Protein AF-A0A1Z3U673-F1 (afdb_monomer_lite)

pLDDT: mean 79.16, std 21.37, range [26.66, 98.75]

InterPro domains:
  IPR046820 MmeI-like, target recognition domain [PF20466] (66-220)

Radius of gyration: 27.41 Å; chains: 1; bounding box: 74×66×66 Å

Sequence (438 aa):
MDTENFIQRWQSARGGAERANYLQQHYRNRAEHPAEPILKAFGNIQQKDAVLTWDGYEIANLPSVVKRYAIGRDLVGRAEERFIIDFYGLEERAARTQYPSLFQIVLDRVKPQRDLVNREKTRDNFWIYAEPRSRMRSALEGLSRFVATCRTSKHRIFSFLDGDILADAKIIAIALEDASSLAIVSSSIHALWAMRTGAMLEDRPNYNHSECFGKFPFPDPCDLARSALRDLGEELDATRKTVQAEHPDLTLTSLYNVLEKIRAGTPLDAKDQNVKERGRVLILKDLHDQIDRATADAYGWPHDLSDEQILERLVALNAERAAEEAAGHVRWLRPNYQIPRFAKTASKTSGALDLGDNVVAFDRSLPVFPKDKSEQPLAIRAVLERSGRAMDAIEIARAFKAGGKRIEPRVIQALYTLVRYGWITPLSDGRFAARRAA

Secondary structure (DSSP, 8-state):
--HHHHHHHHHTTS-------HHHHHHHH-SSPP---------S----SSEEP--S--GGG--TTEEEEE-HHHHHSPPPP-EEE--TT--HHHHHHH-HHHHHHIIIIIHHHHHT-S-HHHHHTTTSPSS--HHHHHHHTT-SEEEEEESB-SS---EEEETTEEEPTTEEEE----HHHHHHHHSHHHHHHHHHHSEEETTEEE--HHHHTTT-------HHHHHHHHHHHHHHHHHHHHHHHH-TT--HHHHHHHHHHHHTTPPP-HHHHHHHHHTTHHHHHHHHHHHHHHHHHHHT--TT--HHHHHHHHHHHHHHHHHHHHTT----SSHHHHHHHHHHHHTT-TT----S-------TTSPBPPSSTTTHHHHHHHHHHHH-S-B-HHHHHHTSBT-STTTHHHHHHHHHHHHHTTSEEE-TTS-EEEPPP-

Organism: Brevundimonas vesicularis (NCBI:txid41276)

Foldseek 3Di:
DDPVVVVVVVDVVDDDDDDDDPQRVDVVVDVDHPCDDDDDDDDDDDDDQQKDDDPDDDPVDDDPQKFWEDEQCVQWAPHDTIIGRAPPPDDLVCCCVVPVPSNVCLVVGQQVVLCPDPDCVCNVPSSHDDPNPVVLLLLLPPAQWWWKFFQWDQDTAIAIDGSRYDYDPRMDTHSDNFLLVQLLCLAPLLVLQQQVQFDDDVPITGGDCCRSPVLFLAFDADPVLSVQSRVLSVCLNVLQVVLCVVPNVDTNNLLVVLLVCVVVVHDADPVSVVCCVSSVSVVNNVSRLSSNVSRCVSNVHDSPDDSVRSVVVRVVSSVVQLVCLQVLNHDDPCCPSDCVPPSVVSPVDNDDPPPDDPDDDWDPPAAAQDPDLVCNLVLLLVQQVVVQDWDALQRSQVSHTSGGPVCSVSSVVSVVVCVVVVQWDQDPVRTIHGDDDD

Structure (mmCIF, N/CA/C/O backbone):
data_AF-A0A1Z3U673-F1
#
_entry.id   AF-A0A1Z3U673-F1
#
loop_
_atom_site.group_PDB
_atom_site.id
_atom_site.type_symbol
_atom_site.label_atom_id
_atom_site.label_alt_id
_atom_site.label_comp_id
_atom_site.label_asym_id
_atom_site.label_entity_id
_atom_site.label_seq_id
_atom_site.pdbx_PDB_ins_code
_atom_site.Cartn_x
_atom_site.Cartn_y
_atom_site.Cartn_z
_atom_site.occupancy
_atom_site.B_iso_or_equiv
_atom_site.auth_seq_id
_atom_site.auth_comp_id
_atom_site.auth_asym_id
_atom_site.auth_atom_id
_atom_site.pdbx_PDB_model_num
ATOM 1 N N . MET A 1 1 ? 4.337 5.619 33.016 1.00 39.75 1 MET A N 1
ATOM 2 C CA . MET A 1 1 ? 5.733 5.143 32.907 1.00 39.75 1 MET A CA 1
ATOM 3 C C . MET A 1 1 ? 6.438 6.088 31.942 1.00 39.75 1 MET A C 1
ATOM 5 O O . MET A 1 1 ? 5.815 6.468 30.962 1.00 39.75 1 MET A O 1
ATOM 9 N N . ASP A 1 2 ? 7.630 6.560 32.300 1.00 29.27 2 ASP A N 1
ATOM 10 C CA . ASP A 1 2 ? 8.323 7.709 31.697 1.00 29.27 2 ASP A CA 1
ATOM 11 C C . ASP A 1 2 ? 8.634 7.512 30.200 1.00 29.27 2 ASP A C 1
ATOM 13 O O . ASP A 1 2 ? 9.150 6.466 29.802 1.00 29.27 2 ASP A O 1
ATOM 17 N N . THR A 1 3 ? 8.313 8.507 29.372 1.00 30.83 3 THR A N 1
ATOM 18 C CA . THR A 1 3 ? 8.525 8.540 27.912 1.00 30.83 3 THR A CA 1
ATOM 19 C C . THR A 1 3 ? 9.987 8.266 27.537 1.00 30.83 3 THR A C 1
ATOM 21 O O . THR A 1 3 ? 10.267 7.654 26.505 1.00 30.83 3 THR A O 1
ATOM 24 N N . GLU A 1 4 ? 10.922 8.647 28.412 1.00 30.12 4 GLU A N 1
ATOM 25 C CA . GLU A 1 4 ? 12.351 8.349 28.268 1.00 30.12 4 GLU A CA 1
ATOM 26 C C . GLU A 1 4 ? 12.657 6.846 28.358 1.00 30.12 4 GLU A C 1
ATOM 28 O O . GLU A 1 4 ? 13.527 6.341 27.649 1.00 30.12 4 GLU A O 1
ATOM 33 N N . ASN A 1 5 ? 11.887 6.096 29.149 1.00 32.25 5 ASN A N 1
ATOM 34 C CA . ASN A 1 5 ? 12.073 4.662 29.371 1.00 32.25 5 ASN A CA 1
ATOM 35 C C . ASN A 1 5 ? 11.642 3.833 28.139 1.00 32.25 5 ASN A C 1
ATOM 37 O O . ASN A 1 5 ? 12.246 2.806 27.832 1.00 32.25 5 ASN A O 1
ATOM 41 N N . PHE A 1 6 ? 10.641 4.301 27.377 1.00 34.97 6 PHE A N 1
ATOM 42 C CA . PHE A 1 6 ? 10.247 3.708 26.088 1.00 34.97 6 PHE A CA 1
ATOM 43 C C . PHE A 1 6 ? 11.336 3.894 25.025 1.00 34.97 6 PHE A C 1
ATOM 45 O O . PHE A 1 6 ? 11.729 2.932 24.362 1.00 34.97 6 PHE A O 1
ATOM 52 N N . ILE A 1 7 ? 11.869 5.114 24.903 1.00 34.50 7 ILE A N 1
ATOM 53 C CA . ILE A 1 7 ? 12.939 5.428 23.949 1.00 34.50 7 ILE A CA 1
ATOM 54 C C . ILE A 1 7 ? 14.208 4.643 24.299 1.00 34.50 7 ILE A C 1
ATOM 56 O O . ILE A 1 7 ? 14.809 4.052 23.405 1.00 34.50 7 ILE A O 1
ATOM 60 N N . GLN A 1 8 ? 14.569 4.534 25.581 1.00 33.44 8 GLN A N 1
ATOM 61 C CA . GLN A 1 8 ? 15.707 3.720 26.020 1.00 33.44 8 GLN A CA 1
ATOM 62 C C . GLN A 1 8 ? 15.528 2.228 25.717 1.00 33.44 8 GLN A C 1
ATOM 64 O O . GLN A 1 8 ? 16.455 1.601 25.202 1.00 33.44 8 GLN A O 1
ATOM 69 N N . ARG A 1 9 ? 14.353 1.644 25.992 1.00 38.72 9 ARG A N 1
ATOM 70 C CA . ARG A 1 9 ? 14.060 0.228 25.689 1.00 38.72 9 ARG A CA 1
ATOM 71 C C . ARG A 1 9 ? 14.043 -0.059 24.185 1.00 38.72 9 ARG A C 1
ATOM 73 O O . ARG A 1 9 ? 14.471 -1.126 23.760 1.00 38.72 9 ARG A O 1
ATOM 80 N N . TRP A 1 10 ? 13.605 0.903 23.374 1.00 33.81 10 TRP A N 1
ATOM 81 C CA . TRP A 1 10 ? 13.605 0.796 21.915 1.00 33.81 10 TRP A CA 1
ATOM 82 C C . TRP A 1 10 ? 15.010 0.977 21.309 1.00 33.81 10 TRP A C 1
ATOM 84 O O . TRP A 1 10 ? 15.413 0.202 20.442 1.00 33.81 10 TRP A O 1
ATOM 94 N N . GLN A 1 11 ? 15.795 1.942 21.802 1.00 33.06 11 GLN A N 1
ATOM 95 C CA . GLN A 1 11 ? 17.171 2.204 21.352 1.00 33.06 11 GLN A CA 1
ATOM 96 C C . GLN A 1 11 ? 18.160 1.109 21.778 1.00 33.06 11 GLN A C 1
ATOM 98 O O . GLN A 1 11 ? 19.083 0.790 21.031 1.00 33.06 11 GLN A O 1
ATOM 103 N N . SER A 1 12 ? 17.963 0.492 22.945 1.00 35.09 12 SER A N 1
ATOM 104 C CA . SER A 1 12 ? 18.808 -0.613 23.426 1.00 35.09 12 SER A CA 1
ATOM 105 C C . SER A 1 12 ? 18.596 -1.929 22.663 1.00 35.09 12 SER A C 1
ATOM 107 O O . SER A 1 12 ? 19.452 -2.809 22.725 1.00 35.09 12 SER A O 1
ATOM 109 N N . ALA A 1 13 ? 17.514 -2.051 21.884 1.00 35.72 13 ALA A N 1
ATOM 110 C CA . ALA A 1 13 ? 17.180 -3.268 21.147 1.00 35.72 13 ALA A CA 1
ATOM 111 C C . ALA A 1 13 ? 17.843 -3.390 19.757 1.00 35.72 13 ALA A C 1
ATOM 113 O O . ALA A 1 13 ? 17.910 -4.505 19.239 1.00 35.72 13 ALA A O 1
ATOM 114 N N . ARG A 1 14 ? 18.370 -2.315 19.138 1.00 27.41 14 ARG A N 1
ATOM 115 C CA . ARG A 1 14 ? 19.192 -2.404 17.906 1.00 27.41 14 ARG A CA 1
ATOM 116 C C . ARG A 1 14 ? 20.162 -1.231 17.732 1.00 27.41 14 ARG A C 1
ATOM 118 O O . ARG A 1 14 ? 19.779 -0.068 17.790 1.00 27.41 14 ARG A O 1
ATOM 125 N N . GLY A 1 15 ? 21.412 -1.572 17.414 1.00 26.78 15 GLY A N 1
ATOM 126 C CA . GLY A 1 15 ? 22.490 -0.635 17.111 1.00 26.78 15 GLY A CA 1
ATOM 127 C C . GLY A 1 15 ? 22.241 0.233 15.872 1.00 26.78 15 GLY A C 1
ATOM 128 O O . GLY A 1 15 ? 21.975 -0.274 14.787 1.00 26.78 15 GLY A O 1
ATOM 129 N N . GLY A 1 16 ? 22.372 1.544 16.086 1.00 27.12 16 GLY A N 1
ATOM 130 C CA . GLY A 1 16 ? 22.946 2.561 15.201 1.00 27.12 16 GLY A CA 1
ATOM 131 C C . GLY A 1 16 ? 22.594 2.566 13.711 1.00 27.12 16 GLY A C 1
ATOM 132 O O . GLY A 1 16 ? 23.147 1.797 12.934 1.00 27.12 16 GLY A O 1
ATOM 133 N N . ALA A 1 17 ? 21.835 3.583 13.292 1.00 26.97 17 ALA A N 1
ATOM 134 C CA . ALA A 1 17 ? 22.290 4.536 12.271 1.00 26.97 17 ALA A CA 1
ATOM 135 C C . ALA A 1 17 ? 21.301 5.706 12.164 1.00 26.97 17 ALA A C 1
ATOM 137 O O . ALA A 1 17 ? 20.219 5.581 11.587 1.00 26.97 17 ALA A O 1
ATOM 138 N N . GLU A 1 18 ? 21.715 6.860 12.683 1.00 34.56 18 GLU A N 1
ATOM 139 C CA . GLU A 1 18 ? 21.162 8.164 12.331 1.00 34.56 18 GLU A CA 1
ATOM 140 C C . GLU A 1 18 ? 21.137 8.325 10.804 1.00 34.56 18 GLU A C 1
ATOM 142 O O . GLU A 1 18 ? 22.151 8.136 10.126 1.00 34.56 18 GLU A O 1
ATOM 147 N N . ARG A 1 19 ? 19.993 8.709 10.235 1.00 30.61 19 ARG A N 1
ATOM 148 C CA . ARG A 1 19 ? 19.943 9.217 8.860 1.00 30.61 19 ARG A CA 1
ATOM 149 C C . ARG A 1 19 ? 19.221 10.549 8.844 1.00 30.61 19 ARG A C 1
ATOM 151 O O . ARG A 1 19 ? 17.996 10.615 8.821 1.00 30.61 19 ARG A O 1
ATOM 158 N N . ALA A 1 20 ? 20.034 11.600 8.860 1.00 29.78 20 ALA A N 1
ATOM 159 C CA . ALA A 1 20 ? 19.626 12.960 8.572 1.00 29.78 20 ALA A CA 1
ATOM 160 C C . ALA A 1 20 ? 18.918 13.033 7.210 1.00 29.78 20 ALA A C 1
ATOM 162 O O . ALA A 1 20 ? 19.311 12.388 6.235 1.00 29.78 20 ALA A O 1
ATOM 163 N N . ASN A 1 21 ? 17.863 13.841 7.164 1.00 38.41 21 ASN A N 1
ATOM 164 C CA . ASN A 1 21 ? 17.121 14.182 5.959 1.00 38.41 21 ASN A CA 1
ATOM 165 C C . ASN A 1 21 ? 18.067 14.842 4.928 1.00 38.41 21 ASN A C 1
ATOM 167 O O . ASN A 1 21 ? 18.909 15.658 5.302 1.00 38.41 21 ASN A O 1
ATOM 171 N N . TYR A 1 22 ? 17.924 14.528 3.636 1.00 38.62 22 TYR A N 1
ATOM 172 C CA . TYR A 1 22 ? 18.741 15.080 2.538 1.00 38.62 22 TYR A CA 1
ATOM 173 C C . TYR A 1 22 ? 18.822 16.618 2.575 1.00 38.62 22 TYR A C 1
ATOM 175 O O . TYR A 1 22 ? 19.890 17.189 2.364 1.00 38.62 22 TYR A O 1
ATOM 183 N N . LEU A 1 23 ? 17.721 17.282 2.942 1.00 35.47 23 LEU A N 1
ATOM 184 C CA . LEU A 1 23 ? 17.658 18.738 3.102 1.00 35.47 23 LEU A CA 1
ATOM 185 C C . LEU A 1 23 ? 18.476 19.236 4.305 1.00 35.47 23 LEU A C 1
ATOM 187 O O . LEU A 1 23 ? 19.207 20.214 4.189 1.00 35.47 23 LEU A O 1
ATOM 191 N N . GLN A 1 24 ? 18.437 18.530 5.439 1.00 40.28 24 GLN A N 1
ATOM 192 C CA . GLN A 1 24 ? 19.264 18.858 6.611 1.00 40.28 24 GLN A CA 1
ATOM 193 C C . GLN A 1 24 ? 20.758 18.640 6.340 1.00 40.28 24 GLN A C 1
ATOM 195 O O . GLN A 1 24 ? 21.591 19.409 6.816 1.00 40.28 24 GLN A O 1
ATOM 200 N N . GLN A 1 25 ? 21.111 17.617 5.556 1.00 40.25 25 GLN A N 1
ATOM 201 C CA . GLN A 1 25 ? 22.494 17.387 5.136 1.00 40.25 25 GLN A CA 1
ATOM 202 C C . GLN A 1 25 ? 22.981 18.441 4.126 1.00 40.25 25 GLN A C 1
ATOM 204 O O . GLN A 1 25 ? 24.162 18.783 4.134 1.00 40.25 25 GLN A O 1
ATOM 209 N N . HIS A 1 26 ? 22.090 18.984 3.290 1.00 43.97 26 HIS A N 1
ATOM 210 C CA . HIS A 1 26 ? 22.416 20.047 2.339 1.00 43.97 26 HIS A CA 1
ATOM 211 C C . HIS A 1 26 ? 22.807 21.349 3.049 1.00 43.97 26 HIS A C 1
ATOM 213 O O . HIS A 1 26 ? 23.906 21.848 2.824 1.00 43.97 26 HIS A O 1
ATOM 219 N N . TYR A 1 27 ? 21.969 21.843 3.966 1.00 45.47 27 TYR A N 1
ATOM 220 C CA . TYR A 1 27 ? 22.225 23.097 4.690 1.00 45.47 27 TYR A CA 1
ATOM 221 C C . TYR A 1 27 ? 23.383 23.023 5.689 1.00 45.47 27 TYR A C 1
ATOM 223 O O . TYR A 1 27 ? 23.962 24.045 6.039 1.00 45.47 27 TYR A O 1
ATOM 231 N N . ARG A 1 28 ? 23.761 21.820 6.140 1.00 53.47 28 ARG A N 1
ATOM 232 C CA . ARG A 1 28 ? 24.983 21.630 6.939 1.00 53.47 28 ARG A CA 1
ATOM 233 C C . ARG A 1 28 ? 26.265 21.797 6.126 1.00 53.47 28 ARG A C 1
ATOM 235 O O . ARG A 1 28 ? 27.280 22.187 6.687 1.00 53.47 28 ARG A O 1
ATOM 242 N N . ASN A 1 29 ? 26.228 21.475 4.835 1.00 58.12 29 ASN A N 1
ATOM 243 C CA . ASN A 1 29 ? 27.423 21.385 3.994 1.00 58.12 29 ASN A CA 1
ATOM 244 C C . ASN A 1 29 ? 27.513 22.501 2.943 1.00 58.12 29 ASN A C 1
ATOM 246 O O . ASN A 1 29 ? 28.507 22.571 2.221 1.00 58.12 29 ASN A O 1
ATOM 250 N N . ARG A 1 30 ? 26.470 23.327 2.800 1.00 50.12 30 ARG 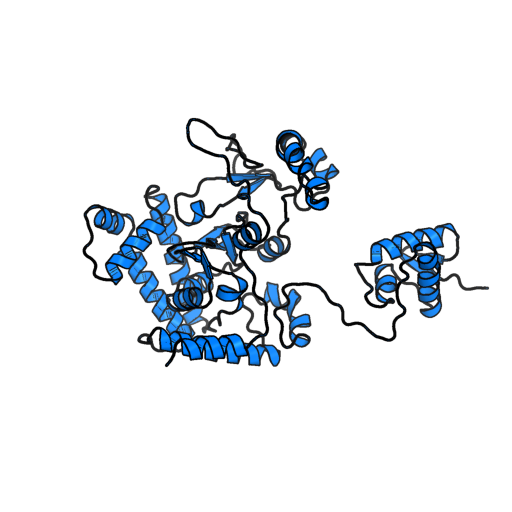A N 1
ATOM 251 C CA . ARG A 1 30 ? 26.357 24.387 1.789 1.00 50.12 30 ARG A CA 1
ATOM 252 C C . ARG A 1 30 ? 25.587 25.575 2.366 1.00 50.12 30 ARG A C 1
ATOM 254 O O . ARG A 1 30 ? 24.580 25.381 3.038 1.00 50.12 30 ARG A O 1
ATOM 261 N N . ALA A 1 31 ? 26.057 26.789 2.078 1.00 44.62 31 ALA A N 1
ATOM 262 C CA . ALA A 1 31 ? 25.412 28.041 2.493 1.00 44.62 31 ALA A CA 1
ATOM 263 C C . ALA A 1 31 ? 24.274 28.482 1.550 1.00 44.62 31 ALA A C 1
ATOM 265 O O . ALA A 1 31 ? 23.528 29.405 1.864 1.00 44.62 31 ALA A O 1
ATOM 266 N N . GLU A 1 32 ? 24.142 27.830 0.396 1.00 36.16 32 GLU A N 1
ATOM 267 C CA . GLU A 1 32 ? 23.144 28.140 -0.625 1.00 36.16 32 GLU A CA 1
ATOM 268 C C . GLU A 1 32 ? 21.956 27.177 -0.534 1.00 36.16 32 GLU A C 1
ATOM 270 O O . GLU A 1 32 ? 22.117 25.994 -0.227 1.00 36.16 32 GLU A O 1
ATOM 275 N N . HIS A 1 33 ? 20.755 27.691 -0.805 1.00 42.03 33 HIS A N 1
ATOM 276 C CA . HIS A 1 33 ? 19.535 26.890 -0.880 1.00 42.03 33 HIS A CA 1
ATOM 277 C C . HIS A 1 33 ? 19.664 25.888 -2.045 1.00 42.03 33 HIS A C 1
ATOM 279 O O . HIS A 1 33 ? 20.077 26.293 -3.136 1.00 42.03 33 HIS A O 1
ATOM 285 N N . PRO A 1 34 ? 19.302 24.600 -1.880 1.00 35.12 34 PRO A N 1
ATOM 286 C CA . PRO A 1 34 ? 19.249 23.684 -3.009 1.00 35.12 34 PRO A CA 1
ATOM 287 C C . PRO A 1 34 ? 18.289 24.259 -4.049 1.00 35.12 34 PRO A C 1
ATOM 289 O O . PRO A 1 34 ? 17.203 24.724 -3.693 1.00 35.12 34 PRO A O 1
ATOM 292 N N . ALA A 1 35 ? 18.692 24.248 -5.321 1.00 38.72 35 ALA A N 1
ATOM 293 C CA . ALA A 1 35 ? 17.818 24.636 -6.417 1.00 38.72 35 ALA A CA 1
ATOM 294 C C . ALA A 1 35 ? 16.653 23.632 -6.507 1.00 38.72 35 ALA A C 1
ATOM 296 O O . ALA A 1 35 ? 16.770 22.564 -7.103 1.00 38.72 35 ALA A O 1
ATOM 297 N N . GLU A 1 36 ? 15.537 23.979 -5.870 1.00 29.55 36 GLU A N 1
ATOM 298 C CA . GLU A 1 36 ? 14.261 23.268 -5.879 1.00 29.55 36 GLU A CA 1
ATOM 299 C C . GLU A 1 36 ? 13.124 24.300 -5.939 1.00 29.55 36 GLU A C 1
ATOM 301 O O . GLU A 1 36 ? 13.238 25.395 -5.390 1.00 29.55 36 GLU A O 1
ATOM 306 N N . PRO A 1 37 ? 11.952 23.904 -6.439 1.00 34.34 37 PRO A N 1
ATOM 307 C CA . PRO A 1 37 ? 11.594 23.703 -7.836 1.00 34.34 37 PRO A CA 1
ATOM 308 C C . PRO A 1 37 ? 11.119 25.020 -8.492 1.00 34.34 37 PRO A C 1
ATOM 310 O O . PRO A 1 37 ? 10.398 25.805 -7.877 1.00 34.34 37 PRO A O 1
ATOM 313 N N . ILE A 1 38 ? 11.410 25.245 -9.778 1.00 28.31 38 ILE A N 1
ATOM 314 C CA . ILE A 1 38 ? 10.672 26.261 -10.549 1.00 28.31 38 ILE A CA 1
ATOM 315 C C . ILE A 1 38 ? 9.409 25.607 -11.093 1.00 28.31 38 ILE A C 1
ATOM 317 O O . ILE A 1 38 ? 9.496 24.879 -12.071 1.00 28.31 38 ILE A O 1
ATOM 321 N N . LEU A 1 39 ? 8.255 25.914 -10.499 1.00 30.98 39 LEU A N 1
ATOM 322 C CA . LEU A 1 39 ? 7.014 26.195 -11.231 1.00 30.98 39 LEU A CA 1
ATOM 323 C C . LEU A 1 39 ? 6.136 27.140 -10.385 1.00 30.98 39 LEU A C 1
ATOM 325 O O . LEU A 1 39 ? 5.672 26.765 -9.309 1.00 30.98 39 LEU A O 1
ATOM 329 N N . LYS A 1 40 ? 5.857 28.348 -10.897 1.00 26.66 40 LYS A N 1
ATOM 330 C CA . LYS A 1 40 ? 4.706 29.177 -10.491 1.00 26.66 40 LYS A CA 1
ATOM 331 C C . LYS A 1 40 ? 3.761 29.370 -11.694 1.00 26.66 40 LYS A C 1
ATOM 333 O O . LYS A 1 40 ? 4.187 29.881 -12.721 1.00 26.66 40 LYS A O 1
ATOM 338 N N . ALA A 1 41 ? 2.527 28.872 -11.521 1.00 28.95 41 ALA A N 1
ATOM 339 C CA . ALA A 1 41 ? 1.187 29.377 -11.905 1.00 28.95 41 ALA A CA 1
ATOM 340 C C . ALA A 1 41 ? 1.072 30.497 -12.967 1.00 28.95 41 ALA A C 1
ATOM 342 O O . ALA A 1 41 ? 1.732 31.513 -12.806 1.00 28.95 41 ALA A O 1
ATOM 343 N N . PHE A 1 42 ? 0.183 30.532 -13.971 1.00 31.30 42 PHE A N 1
ATOM 344 C CA . PHE A 1 42 ? -0.877 29.718 -14.623 1.00 31.30 42 PHE A CA 1
ATOM 345 C C . PHE A 1 42 ? -1.067 30.395 -16.018 1.00 31.30 42 PHE A C 1
ATOM 347 O O . PHE A 1 42 ? -0.584 31.503 -16.217 1.00 31.30 42 PHE A O 1
ATOM 354 N N . GLY A 1 43 ? -1.742 29.870 -17.037 1.00 34.16 43 GLY A N 1
ATOM 355 C CA . GLY A 1 43 ? -2.649 28.744 -17.136 1.00 34.16 43 GLY A CA 1
ATOM 356 C C . GLY A 1 43 ? -2.865 28.394 -18.609 1.00 34.16 43 GLY A C 1
ATOM 357 O O . GLY A 1 43 ? -2.534 29.172 -19.501 1.00 34.16 43 GLY A O 1
ATOM 358 N N . ASN A 1 44 ? -3.435 27.209 -18.815 1.00 38.12 44 ASN A N 1
ATOM 359 C CA . ASN A 1 44 ? -3.749 26.596 -20.105 1.00 38.12 44 ASN A CA 1
ATOM 360 C C . ASN A 1 44 ? -2.526 25.856 -20.701 1.00 38.12 44 ASN A C 1
ATOM 362 O O . ASN A 1 44 ? -1.871 26.343 -21.611 1.00 38.12 44 ASN A O 1
ATOM 366 N N . ILE A 1 45 ? -2.290 24.632 -20.191 1.00 30.11 45 ILE A N 1
ATOM 367 C CA . ILE A 1 45 ? -1.328 23.594 -20.650 1.00 30.11 45 ILE A CA 1
ATOM 368 C C . ILE A 1 45 ? 0.118 23.748 -20.109 1.00 30.11 45 ILE A C 1
ATOM 370 O O . ILE A 1 45 ? 0.742 24.790 -20.271 1.00 30.11 45 ILE A O 1
ATOM 374 N N . GLN A 1 46 ? 0.675 22.699 -19.463 1.00 31.41 46 GLN A N 1
ATOM 375 C CA . GLN A 1 46 ? 2.076 22.663 -18.979 1.00 31.41 46 GLN A CA 1
ATOM 376 C C . GLN A 1 46 ? 2.780 21.290 -19.107 1.00 31.41 46 GLN A C 1
ATOM 378 O O . GLN A 1 46 ? 2.184 20.231 -18.918 1.00 31.41 46 GLN A O 1
ATOM 383 N N . GLN A 1 47 ? 4.086 21.381 -19.396 1.00 33.00 47 GLN A N 1
ATOM 384 C CA . GLN A 1 47 ? 5.106 20.367 -19.707 1.00 33.00 47 GLN A CA 1
ATOM 385 C C . GLN A 1 47 ? 5.434 19.411 -18.535 1.00 33.00 47 GLN A C 1
ATOM 387 O O . GLN A 1 47 ? 5.596 19.862 -17.400 1.00 33.00 47 GLN A O 1
ATOM 392 N N . LYS A 1 48 ? 5.603 18.102 -18.803 1.00 34.72 48 LYS A N 1
ATOM 393 C CA . LYS A 1 48 ? 6.132 17.112 -17.838 1.00 34.72 48 LYS A CA 1
ATOM 394 C C . LYS A 1 48 ? 7.079 16.090 -18.478 1.00 34.72 48 LYS A C 1
ATOM 396 O O . LYS A 1 48 ? 6.909 15.696 -19.630 1.00 34.72 48 LYS A O 1
ATOM 401 N N . ASP A 1 49 ? 8.050 15.653 -17.678 1.00 39.75 49 ASP A N 1
ATOM 402 C CA . ASP A 1 49 ? 9.047 14.623 -17.974 1.00 39.75 49 ASP A CA 1
ATOM 403 C C . ASP A 1 49 ? 8.374 13.239 -18.077 1.00 39.75 49 ASP A C 1
ATOM 405 O O . ASP A 1 49 ? 7.870 12.710 -17.086 1.00 39.75 49 ASP A O 1
ATOM 409 N N . ALA A 1 50 ? 8.316 12.686 -19.293 1.00 38.16 50 ALA A N 1
ATOM 410 C CA . ALA A 1 50 ? 7.773 11.362 -19.645 1.00 38.16 50 ALA A CA 1
ATOM 411 C C . ALA A 1 50 ? 6.314 11.037 -19.235 1.00 38.16 50 ALA A C 1
ATOM 413 O O . ALA A 1 50 ? 5.919 9.872 -19.288 1.00 38.16 50 ALA A O 1
ATOM 414 N N . VAL A 1 51 ? 5.498 12.033 -18.877 1.00 36.81 51 VAL A N 1
ATOM 415 C CA . VAL A 1 51 ? 4.047 11.859 -18.678 1.00 36.81 51 VAL A CA 1
ATOM 416 C C . VAL A 1 51 ? 3.329 12.366 -19.924 1.00 36.81 51 VAL A C 1
ATOM 418 O O . VAL A 1 51 ? 3.420 13.550 -20.249 1.00 36.81 51 VAL A O 1
ATOM 421 N N . LEU A 1 52 ? 2.636 11.474 -20.630 1.00 40.00 52 LEU A N 1
ATOM 422 C CA . LEU A 1 52 ? 1.801 11.846 -21.772 1.00 40.00 52 LEU A CA 1
ATOM 423 C C . LEU A 1 52 ? 0.435 12.324 -21.260 1.00 40.00 52 LEU A C 1
ATOM 425 O O . LEU A 1 52 ? -0.203 11.645 -20.456 1.00 40.00 52 LEU A O 1
ATOM 429 N N . THR A 1 53 ? -0.014 13.495 -21.710 1.00 42.25 53 THR A N 1
ATOM 430 C CA . THR A 1 53 ? -1.439 13.854 -21.692 1.00 42.25 53 THR A CA 1
ATOM 431 C C . THR A 1 53 ? -2.143 13.024 -22.760 1.00 42.25 53 THR A C 1
ATOM 433 O O . THR A 1 53 ? -1.672 13.000 -23.895 1.00 42.25 53 THR A O 1
ATOM 436 N N . TRP A 1 54 ? -3.220 12.340 -22.372 1.00 39.53 54 TRP A N 1
ATOM 437 C CA . TRP A 1 54 ? -4.010 11.419 -23.194 1.00 39.53 54 TRP A CA 1
ATOM 438 C C . TRP A 1 54 ? -4.324 11.985 -24.594 1.00 39.53 54 TRP A C 1
ATOM 440 O O . TRP A 1 54 ? -4.898 13.067 -24.707 1.00 39.53 54 TRP A O 1
ATOM 450 N N . ASP A 1 55 ? -3.931 11.258 -25.644 1.00 39.69 55 ASP A N 1
ATOM 451 C CA . ASP A 1 55 ? -4.082 11.596 -27.069 1.00 39.69 55 ASP A CA 1
ATOM 452 C C . ASP A 1 55 ? -5.028 10.638 -27.825 1.00 39.69 55 ASP A C 1
ATOM 454 O O . ASP A 1 55 ? -5.064 10.648 -29.053 1.00 39.69 55 ASP A O 1
ATOM 458 N N . GLY A 1 56 ? -5.835 9.845 -27.106 1.00 38.59 56 GLY A N 1
ATOM 459 C CA . GLY A 1 56 ? -6.911 9.046 -27.707 1.00 38.59 56 GLY A CA 1
ATOM 460 C C . GLY A 1 56 ? -6.631 7.554 -27.913 1.00 38.59 56 GLY A C 1
ATOM 461 O O . GLY A 1 56 ? -7.369 6.916 -28.660 1.00 38.59 56 GLY A O 1
ATOM 462 N N . TYR A 1 57 ? -5.622 6.959 -27.263 1.00 41.97 57 TYR A N 1
ATOM 463 C CA . TYR A 1 57 ? -5.512 5.492 -27.227 1.00 41.97 57 TYR A CA 1
ATOM 464 C C . TYR A 1 57 ? -6.649 4.874 -26.401 1.00 41.97 57 TYR A C 1
ATOM 466 O O . TYR A 1 57 ? -6.941 5.322 -25.288 1.00 41.97 57 TYR A O 1
ATOM 474 N N . GLU A 1 58 ? -7.250 3.797 -26.917 1.00 50.38 58 GLU A N 1
ATOM 475 C CA . GLU A 1 58 ? -8.107 2.928 -26.112 1.00 50.38 58 GLU A CA 1
ATOM 476 C C . GLU A 1 58 ? -7.266 2.301 -24.997 1.00 50.38 58 GLU A C 1
ATOM 478 O O . GLU A 1 58 ? -6.274 1.622 -25.264 1.00 50.38 58 GLU A O 1
ATOM 483 N N . ILE A 1 59 ? -7.675 2.494 -23.740 1.00 55.69 59 ILE A N 1
ATOM 484 C CA . ILE A 1 59 ? -6.993 1.917 -22.567 1.00 55.69 59 ILE A CA 1
ATOM 485 C C . ILE A 1 59 ? -6.889 0.389 -22.694 1.00 55.69 59 ILE A C 1
ATOM 487 O O . ILE A 1 59 ? -5.893 -0.206 -22.288 1.00 55.69 59 ILE A O 1
ATOM 491 N N . ALA A 1 60 ? -7.890 -0.234 -23.325 1.00 59.16 60 ALA A N 1
ATOM 492 C CA . ALA A 1 60 ? -7.923 -1.664 -23.613 1.00 59.16 60 ALA A CA 1
ATOM 493 C C . ALA A 1 60 ? -6.827 -2.131 -24.594 1.00 59.16 60 ALA A C 1
ATOM 495 O O . ALA A 1 60 ? -6.547 -3.325 -24.656 1.00 59.16 60 ALA A O 1
ATOM 496 N N . ASN A 1 61 ? -6.201 -1.216 -25.342 1.00 64.56 61 ASN A N 1
ATOM 497 C CA . ASN A 1 61 ? -5.228 -1.522 -26.388 1.00 64.56 61 ASN A CA 1
ATOM 498 C C . ASN A 1 61 ? -3.968 -0.639 -26.300 1.00 64.56 61 ASN A C 1
ATOM 500 O O . ASN A 1 61 ? -3.429 -0.169 -27.305 1.00 64.56 61 ASN A O 1
ATOM 504 N N . LEU A 1 62 ? -3.495 -0.382 -25.078 1.00 67.19 62 LEU A N 1
ATOM 505 C CA . LEU A 1 62 ? -2.240 0.337 -24.867 1.00 67.19 62 LEU A CA 1
ATOM 506 C C . LEU A 1 62 ? -1.038 -0.525 -25.291 1.00 67.19 62 LEU A C 1
ATOM 508 O O . LEU A 1 62 ? -0.995 -1.719 -24.976 1.00 67.19 62 LEU A O 1
ATOM 512 N N . PRO A 1 63 ? -0.009 0.063 -25.936 1.00 75.06 63 PRO A N 1
ATOM 513 C CA . PRO A 1 63 ? 1.253 -0.634 -26.158 1.00 75.06 63 PRO A CA 1
ATOM 514 C C . PRO A 1 63 ? 1.813 -1.165 -24.836 1.00 75.06 63 PRO A C 1
ATOM 516 O O . PRO A 1 63 ? 1.755 -0.481 -23.818 1.00 75.06 63 PRO A O 1
ATOM 519 N N . SER A 1 64 ? 2.426 -2.351 -24.844 1.00 80.94 64 SER A N 1
ATOM 520 C CA . SER A 1 64 ? 2.879 -3.017 -23.606 1.00 80.94 64 SER A CA 1
ATOM 521 C C . SER A 1 64 ? 3.859 -2.189 -22.753 1.00 80.94 64 SER A C 1
ATOM 523 O O . SER A 1 64 ? 3.955 -2.401 -21.543 1.00 80.94 64 SER A O 1
ATOM 525 N N . VAL A 1 65 ? 4.558 -1.239 -23.376 1.00 78.81 65 VAL A N 1
ATOM 526 C CA . VAL A 1 65 ? 5.523 -0.300 -22.779 1.00 78.81 65 VAL A CA 1
ATOM 527 C C . VAL A 1 65 ? 4.881 0.998 -22.276 1.00 78.81 65 VAL A C 1
ATOM 529 O O . VAL A 1 65 ? 5.575 1.844 -21.726 1.00 78.81 65 VAL A O 1
ATOM 532 N N . VAL A 1 66 ? 3.574 1.188 -22.460 1.00 79.94 66 VAL A N 1
ATOM 533 C CA . VAL A 1 66 ? 2.811 2.302 -21.891 1.00 79.94 66 VAL A CA 1
ATOM 534 C C . VAL A 1 66 ? 2.073 1.781 -20.669 1.00 79.94 66 VAL A C 1
ATOM 536 O O . VAL A 1 66 ? 1.264 0.860 -20.759 1.00 79.94 66 VAL A O 1
ATOM 539 N N . LYS A 1 67 ? 2.384 2.341 -19.501 1.00 77.69 67 LYS A N 1
ATOM 540 C CA . LYS A 1 67 ? 1.847 1.881 -18.216 1.00 77.69 67 LYS A CA 1
ATOM 541 C C . LYS A 1 67 ? 0.990 2.956 -17.573 1.00 77.69 67 LYS A C 1
ATOM 543 O O . LYS A 1 67 ? 1.359 4.133 -17.610 1.00 77.69 67 LYS A O 1
ATOM 548 N N . ARG A 1 68 ? -0.117 2.546 -16.944 1.00 83.50 68 ARG A N 1
ATOM 549 C CA . ARG A 1 68 ? -0.894 3.421 -16.058 1.00 83.50 68 ARG A CA 1
ATOM 550 C C . ARG A 1 68 ? -0.011 3.857 -14.892 1.00 83.50 68 ARG A C 1
ATOM 552 O O . ARG A 1 68 ? 0.805 3.080 -14.397 1.00 83.50 68 ARG A O 1
ATOM 559 N N . TYR A 1 69 ? -0.153 5.104 -14.470 1.00 83.62 69 TYR A N 1
ATOM 560 C CA . TYR A 1 69 ? 0.691 5.708 -13.450 1.00 83.62 69 TYR A CA 1
ATOM 561 C C . TYR A 1 69 ? -0.147 6.473 -12.435 1.00 83.62 69 TYR A C 1
ATOM 563 O O . TYR A 1 69 ? -0.963 7.312 -12.809 1.00 83.62 69 TYR A O 1
ATOM 571 N N . ALA A 1 70 ? 0.097 6.212 -11.155 1.00 85.19 70 ALA A N 1
ATOM 572 C CA . ALA A 1 70 ? -0.566 6.899 -10.058 1.00 85.19 70 ALA A CA 1
ATOM 573 C C . ALA A 1 70 ? 0.443 7.694 -9.232 1.00 85.19 70 ALA A C 1
ATOM 575 O O . ALA A 1 70 ? 1.534 7.213 -8.915 1.00 85.19 70 ALA A O 1
ATOM 576 N N . ILE A 1 71 ? 0.042 8.900 -8.843 1.00 85.31 71 ILE A N 1
ATOM 577 C CA . ILE A 1 71 ? 0.718 9.727 -7.848 1.00 85.31 71 ILE A CA 1
ATOM 578 C C . ILE A 1 71 ? -0.111 9.795 -6.568 1.00 85.31 71 ILE A C 1
ATOM 580 O O . ILE A 1 71 ? -1.317 9.562 -6.579 1.00 85.31 71 ILE A O 1
ATOM 584 N N . GLY A 1 72 ? 0.502 10.196 -5.454 1.00 83.75 72 GLY A N 1
ATOM 585 C CA . GLY A 1 72 ? -0.200 10.270 -4.165 1.00 83.75 72 GLY A CA 1
ATOM 586 C C . GLY A 1 72 ? -1.524 11.060 -4.165 1.00 83.75 72 GLY A C 1
ATOM 587 O O . GLY A 1 72 ? -2.414 10.753 -3.378 1.00 83.75 72 GLY A O 1
ATOM 588 N N . ARG A 1 73 ? -1.705 12.042 -5.063 1.00 85.12 73 ARG A N 1
ATOM 589 C CA . ARG A 1 73 ? -2.985 12.763 -5.213 1.00 85.12 73 ARG A CA 1
ATOM 590 C C . ARG A 1 73 ? -4.126 11.851 -5.675 1.00 85.12 73 ARG A C 1
ATOM 592 O O . ARG A 1 73 ? -5.247 12.050 -5.218 1.00 85.12 73 ARG A O 1
ATOM 599 N N . ASP A 1 74 ? -3.841 10.858 -6.511 1.00 86.69 74 ASP A N 1
ATOM 600 C CA . ASP A 1 74 ? -4.855 9.948 -7.058 1.00 86.69 74 ASP A CA 1
ATOM 601 C C . ASP A 1 74 ? -5.387 8.974 -6.007 1.00 86.69 74 ASP A C 1
ATOM 603 O O . ASP A 1 74 ? -6.501 8.488 -6.137 1.00 86.69 74 ASP A O 1
ATOM 607 N N . LEU A 1 75 ? -4.615 8.717 -4.944 1.00 87.44 75 LEU A N 1
ATOM 608 C CA . LEU A 1 75 ? -5.065 7.886 -3.826 1.00 87.44 75 LEU A CA 1
ATOM 609 C C . LEU A 1 75 ? -6.063 8.601 -2.917 1.00 87.44 75 LEU A C 1
ATOM 611 O O . LEU A 1 75 ? -6.876 7.953 -2.271 1.00 87.44 75 LEU A O 1
ATOM 615 N N . VAL A 1 76 ? -5.963 9.927 -2.795 1.00 86.00 76 VAL A N 1
ATOM 616 C CA . VAL A 1 76 ? -6.730 10.691 -1.796 1.00 86.00 76 VAL A CA 1
ATOM 617 C C . VAL A 1 76 ? -7.795 11.589 -2.405 1.00 86.00 76 VAL A C 1
ATOM 619 O O . VAL A 1 76 ? -8.672 12.042 -1.678 1.00 86.00 76 VAL A O 1
ATOM 622 N N . GLY A 1 77 ? -7.728 11.889 -3.696 1.00 84.00 77 GLY A N 1
ATOM 623 C CA . GLY A 1 77 ? -8.694 12.724 -4.406 1.00 84.00 77 GLY A CA 1
ATOM 624 C C . GLY A 1 77 ? -9.204 12.036 -5.662 1.00 84.00 77 GLY A C 1
ATOM 625 O O . GLY A 1 77 ? -9.105 10.820 -5.792 1.00 84.00 77 GLY A O 1
ATOM 626 N N . ARG A 1 78 ? -9.740 12.824 -6.595 1.00 82.81 78 ARG A N 1
ATOM 627 C CA . ARG A 1 78 ? -10.093 12.327 -7.924 1.00 82.81 78 ARG A CA 1
ATOM 628 C C . ARG A 1 78 ? -8.841 11.781 -8.612 1.00 82.81 78 ARG A C 1
ATOM 630 O O . ARG A 1 78 ? -7.898 12.536 -8.852 1.00 82.81 78 ARG A O 1
ATOM 637 N N . ALA A 1 79 ? -8.858 10.491 -8.933 1.00 78.81 79 ALA A N 1
ATOM 638 C CA . ALA A 1 79 ? -7.821 9.878 -9.744 1.00 78.81 79 ALA A CA 1
ATOM 639 C C . ALA A 1 79 ? -7.859 10.474 -11.156 1.00 78.81 79 ALA A C 1
ATOM 641 O O . ALA A 1 79 ? -8.907 10.510 -11.804 1.00 78.81 79 ALA A O 1
ATOM 642 N N . GLU A 1 80 ? -6.715 10.968 -11.617 1.00 78.56 80 GLU A N 1
ATOM 643 C CA . GLU A 1 80 ? -6.530 11.346 -13.015 1.00 78.56 80 GLU A CA 1
ATOM 644 C C . GLU A 1 80 ? -5.800 10.220 -13.735 1.00 78.56 80 GLU A C 1
ATOM 646 O O . GLU A 1 80 ? -4.809 9.684 -13.232 1.00 78.56 80 GLU A O 1
ATOM 651 N N . GLU A 1 81 ? -6.251 9.897 -14.941 1.00 75.62 81 GLU A N 1
ATOM 652 C CA . GLU A 1 81 ? -5.556 8.937 -15.784 1.00 75.62 81 GLU A CA 1
ATOM 653 C C . GLU A 1 81 ? -4.225 9.529 -16.246 1.00 75.62 81 GLU A C 1
ATOM 655 O O . GLU A 1 81 ? -4.169 10.548 -16.940 1.00 75.62 81 GLU A O 1
ATOM 660 N N . ARG A 1 82 ? -3.128 8.894 -15.829 1.00 77.31 82 ARG A N 1
ATOM 661 C CA . ARG A 1 82 ? -1.782 9.234 -16.284 1.00 77.31 82 ARG A CA 1
ATOM 662 C C . ARG A 1 82 ? -1.100 8.000 -16.824 1.00 77.31 82 ARG A C 1
ATOM 664 O O . ARG A 1 82 ? -1.289 6.891 -16.324 1.00 77.31 82 ARG A O 1
ATOM 671 N N . PHE A 1 83 ? -0.258 8.233 -17.818 1.00 76.88 83 PHE A N 1
ATOM 672 C CA . PHE A 1 83 ? 0.488 7.193 -18.498 1.00 76.88 83 PHE A CA 1
ATOM 673 C C . PHE A 1 83 ? 1.961 7.563 -18.546 1.00 76.88 83 PHE A C 1
ATOM 675 O O . PHE A 1 83 ? 2.314 8.740 -18.684 1.00 76.88 83 PHE A O 1
ATOM 682 N N . ILE A 1 84 ? 2.813 6.549 -18.442 1.00 75.75 84 ILE A N 1
ATOM 683 C CA . ILE A 1 84 ? 4.256 6.690 -18.611 1.00 75.75 84 ILE A CA 1
ATOM 684 C C . ILE A 1 84 ? 4.772 5.713 -19.658 1.00 75.75 84 ILE A C 1
ATOM 686 O O . ILE A 1 84 ? 4.282 4.589 -19.775 1.00 75.75 84 ILE A O 1
ATOM 690 N N . ILE A 1 85 ? 5.786 6.157 -20.399 1.00 78.44 85 ILE A N 1
ATOM 691 C CA . ILE A 1 85 ? 6.576 5.293 -21.275 1.00 78.44 85 ILE A CA 1
ATOM 692 C C . ILE A 1 85 ? 7.609 4.577 -20.404 1.00 78.44 85 ILE A C 1
ATOM 694 O O . ILE A 1 85 ? 8.443 5.211 -19.756 1.00 78.44 85 ILE A O 1
ATOM 698 N N . ASP A 1 86 ? 7.546 3.253 -20.390 1.00 79.69 86 ASP A N 1
ATOM 699 C CA . ASP A 1 86 ? 8.357 2.382 -19.558 1.00 79.69 86 ASP A CA 1
ATOM 700 C C . ASP A 1 86 ? 8.942 1.232 -20.382 1.00 79.69 86 ASP A C 1
ATOM 702 O O . ASP A 1 86 ? 8.340 0.172 -20.550 1.00 79.69 86 ASP A O 1
ATOM 706 N N . PHE A 1 87 ? 10.164 1.438 -20.871 1.00 83.00 87 PHE A N 1
ATOM 707 C CA . PHE A 1 87 ? 10.930 0.421 -21.591 1.00 83.00 87 PHE A CA 1
ATOM 708 C C . PHE A 1 87 ? 11.686 -0.544 -20.658 1.00 83.00 87 PHE A C 1
ATOM 710 O O . PHE A 1 87 ? 12.668 -1.166 -21.069 1.00 83.00 87 PHE A O 1
ATOM 717 N N . TYR A 1 88 ? 11.285 -0.667 -19.387 1.00 83.88 88 TYR A N 1
ATOM 718 C CA . TYR A 1 88 ? 11.923 -1.597 -18.458 1.00 83.88 88 TYR A CA 1
ATOM 719 C C . TYR A 1 88 ? 11.922 -3.035 -19.001 1.00 83.88 88 TYR A C 1
ATOM 721 O O . TYR A 1 88 ? 10.888 -3.572 -19.383 1.00 83.88 88 TYR A O 1
ATOM 729 N N . GLY A 1 89 ? 13.100 -3.665 -19.003 1.00 85.69 89 GLY A N 1
ATOM 730 C CA . GLY A 1 89 ? 13.299 -5.018 -19.530 1.00 85.69 89 GLY A CA 1
ATOM 731 C C . GLY A 1 89 ? 13.670 -5.077 -21.015 1.00 85.69 89 GLY A C 1
ATOM 732 O O . GLY A 1 89 ? 14.035 -6.150 -21.484 1.00 85.69 89 GLY A O 1
ATOM 733 N N . LEU A 1 90 ? 13.645 -3.951 -21.738 1.00 85.00 90 LEU A N 1
ATOM 734 C CA . LEU A 1 90 ? 14.076 -3.878 -23.134 1.00 85.00 90 LEU A CA 1
ATOM 735 C C . LEU A 1 90 ? 15.476 -3.271 -23.272 1.00 85.00 90 LEU A C 1
ATOM 737 O O . LEU A 1 90 ? 15.818 -2.264 -22.645 1.00 85.00 90 LEU A O 1
ATOM 741 N N . GLU A 1 91 ? 16.271 -3.858 -24.163 1.00 91.31 91 GLU A N 1
ATOM 742 C CA . GLU A 1 91 ? 17.485 -3.226 -24.680 1.00 91.31 91 GLU A CA 1
ATOM 743 C C . GLU A 1 91 ? 17.132 -2.040 -25.589 1.00 91.31 91 GLU A C 1
ATOM 745 O O . GLU A 1 91 ? 16.083 -2.036 -26.237 1.00 91.31 91 GLU A O 1
ATOM 750 N N . GLU A 1 92 ? 18.031 -1.059 -25.705 1.00 90.31 92 GLU A N 1
ATOM 751 C CA . GLU A 1 92 ? 17.815 0.153 -26.509 1.00 90.31 92 GLU A CA 1
ATOM 752 C C . GLU A 1 92 ? 17.388 -0.163 -27.947 1.00 90.31 92 GLU A C 1
ATOM 754 O O . GLU A 1 92 ? 16.416 0.388 -28.466 1.00 90.31 92 GLU A O 1
ATOM 759 N N . ARG A 1 93 ? 18.090 -1.103 -28.597 1.00 92.31 93 ARG A N 1
ATOM 760 C CA . ARG A 1 93 ? 17.781 -1.513 -29.971 1.00 92.31 93 ARG A CA 1
ATOM 761 C C . ARG A 1 93 ? 16.373 -2.090 -30.073 1.00 92.31 93 ARG A C 1
ATOM 763 O O . ARG A 1 93 ? 15.678 -1.775 -31.037 1.00 92.31 93 ARG A O 1
ATOM 770 N N . ALA A 1 94 ? 15.956 -2.913 -29.114 1.00 91.25 94 ALA A N 1
ATOM 771 C CA . ALA A 1 94 ? 14.617 -3.492 -29.091 1.00 91.25 94 ALA A CA 1
ATOM 772 C C . ALA A 1 94 ? 13.557 -2.404 -28.875 1.00 91.25 94 ALA A C 1
ATOM 774 O O . ALA A 1 94 ? 12.617 -2.323 -29.659 1.00 91.25 94 ALA A O 1
ATOM 775 N N . ALA A 1 95 ? 13.756 -1.510 -27.901 1.00 84.81 95 ALA A N 1
ATOM 776 C CA . ALA A 1 95 ? 12.858 -0.382 -27.653 1.00 84.81 95 ALA A CA 1
ATOM 777 C C . ALA A 1 95 ? 12.692 0.501 -28.905 1.00 84.81 95 ALA A C 1
ATOM 779 O O . ALA A 1 95 ? 11.572 0.800 -29.313 1.00 84.81 95 ALA A O 1
ATOM 780 N N . ARG A 1 96 ? 13.800 0.836 -29.578 1.00 87.38 96 ARG A N 1
ATOM 781 C CA . ARG A 1 96 ? 13.804 1.657 -30.796 1.00 87.38 96 ARG A CA 1
ATOM 782 C C . ARG A 1 96 ? 13.166 0.974 -32.006 1.00 87.38 96 ARG A C 1
ATOM 784 O O . ARG A 1 96 ? 12.526 1.645 -32.804 1.00 87.38 96 ARG A O 1
ATOM 791 N N . THR A 1 97 ? 13.375 -0.330 -32.183 1.00 86.38 97 THR A N 1
ATOM 792 C CA . THR A 1 97 ? 12.871 -1.059 -33.364 1.00 86.38 97 THR A CA 1
ATOM 793 C C . THR A 1 97 ? 11.419 -1.494 -33.216 1.00 86.38 97 THR A C 1
ATOM 795 O O . THR A 1 97 ? 10.682 -1.449 -34.194 1.00 86.38 97 THR A O 1
ATOM 798 N N . GLN A 1 98 ? 10.997 -1.882 -32.011 1.00 83.06 98 GLN A N 1
ATOM 799 C CA . GLN A 1 98 ? 9.626 -2.321 -31.740 1.00 83.06 98 GLN A CA 1
ATOM 800 C C . GLN A 1 98 ? 8.680 -1.143 -31.478 1.00 83.06 98 GLN A C 1
ATOM 802 O O . GLN A 1 98 ? 7.506 -1.219 -31.829 1.00 83.06 98 GLN A O 1
ATOM 807 N N . TYR A 1 99 ? 9.182 -0.048 -30.894 1.00 79.81 99 TYR A N 1
ATOM 808 C CA . TYR A 1 99 ? 8.376 1.115 -30.508 1.00 79.81 99 TYR A CA 1
ATOM 809 C C . TYR A 1 99 ? 8.992 2.440 -30.997 1.00 79.81 99 TYR A C 1
ATOM 811 O O . TYR A 1 99 ? 9.237 3.338 -30.185 1.00 79.81 99 TYR A O 1
ATOM 819 N N . PRO A 1 100 ? 9.240 2.608 -32.312 1.00 79.31 100 PRO A N 1
ATOM 820 C CA . PRO A 1 100 ? 9.985 3.750 -32.849 1.00 79.31 100 PRO A CA 1
ATOM 821 C C . PRO A 1 100 ? 9.371 5.107 -32.479 1.00 79.31 100 PRO A C 1
ATOM 823 O O . PRO A 1 100 ? 10.097 6.007 -32.062 1.00 79.31 100 PRO A O 1
ATOM 826 N N . SER A 1 101 ? 8.043 5.248 -32.540 1.00 76.94 101 SER A N 1
ATOM 827 C CA . SER A 1 101 ? 7.357 6.508 -32.215 1.00 76.94 101 SER A CA 1
ATOM 828 C C . SER A 1 101 ? 7.474 6.886 -30.733 1.00 76.94 101 SER A C 1
ATOM 830 O O . SER A 1 101 ? 7.704 8.047 -30.405 1.00 76.94 101 SER A O 1
ATOM 832 N N . LEU A 1 102 ? 7.373 5.912 -29.821 1.00 76.00 102 LEU A N 1
ATOM 833 C CA . LEU A 1 102 ? 7.539 6.150 -28.380 1.00 76.00 102 LEU A CA 1
ATOM 834 C C . LEU A 1 102 ? 9.006 6.406 -28.022 1.00 76.00 102 LEU A C 1
ATOM 836 O O . LEU A 1 102 ? 9.312 7.230 -27.161 1.00 76.00 102 LEU A O 1
ATOM 840 N N . PHE A 1 103 ? 9.924 5.725 -28.707 1.00 77.62 103 PHE A N 1
ATOM 841 C CA . PHE A 1 103 ? 11.353 5.933 -28.532 1.00 77.62 103 PHE A CA 1
ATOM 842 C C . PHE A 1 103 ? 11.787 7.327 -29.013 1.00 77.62 103 PHE A C 1
ATOM 844 O O . PHE A 1 103 ? 12.600 7.967 -28.350 1.00 77.62 103 PHE A O 1
ATOM 851 N N . GLN A 1 104 ? 11.193 7.845 -30.096 1.00 73.38 104 GLN A N 1
ATOM 852 C CA . GLN A 1 104 ? 11.409 9.220 -30.561 1.00 73.38 104 GLN A CA 1
ATOM 853 C C . GLN A 1 104 ? 11.051 10.251 -29.476 1.00 73.38 104 GLN A C 1
ATOM 855 O O . GLN A 1 104 ? 11.841 11.148 -29.199 1.00 73.38 104 GLN A O 1
ATOM 860 N N . ILE A 1 105 ? 9.928 10.073 -28.768 1.00 77.81 105 ILE A N 1
ATOM 861 C CA . ILE A 1 105 ? 9.538 10.951 -27.645 1.00 77.81 105 ILE A CA 1
ATOM 862 C C . ILE A 1 105 ? 10.602 10.948 -26.541 1.00 77.81 105 ILE A C 1
ATOM 864 O O . ILE A 1 105 ? 10.933 11.997 -25.982 1.00 77.81 105 ILE A O 1
ATOM 868 N N . VAL A 1 106 ? 11.143 9.773 -26.215 1.00 77.44 106 VAL A N 1
ATOM 869 C CA . VAL A 1 106 ? 12.212 9.633 -25.220 1.00 77.44 106 VAL A CA 1
ATOM 870 C C . VAL A 1 106 ? 13.487 10.347 -25.677 1.00 77.44 106 VAL A C 1
ATOM 872 O O . VAL A 1 106 ? 14.105 11.043 -24.871 1.00 77.44 106 VAL A O 1
ATOM 875 N N . LEU A 1 107 ? 13.861 10.238 -26.954 1.00 79.88 107 LEU A N 1
ATOM 876 C CA . LEU A 1 107 ? 15.006 10.962 -27.513 1.00 79.88 107 LEU A CA 1
ATOM 877 C C . LEU A 1 107 ? 14.818 12.481 -27.465 1.00 79.88 107 LEU A C 1
ATOM 879 O O . LEU A 1 107 ? 15.747 13.181 -27.079 1.00 79.88 107 LEU A O 1
ATOM 883 N N . ASP A 1 108 ? 13.631 12.982 -27.799 1.00 68.25 108 ASP A N 1
ATOM 884 C CA . ASP A 1 108 ? 13.382 14.423 -27.892 1.00 68.25 108 ASP A CA 1
ATOM 885 C C . ASP A 1 108 ? 13.215 15.086 -26.521 1.00 68.25 108 ASP A C 1
ATOM 887 O O . ASP A 1 108 ? 13.619 16.231 -26.322 1.00 68.25 108 ASP A O 1
ATOM 891 N N . ARG A 1 109 ? 12.594 14.385 -25.562 1.00 77.19 109 ARG A N 1
ATOM 892 C CA . ARG A 1 109 ? 12.159 14.991 -24.291 1.00 77.19 109 ARG A CA 1
ATOM 893 C C . ARG A 1 109 ? 12.948 14.524 -23.076 1.00 77.19 109 ARG A C 1
ATOM 895 O O . ARG A 1 109 ? 13.179 15.320 -22.171 1.00 77.19 109 ARG A O 1
ATOM 902 N N . VAL A 1 110 ? 13.350 13.253 -23.044 1.00 78.44 110 VAL A N 1
ATOM 903 C CA . VAL A 1 110 ? 13.976 12.632 -21.864 1.00 78.44 110 VAL A CA 1
ATOM 904 C C . VAL A 1 110 ? 15.496 12.659 -21.978 1.00 78.44 110 VAL A C 1
ATOM 906 O O . VAL A 1 110 ? 16.176 13.053 -21.030 1.00 78.44 110 VAL A O 1
ATOM 909 N 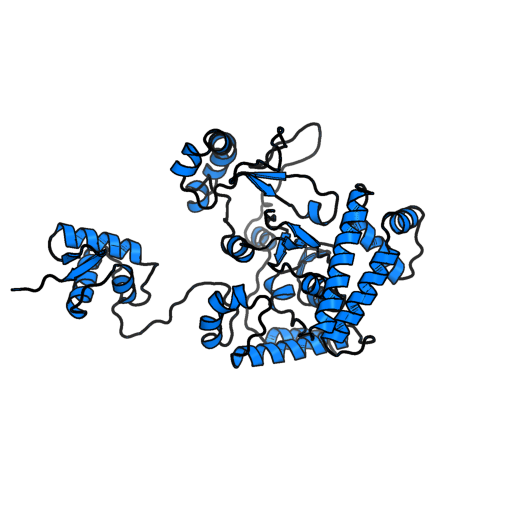N . LYS A 1 111 ? 16.047 12.284 -23.138 1.00 82.56 111 LYS A N 1
ATOM 910 C CA . LYS A 1 111 ? 17.497 12.194 -23.339 1.00 82.56 111 LYS A CA 1
ATOM 911 C C . LYS A 1 111 ? 18.239 13.513 -23.054 1.00 82.56 111 LYS A C 1
ATOM 913 O O . LYS A 1 111 ? 19.209 13.441 -22.302 1.00 82.56 111 LYS A O 1
ATOM 918 N N . PRO A 1 112 ? 17.793 14.702 -23.521 1.00 86.75 112 PRO A N 1
ATOM 919 C CA . PRO A 1 112 ? 18.526 15.946 -23.276 1.00 86.75 112 PRO A CA 1
ATOM 920 C C . PRO A 1 112 ? 18.670 16.253 -21.784 1.00 86.75 112 PRO A C 1
ATOM 922 O O . PRO A 1 112 ? 19.707 16.737 -21.345 1.00 86.75 112 PRO A O 1
ATOM 925 N N . GLN A 1 113 ? 17.658 15.912 -20.981 1.00 83.06 113 GLN A N 1
ATOM 926 C CA . GLN A 1 113 ? 17.723 16.065 -19.528 1.00 83.06 113 GLN A CA 1
ATOM 927 C C . GLN A 1 113 ? 18.593 14.989 -18.869 1.00 83.06 113 GLN A C 1
ATOM 929 O O . GLN A 1 113 ? 19.306 15.272 -17.909 1.00 83.06 113 GLN A O 1
ATOM 934 N N . ARG A 1 114 ? 18.556 13.746 -19.367 1.00 80.62 114 ARG A N 1
ATOM 935 C CA . ARG A 1 114 ? 19.378 12.635 -18.853 1.00 80.62 114 ARG A CA 1
ATOM 936 C C . ARG A 1 114 ? 20.866 12.827 -19.135 1.00 80.62 114 ARG A C 1
ATOM 938 O O . ARG A 1 114 ? 21.672 12.449 -18.290 1.00 80.62 114 ARG A O 1
ATOM 945 N N . ASP A 1 115 ? 21.222 13.463 -20.248 1.00 83.44 115 ASP A N 1
ATOM 946 C CA . ASP A 1 115 ? 22.608 13.801 -20.595 1.00 83.44 115 ASP A CA 1
ATOM 947 C C . ASP A 1 115 ? 23.264 14.731 -19.554 1.00 83.44 115 ASP A C 1
ATOM 949 O O . ASP A 1 115 ? 24.472 14.646 -19.328 1.00 83.44 115 ASP A O 1
ATOM 953 N N . LEU A 1 116 ? 22.463 15.544 -18.852 1.00 87.25 116 LEU A N 1
ATOM 954 C CA . LEU A 1 116 ? 22.911 16.441 -17.777 1.00 87.25 116 LEU A CA 1
ATOM 955 C C . LEU A 1 116 ? 23.086 15.737 -16.417 1.00 87.25 116 LEU A C 1
ATOM 957 O O . LEU A 1 116 ? 23.591 16.335 -15.467 1.00 87.25 116 LEU A O 1
ATOM 961 N N . VAL A 1 117 ? 22.654 14.480 -16.278 1.00 83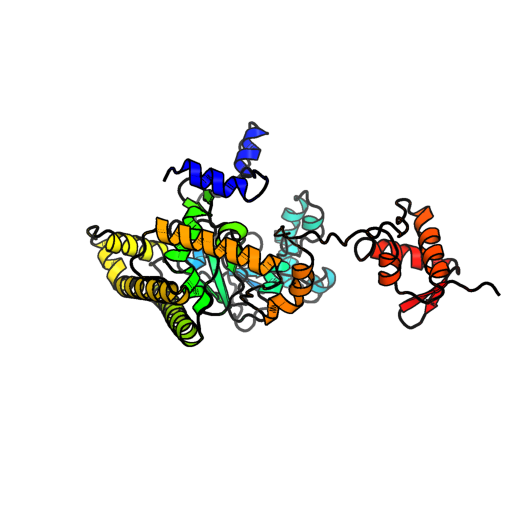.12 117 VAL A N 1
ATOM 962 C CA . VAL A 1 117 ? 22.716 13.745 -15.008 1.00 83.12 117 VAL A CA 1
ATOM 963 C C . VAL A 1 117 ? 24.105 13.129 -14.816 1.00 83.12 117 VAL A C 1
ATOM 965 O O . VAL A 1 117 ? 24.556 12.312 -15.613 1.00 83.12 117 VAL A O 1
ATOM 968 N N . ASN A 1 118 ? 24.755 13.433 -13.685 1.00 83.69 118 ASN A N 1
ATOM 969 C CA . ASN A 1 118 ? 26.099 12.921 -13.357 1.00 83.69 118 ASN A CA 1
ATOM 970 C C . ASN A 1 118 ? 26.185 11.389 -13.264 1.00 83.69 118 ASN A C 1
ATOM 972 O O . ASN A 1 118 ? 27.254 10.803 -13.430 1.00 83.69 118 ASN A O 1
ATOM 976 N N . ARG A 1 119 ? 25.074 10.722 -12.941 1.00 81.88 119 ARG A N 1
ATOM 977 C CA . ARG A 1 119 ? 25.039 9.271 -12.771 1.00 81.88 119 ARG A CA 1
ATOM 978 C C . ARG A 1 119 ? 25.019 8.575 -14.131 1.00 81.88 119 ARG A C 1
ATOM 980 O O . ARG A 1 119 ? 23.958 8.445 -14.735 1.00 81.88 119 ARG A O 1
ATOM 987 N N . GLU A 1 120 ? 26.172 8.036 -14.519 1.00 85.50 120 GLU A N 1
ATOM 988 C CA . GLU A 1 120 ? 26.413 7.289 -15.765 1.00 85.50 120 GLU A CA 1
ATOM 989 C C . GLU A 1 120 ? 25.292 6.297 -16.094 1.00 85.50 120 GLU A C 1
ATOM 991 O O . GLU A 1 120 ? 24.678 6.395 -17.144 1.00 85.50 120 GLU A O 1
ATOM 996 N N . LYS A 1 121 ? 24.894 5.433 -15.149 1.00 81.69 121 LYS A N 1
ATOM 997 C CA . LYS A 1 121 ? 23.807 4.463 -15.379 1.00 81.69 121 LYS A CA 1
ATOM 998 C C . LYS A 1 121 ? 22.495 5.103 -15.857 1.00 81.69 121 LYS A C 1
ATOM 1000 O O . LYS A 1 121 ? 21.797 4.499 -16.663 1.00 81.69 121 LYS A O 1
ATOM 1005 N N . THR A 1 122 ? 22.135 6.272 -15.331 1.00 75.38 122 THR A N 1
ATOM 1006 C CA . THR A 1 122 ? 20.891 6.974 -15.686 1.00 75.38 122 THR A CA 1
ATOM 1007 C C . THR A 1 12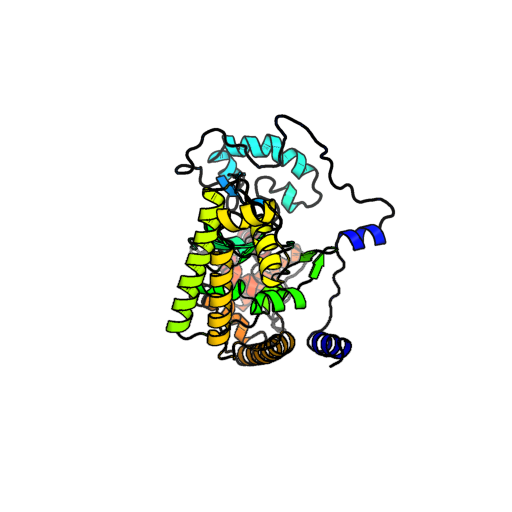2 ? 21.011 7.681 -17.035 1.00 75.38 122 THR A C 1
ATOM 1009 O O . THR A 1 122 ? 20.032 7.743 -17.772 1.00 75.38 122 THR A O 1
ATOM 1012 N N . ARG A 1 123 ? 22.200 8.198 -17.353 1.00 83.19 123 ARG A N 1
ATOM 1013 C CA . ARG A 1 123 ? 22.506 8.844 -18.631 1.00 83.19 123 ARG A CA 1
ATOM 1014 C C . ARG A 1 123 ? 22.591 7.829 -19.770 1.00 83.19 123 ARG A C 1
ATOM 1016 O O . ARG A 1 123 ? 21.930 7.980 -20.789 1.00 83.19 123 ARG A O 1
ATOM 1023 N N . ASP A 1 124 ? 23.346 6.762 -19.558 1.00 86.00 124 ASP A N 1
ATOM 1024 C CA . ASP A 1 124 ? 23.653 5.765 -20.579 1.00 86.00 124 ASP A CA 1
ATOM 1025 C C . ASP A 1 124 ? 22.471 4.821 -20.835 1.00 86.00 124 ASP A C 1
ATOM 1027 O O . ASP A 1 124 ? 22.388 4.222 -21.896 1.00 86.00 124 ASP A O 1
ATOM 1031 N N . ASN A 1 125 ? 21.525 4.719 -19.890 1.00 84.19 125 ASN A N 1
ATOM 1032 C CA . ASN A 1 125 ? 20.256 4.001 -20.062 1.00 84.19 125 ASN A CA 1
ATOM 1033 C C . ASN A 1 125 ? 19.065 4.969 -20.056 1.00 84.19 125 ASN A C 1
ATOM 1035 O O . ASN A 1 125 ? 18.066 4.719 -19.382 1.00 84.19 125 ASN A O 1
ATOM 1039 N N . PHE A 1 126 ? 19.175 6.094 -20.769 1.00 80.62 126 PHE A N 1
ATOM 1040 C CA . PHE A 1 126 ? 18.176 7.172 -20.761 1.00 80.62 126 PHE A CA 1
ATOM 1041 C C . PHE A 1 126 ? 16.753 6.719 -21.134 1.00 80.62 126 PHE A C 1
ATOM 1043 O O . PHE A 1 126 ? 15.789 7.380 -20.745 1.00 80.62 126 PHE A O 1
ATOM 1050 N N . TRP A 1 127 ? 16.613 5.610 -21.874 1.00 81.38 127 TRP A N 1
ATOM 1051 C CA . TRP A 1 127 ? 15.318 5.040 -22.260 1.00 81.38 127 TRP A CA 1
ATOM 1052 C C . TRP A 1 127 ? 14.632 4.251 -21.140 1.00 81.38 127 TRP A C 1
ATOM 1054 O O . TRP A 1 127 ? 13.443 3.961 -21.235 1.00 81.38 127 TRP A O 1
ATOM 1064 N N . ILE A 1 128 ? 15.349 3.923 -20.064 1.00 78.12 128 ILE A N 1
ATOM 1065 C CA . ILE A 1 128 ? 14.800 3.246 -18.890 1.00 78.12 128 ILE A CA 1
ATOM 1066 C C . ILE A 1 128 ? 14.499 4.291 -17.815 1.00 78.12 128 ILE A C 1
ATOM 1068 O O . ILE A 1 128 ? 15.284 5.207 -17.559 1.00 78.12 128 ILE A O 1
ATOM 1072 N N . TYR A 1 129 ? 13.365 4.130 -17.133 1.00 69.00 129 TYR A N 1
ATOM 1073 C CA . TYR A 1 129 ? 13.021 4.976 -15.996 1.00 69.00 129 TYR A CA 1
ATOM 1074 C C . TYR A 1 129 ? 14.124 4.942 -14.921 1.00 69.00 129 TYR A C 1
ATOM 1076 O O . TYR A 1 129 ? 14.644 3.879 -14.563 1.00 69.00 129 TYR A O 1
ATOM 1084 N N . ALA A 1 130 ? 14.485 6.114 -14.391 1.00 58.59 130 ALA A N 1
ATOM 1085 C CA . ALA A 1 130 ? 15.545 6.236 -13.398 1.00 58.59 130 ALA A CA 1
ATOM 1086 C C . ALA A 1 130 ? 15.176 5.454 -12.124 1.00 58.59 130 ALA A C 1
ATOM 1088 O O . ALA A 1 130 ? 14.111 5.662 -11.554 1.00 58.59 130 ALA A O 1
ATOM 1089 N N . GLU A 1 131 ? 16.070 4.567 -11.675 1.00 67.81 131 GLU A N 1
ATOM 1090 C CA . GLU A 1 131 ? 15.786 3.552 -10.645 1.00 67.81 131 GLU A CA 1
ATOM 1091 C C . GLU A 1 131 ? 14.596 2.645 -11.019 1.00 67.81 131 GLU A C 1
ATOM 1093 O O . GLU A 1 131 ? 13.469 2.892 -10.599 1.00 67.81 131 GLU A O 1
ATOM 1098 N N . PRO A 1 132 ? 14.819 1.526 -11.732 1.00 68.06 132 PRO A N 1
ATOM 1099 C CA . PRO A 1 132 ? 13.743 0.723 -12.323 1.00 68.06 132 PRO A CA 1
ATOM 1100 C C . PRO A 1 132 ? 12.830 0.001 -11.316 1.00 68.06 132 PRO A C 1
ATOM 1102 O O . PRO A 1 132 ? 11.907 -0.699 -11.720 1.00 68.06 132 PRO A O 1
ATOM 1105 N N . ARG A 1 133 ? 13.097 0.120 -10.008 1.00 76.81 133 ARG A N 1
ATOM 1106 C CA . ARG A 1 133 ? 12.332 -0.514 -8.916 1.00 76.81 133 ARG A CA 1
ATOM 1107 C C . ARG A 1 133 ? 12.057 -2.006 -9.144 1.00 76.81 133 ARG A C 1
ATOM 1109 O O . ARG A 1 133 ? 10.979 -2.500 -8.831 1.00 76.81 133 ARG A O 1
ATOM 1116 N N . SER A 1 134 ? 13.062 -2.745 -9.615 1.00 79.50 134 SER A N 1
ATOM 1117 C CA . SER A 1 134 ? 12.952 -4.177 -9.937 1.00 79.50 134 SER A CA 1
ATOM 1118 C C . SER A 1 134 ? 12.388 -5.030 -8.792 1.00 79.50 134 SER A C 1
ATOM 1120 O O . SER A 1 134 ? 11.573 -5.913 -9.040 1.00 79.50 134 SER A O 1
ATOM 1122 N N . ARG A 1 135 ? 12.750 -4.735 -7.532 1.00 82.88 135 ARG A N 1
ATOM 1123 C CA . ARG A 1 135 ? 12.189 -5.419 -6.348 1.00 82.88 135 ARG A CA 1
ATOM 1124 C C . ARG A 1 135 ? 10.677 -5.214 -6.209 1.00 82.88 135 ARG A C 1
ATOM 1126 O O . ARG A 1 135 ? 9.972 -6.170 -5.922 1.00 82.88 135 ARG A O 1
ATOM 1133 N N . MET A 1 136 ? 10.191 -3.989 -6.423 1.00 85.94 136 MET A N 1
ATOM 1134 C CA . MET A 1 136 ? 8.758 -3.680 -6.375 1.00 85.94 136 MET A CA 1
ATOM 1135 C C . MET A 1 136 ? 8.030 -4.391 -7.515 1.00 85.94 136 MET A C 1
ATOM 1137 O O . MET A 1 136 ? 7.057 -5.086 -7.266 1.00 85.94 136 MET A O 1
ATOM 1141 N N . ARG A 1 137 ? 8.551 -4.286 -8.744 1.00 86.62 137 ARG A N 1
ATOM 1142 C CA . ARG A 1 137 ? 7.959 -4.932 -9.925 1.00 86.62 137 ARG A CA 1
ATOM 1143 C C . ARG A 1 137 ? 7.837 -6.441 -9.751 1.00 86.62 137 ARG A C 1
ATOM 1145 O O . ARG A 1 137 ? 6.765 -6.984 -9.961 1.00 86.62 137 ARG A O 1
ATOM 1152 N N . SER A 1 138 ? 8.901 -7.097 -9.285 1.00 88.31 138 SER A N 1
ATOM 1153 C CA . SER A 1 138 ? 8.870 -8.539 -9.018 1.00 88.31 138 SER A CA 1
ATOM 1154 C C . SER A 1 138 ? 7.895 -8.909 -7.896 1.00 88.31 138 SER A C 1
ATOM 1156 O O . SER A 1 138 ? 7.291 -9.973 -7.950 1.00 88.31 138 SER A O 1
ATOM 1158 N N . ALA A 1 139 ? 7.709 -8.046 -6.890 1.00 89.88 139 ALA A N 1
ATOM 1159 C CA . ALA A 1 139 ? 6.757 -8.297 -5.809 1.00 89.88 139 ALA A CA 1
ATOM 1160 C C . ALA A 1 139 ? 5.290 -8.166 -6.247 1.00 89.88 139 ALA A C 1
ATOM 1162 O O . ALA A 1 139 ? 4.441 -8.885 -5.715 1.00 89.88 139 ALA A O 1
ATOM 1163 N N . LEU A 1 140 ? 5.015 -7.260 -7.191 1.00 92.19 140 LEU A N 1
ATOM 1164 C CA . LEU A 1 140 ? 3.687 -7.009 -7.758 1.00 92.19 140 LEU A CA 1
ATOM 1165 C C . LEU A 1 140 ? 3.326 -7.959 -8.908 1.00 92.19 140 LEU A C 1
ATOM 1167 O O . LEU A 1 140 ? 2.162 -8.056 -9.277 1.00 92.19 140 LEU A O 1
ATOM 1171 N N . GLU A 1 141 ? 4.306 -8.668 -9.465 1.00 90.19 141 GLU A N 1
ATOM 1172 C CA . GLU A 1 141 ? 4.099 -9.608 -10.564 1.00 90.19 141 GLU A CA 1
ATOM 1173 C C . GLU A 1 141 ? 3.034 -10.663 -10.219 1.00 90.19 141 GLU A C 1
ATOM 1175 O O . GLU A 1 141 ? 3.105 -11.331 -9.183 1.00 90.19 141 GLU A O 1
ATOM 1180 N N . GLY A 1 142 ? 2.039 -10.792 -11.100 1.00 91.44 142 GLY A N 1
ATOM 1181 C CA . GLY A 1 142 ? 0.916 -11.720 -10.954 1.00 91.44 142 GLY A CA 1
ATOM 1182 C C . GLY A 1 142 ? -0.202 -11.259 -10.015 1.00 91.44 142 GLY A C 1
ATOM 1183 O O . GLY A 1 142 ? -1.203 -11.960 -9.919 1.00 91.44 142 GLY A O 1
ATOM 1184 N N . LEU A 1 143 ? -0.068 -10.108 -9.344 1.00 95.62 143 LEU A N 1
ATOM 1185 C CA . LEU A 1 143 ? -1.144 -9.551 -8.524 1.00 95.62 143 LEU A CA 1
ATOM 1186 C C . LEU A 1 143 ? -2.159 -8.810 -9.394 1.00 95.62 143 LEU A C 1
ATOM 1188 O O . LEU A 1 143 ? -1.787 -8.001 -10.242 1.00 95.62 143 LEU A O 1
ATOM 1192 N N . SER A 1 144 ? -3.446 -9.035 -9.133 1.00 96.69 144 SER A N 1
ATOM 1193 C CA . SER A 1 144 ? -4.531 -8.280 -9.782 1.00 96.69 144 SER A CA 1
ATOM 1194 C C . SER A 1 144 ? -4.640 -6.845 -9.258 1.00 96.69 144 SER A C 1
ATOM 1196 O O . SER A 1 144 ? -5.035 -5.936 -9.985 1.00 96.69 144 SER A O 1
ATOM 1198 N N . ARG A 1 145 ? -4.259 -6.640 -7.994 1.00 97.25 145 ARG A N 1
ATOM 1199 C CA . ARG A 1 145 ? -4.262 -5.365 -7.271 1.00 97.25 145 ARG A CA 1
ATOM 1200 C C . ARG A 1 145 ? -3.291 -5.422 -6.096 1.00 97.25 145 ARG A C 1
ATOM 1202 O O . ARG A 1 145 ? -2.870 -6.498 -5.677 1.00 97.25 145 ARG A O 1
ATOM 1209 N N . PHE A 1 146 ? -2.951 -4.273 -5.532 1.00 97.88 146 PHE A N 1
ATOM 1210 C CA . PHE A 1 146 ? -2.087 -4.183 -4.358 1.00 97.88 146 PHE A CA 1
ATOM 1211 C C . PHE A 1 146 ? -2.496 -3.032 -3.442 1.00 97.88 146 PHE A C 1
ATOM 1213 O O . PHE A 1 146 ? -3.049 -2.025 -3.888 1.00 97.88 146 PHE A O 1
ATOM 1220 N N . VAL A 1 147 ? -2.215 -3.169 -2.146 1.00 98.00 147 VAL A N 1
ATOM 1221 C CA . VAL A 1 147 ? -2.471 -2.103 -1.172 1.00 98.00 147 VAL A CA 1
ATOM 1222 C C . VAL A 1 147 ? -1.477 -0.959 -1.381 1.00 98.00 147 VAL A C 1
ATOM 1224 O O . VAL A 1 147 ? -0.267 -1.159 -1.468 1.00 98.00 147 VAL A O 1
ATOM 1227 N N . ALA A 1 148 ? -1.979 0.266 -1.416 1.00 96.75 148 ALA A N 1
ATOM 1228 C CA . ALA A 1 148 ? -1.204 1.478 -1.607 1.00 96.75 148 ALA A CA 1
ATOM 1229 C C . ALA A 1 148 ? -1.510 2.509 -0.521 1.00 96.75 148 ALA A C 1
ATOM 1231 O O . ALA A 1 148 ? -2.619 2.593 0.008 1.00 96.75 148 ALA A O 1
ATOM 1232 N N . THR A 1 149 ? -0.510 3.322 -0.186 1.00 96.12 149 THR A N 1
ATOM 1233 C CA . THR A 1 149 ? -0.677 4.432 0.754 1.00 96.12 149 THR A CA 1
ATOM 1234 C C . THR A 1 149 ? 0.349 5.535 0.491 1.00 96.12 149 THR A C 1
ATOM 1236 O O . THR A 1 149 ? 1.503 5.263 0.153 1.00 96.12 149 THR A O 1
ATOM 1239 N N . CYS A 1 150 ? -0.043 6.799 0.647 1.00 93.00 150 CYS A N 1
ATOM 1240 C CA . CYS A 1 150 ? 0.874 7.936 0.518 1.00 93.00 150 CYS A CA 1
ATOM 1241 C C . CYS A 1 150 ? 1.965 7.880 1.593 1.00 93.00 150 CYS A C 1
ATOM 1243 O O . CYS A 1 150 ? 1.706 7.497 2.728 1.00 93.00 150 CYS A O 1
ATOM 1245 N N . ARG A 1 151 ? 3.191 8.306 1.295 1.00 89.69 151 ARG A N 1
ATOM 1246 C CA . ARG A 1 151 ? 4.283 8.324 2.278 1.00 89.69 151 ARG A CA 1
ATOM 1247 C C . ARG A 1 151 ? 4.055 9.383 3.353 1.00 89.69 151 ARG A C 1
ATOM 1249 O O . ARG A 1 151 ? 4.153 9.063 4.528 1.00 89.69 151 ARG A O 1
ATOM 1256 N N . THR A 1 152 ? 3.710 10.606 2.957 1.00 88.12 152 THR A N 1
ATOM 1257 C CA . THR A 1 152 ? 3.359 11.700 3.875 1.00 88.12 152 THR A CA 1
ATOM 1258 C C . THR A 1 152 ? 1.875 12.004 3.734 1.00 88.12 152 THR A C 1
ATOM 1260 O O . THR A 1 152 ? 1.423 12.297 2.628 1.00 88.12 152 THR A O 1
ATOM 1263 N N . SER A 1 153 ? 1.119 11.938 4.828 1.00 86.81 153 SER A N 1
ATOM 1264 C CA . SER A 1 153 ? -0.310 12.270 4.835 1.00 86.81 153 SER A CA 1
ATOM 1265 C C . SER A 1 153 ? -0.767 12.629 6.244 1.00 86.81 153 SER A C 1
ATOM 1267 O O . SER A 1 153 ? -0.290 12.029 7.202 1.00 86.81 153 SER A O 1
ATOM 1269 N N . LYS A 1 154 ? -1.714 13.570 6.362 1.00 86.81 154 LYS A N 1
ATOM 1270 C CA . LYS A 1 154 ? -2.374 13.888 7.639 1.00 86.81 154 LYS A CA 1
ATOM 1271 C C . LYS A 1 154 ? -3.117 12.666 8.181 1.00 86.81 154 LYS A C 1
ATOM 1273 O O . LYS A 1 154 ? -2.959 12.312 9.339 1.00 86.81 154 LYS A O 1
ATOM 1278 N N . HIS A 1 155 ? -3.898 12.024 7.312 1.00 91.06 155 HIS A N 1
ATOM 1279 C CA . HIS A 1 155 ? -4.658 10.818 7.632 1.00 91.06 155 HIS A CA 1
ATOM 1280 C C . HIS A 1 155 ? -3.967 9.599 7.051 1.00 91.06 155 HIS A C 1
ATOM 1282 O O . HIS A 1 155 ? -3.534 9.616 5.891 1.00 91.06 155 HIS A O 1
ATOM 1288 N N . ARG A 1 156 ? -3.872 8.528 7.837 1.00 93.19 156 ARG A N 1
ATOM 1289 C CA . ARG A 1 156 ? -3.298 7.275 7.360 1.00 93.19 156 ARG A CA 1
ATOM 1290 C C . ARG A 1 156 ? -4.368 6.478 6.628 1.00 93.19 156 ARG A C 1
ATOM 1292 O O . ARG A 1 156 ? -5.259 5.913 7.242 1.00 93.19 156 ARG A O 1
ATOM 1299 N N . ILE A 1 157 ? -4.285 6.476 5.303 1.00 94.94 157 ILE A N 1
ATOM 1300 C CA . ILE A 1 157 ? -5.284 5.854 4.435 1.00 94.94 157 ILE A CA 1
ATOM 1301 C C . ILE A 1 157 ? -4.579 4.816 3.569 1.00 94.94 157 ILE A C 1
ATOM 1303 O O . ILE A 1 157 ? -3.551 5.113 2.952 1.00 94.94 157 ILE A O 1
ATOM 1307 N N . PHE A 1 158 ? -5.138 3.611 3.537 1.00 97.06 158 PHE A N 1
ATOM 1308 C CA . PHE A 1 158 ? -4.726 2.512 2.671 1.00 97.06 158 PHE A CA 1
ATOM 1309 C C . PHE A 1 158 ? -5.863 2.219 1.691 1.00 97.06 158 PHE A C 1
ATOM 1311 O O . PHE A 1 158 ? -7.036 2.309 2.064 1.00 97.06 158 PHE A O 1
ATOM 1318 N N . SER A 1 159 ? -5.544 1.929 0.434 1.00 95.69 159 SER A N 1
ATOM 1319 C CA . SER A 1 159 ? -6.533 1.631 -0.617 1.00 95.69 159 SER A CA 1
ATOM 1320 C C . SER A 1 159 ? -5.929 0.705 -1.664 1.00 95.69 159 SER A C 1
ATOM 1322 O O . SER A 1 159 ? -4.704 0.638 -1.776 1.00 95.69 159 SER A O 1
ATOM 1324 N N . PHE A 1 160 ? -6.755 -0.001 -2.432 1.00 97.31 160 PHE A N 1
ATOM 1325 C CA . PHE A 1 160 ? -6.258 -0.833 -3.528 1.00 97.31 160 PHE A CA 1
ATOM 1326 C C . PHE A 1 160 ? -6.003 -0.023 -4.801 1.00 97.31 160 PHE A C 1
ATOM 1328 O O . PHE A 1 160 ? -6.886 0.706 -5.262 1.00 97.31 160 PHE A O 1
ATOM 1335 N N . LEU A 1 161 ? -4.831 -0.234 -5.404 1.00 95.38 161 LEU A N 1
ATOM 1336 C CA . LEU A 1 161 ? -4.536 0.090 -6.801 1.00 95.38 161 LEU A CA 1
ATOM 1337 C C . LEU A 1 161 ? -4.509 -1.187 -7.643 1.00 95.38 161 LEU A C 1
ATOM 1339 O O . LEU A 1 161 ? -4.092 -2.236 -7.151 1.00 95.38 161 LEU A O 1
ATOM 1343 N N . ASP A 1 162 ? -4.904 -1.083 -8.909 1.00 93.94 162 ASP A N 1
ATOM 1344 C CA . ASP A 1 162 ? -4.829 -2.187 -9.871 1.00 93.94 162 ASP A CA 1
ATOM 1345 C C . ASP A 1 162 ? -3.367 -2.599 -10.130 1.00 93.94 162 ASP A C 1
ATOM 1347 O O . ASP A 1 162 ? -2.452 -1.773 -10.096 1.00 93.94 162 ASP A O 1
ATOM 1351 N N . GLY A 1 163 ? -3.134 -3.886 -10.395 1.00 91.94 163 GLY A N 1
ATOM 1352 C CA . GLY A 1 163 ? -1.796 -4.486 -10.496 1.00 91.94 163 GLY A CA 1
ATOM 1353 C C . GLY A 1 163 ? -0.941 -4.004 -11.672 1.00 91.94 163 GLY A C 1
ATOM 1354 O O . GLY A 1 163 ? 0.281 -4.150 -11.654 1.00 91.94 163 GLY A O 1
ATOM 1355 N N . ASP A 1 164 ? -1.555 -3.397 -12.683 1.00 86.44 164 ASP A N 1
ATOM 1356 C CA . ASP A 1 164 ? -0.901 -2.792 -13.846 1.00 86.44 164 ASP A CA 1
ATOM 1357 C C . ASP A 1 164 ? -0.562 -1.299 -13.651 1.00 86.44 164 ASP A C 1
ATOM 1359 O O . ASP A 1 164 ? 0.095 -0.704 -14.513 1.00 86.44 164 ASP A O 1
ATOM 1363 N N . ILE A 1 165 ? -0.966 -0.692 -12.528 1.00 88.75 165 ILE A N 1
ATOM 1364 C CA . ILE A 1 165 ? -0.631 0.692 -12.180 1.00 88.75 165 ILE A CA 1
ATOM 1365 C C . ILE A 1 165 ? 0.766 0.754 -11.557 1.00 88.75 165 ILE A C 1
ATOM 1367 O O . ILE A 1 165 ? 1.062 0.134 -10.534 1.00 88.75 165 ILE A O 1
ATOM 1371 N N . LEU A 1 166 ? 1.626 1.597 -12.127 1.00 86.56 166 LEU A N 1
ATOM 1372 C CA . LEU A 1 166 ? 2.904 1.961 -11.531 1.00 86.56 166 LEU A CA 1
ATOM 1373 C C . LEU A 1 166 ? 2.725 3.108 -10.534 1.00 86.56 166 LEU A C 1
ATOM 1375 O O . LEU A 1 166 ? 2.214 4.177 -10.859 1.00 86.56 166 LEU A O 1
ATOM 1379 N N . ALA A 1 167 ? 3.179 2.877 -9.306 1.00 86.88 167 ALA A N 1
ATOM 1380 C CA . ALA A 1 167 ? 3.089 3.834 -8.214 1.00 86.88 167 ALA A CA 1
ATOM 1381 C C . ALA A 1 167 ? 4.300 4.786 -8.178 1.00 86.88 167 ALA A C 1
ATOM 1383 O O . ALA A 1 167 ? 5.450 4.354 -8.322 1.00 86.88 167 ALA A O 1
ATOM 1384 N N . ASP A 1 168 ? 4.053 6.079 -7.944 1.00 84.69 168 ASP A N 1
ATOM 1385 C CA . ASP A 1 168 ? 5.111 7.077 -7.762 1.00 84.69 168 ASP A CA 1
ATOM 1386 C C . ASP A 1 168 ? 5.948 6.843 -6.489 1.00 84.69 168 ASP A C 1
ATOM 1388 O O . ASP A 1 168 ? 5.553 6.138 -5.563 1.00 84.69 168 ASP A O 1
ATOM 1392 N N . ALA A 1 169 ? 7.114 7.488 -6.394 1.00 80.56 169 ALA A N 1
ATOM 1393 C CA . ALA A 1 169 ? 8.027 7.340 -5.254 1.00 80.56 169 ALA A CA 1
ATOM 1394 C C . ALA A 1 169 ? 7.435 7.764 -3.889 1.00 80.56 169 ALA A C 1
ATOM 1396 O O . ALA A 1 169 ? 7.956 7.379 -2.832 1.00 80.56 16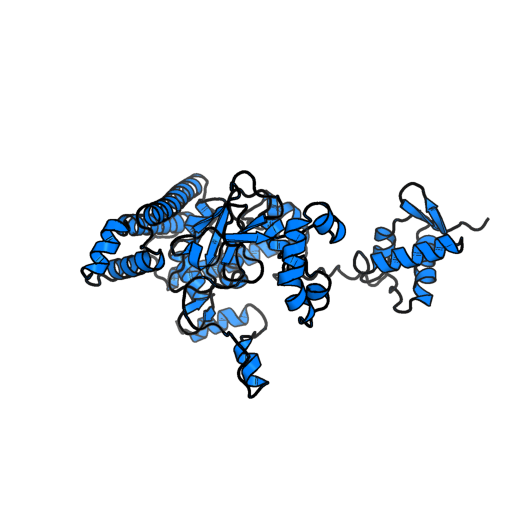9 ALA A O 1
ATOM 1397 N N . LYS A 1 170 ? 6.384 8.588 -3.893 1.00 84.88 170 LYS A N 1
ATOM 1398 C CA . LYS A 1 170 ? 5.623 9.024 -2.719 1.00 84.88 170 LYS A CA 1
ATOM 1399 C C . LYS A 1 170 ? 4.451 8.101 -2.395 1.00 84.88 170 LYS A C 1
ATOM 1401 O O . LYS A 1 170 ? 3.834 8.319 -1.357 1.00 84.88 170 LYS A O 1
ATOM 1406 N N . ILE A 1 171 ? 4.196 7.059 -3.177 1.00 90.25 171 ILE A N 1
ATOM 1407 C CA . ILE A 1 171 ? 3.302 5.963 -2.813 1.00 90.25 171 ILE A CA 1
ATOM 1408 C C . ILE A 1 171 ? 4.143 4.787 -2.310 1.00 90.25 171 ILE A C 1
ATOM 1410 O O . ILE A 1 171 ? 5.164 4.411 -2.884 1.00 90.25 171 ILE A O 1
ATOM 1414 N N . ILE A 1 172 ? 3.721 4.200 -1.196 1.00 93.75 172 ILE A N 1
ATOM 1415 C CA . ILE A 1 172 ? 4.220 2.912 -0.726 1.00 93.75 172 ILE A CA 1
ATOM 1416 C C . ILE A 1 172 ? 3.303 1.836 -1.299 1.00 93.75 172 ILE A C 1
ATOM 1418 O O . ILE A 1 172 ? 2.138 1.756 -0.912 1.00 93.75 172 ILE A O 1
ATOM 1422 N N . ALA A 1 173 ? 3.837 1.026 -2.213 1.00 94.62 173 ALA A N 1
ATOM 1423 C CA . ALA A 1 173 ? 3.175 -0.167 -2.724 1.00 94.62 173 ALA A CA 1
ATOM 1424 C C . ALA A 1 173 ? 3.451 -1.351 -1.785 1.00 94.62 173 ALA A C 1
ATOM 1426 O O . ALA A 1 173 ? 4.599 -1.768 -1.608 1.00 94.62 173 ALA A O 1
ATOM 1427 N N . ILE A 1 174 ? 2.395 -1.876 -1.175 1.00 96.38 174 ILE A N 1
ATOM 1428 C CA . ILE A 1 174 ? 2.399 -3.056 -0.318 1.00 96.38 174 ILE A CA 1
ATOM 1429 C C . ILE A 1 174 ? 1.837 -4.198 -1.158 1.00 96.38 174 ILE A C 1
ATOM 1431 O O . ILE A 1 174 ? 0.655 -4.215 -1.486 1.00 96.38 174 ILE A O 1
ATOM 1435 N N . ALA A 1 175 ? 2.699 -5.145 -1.527 1.00 96.19 175 ALA A N 1
ATOM 1436 C CA . ALA A 1 175 ? 2.379 -6.232 -2.449 1.00 96.19 175 ALA A CA 1
ATOM 1437 C C . ALA A 1 175 ? 1.507 -7.327 -1.802 1.00 96.19 175 ALA A C 1
ATOM 1439 O O . ALA A 1 175 ? 1.932 -8.479 -1.733 1.00 96.19 175 ALA A O 1
ATOM 1440 N N . LEU A 1 176 ? 0.327 -6.945 -1.309 1.00 96.69 176 LEU A N 1
ATOM 1441 C CA . LEU A 1 176 ? -0.749 -7.777 -0.772 1.00 96.69 176 LEU A CA 1
ATOM 1442 C C . LEU A 1 176 ? -2.029 -7.456 -1.558 1.00 96.69 176 LEU A C 1
ATOM 1444 O O . LEU A 1 176 ? -2.371 -6.284 -1.695 1.00 96.69 176 LEU A O 1
ATOM 1448 N N . GLU A 1 177 ? -2.721 -8.477 -2.063 1.00 96.88 177 GLU A N 1
ATOM 1449 C CA . GLU A 1 177 ? -3.966 -8.333 -2.851 1.00 96.88 177 GLU A CA 1
ATOM 1450 C C . GLU A 1 177 ? -5.242 -8.658 -2.052 1.00 96.88 177 GLU A C 1
ATOM 1452 O O . GLU A 1 177 ? -6.365 -8.436 -2.514 1.00 96.88 177 GLU A O 1
ATOM 1457 N N . ASP A 1 178 ? -5.052 -9.192 -0.845 1.00 96.56 178 ASP A N 1
ATOM 1458 C CA . ASP A 1 178 ? -6.092 -9.686 0.045 1.00 96.56 178 ASP A CA 1
ATOM 1459 C C . ASP A 1 178 ? -6.684 -8.564 0.905 1.00 96.56 178 ASP A C 1
ATOM 1461 O O . ASP A 1 178 ? -5.955 -7.858 1.613 1.00 96.56 178 ASP A O 1
ATOM 1465 N N . ALA A 1 179 ? -8.008 -8.408 0.876 1.00 98.19 179 ALA A N 1
ATOM 1466 C CA . ALA A 1 179 ? -8.692 -7.360 1.625 1.00 98.19 179 ALA A CA 1
ATOM 1467 C C . ALA A 1 179 ? -8.614 -7.545 3.149 1.00 98.19 179 ALA A C 1
ATOM 1469 O O . ALA A 1 179 ? -8.691 -6.553 3.872 1.00 98.19 179 ALA A O 1
ATOM 1470 N N . SER A 1 180 ? -8.337 -8.754 3.660 1.00 98.06 180 SER A N 1
ATOM 1471 C CA . SER A 1 180 ? -8.123 -8.946 5.099 1.00 98.06 180 SER A CA 1
ATOM 1472 C C . SER A 1 180 ? -6.890 -8.173 5.573 1.00 98.06 180 SER A C 1
ATOM 1474 O O . SER A 1 180 ? -6.873 -7.612 6.665 1.00 98.06 180 SER A O 1
ATOM 1476 N N . SER A 1 181 ? -5.853 -8.099 4.732 1.00 97.31 181 SER A N 1
ATOM 1477 C CA . SER A 1 181 ? -4.667 -7.292 5.018 1.00 97.31 181 SER A CA 1
ATOM 1478 C C . SER A 1 181 ? -4.958 -5.802 4.924 1.00 97.31 181 SER A C 1
ATOM 1480 O O . SER A 1 181 ? -4.436 -5.052 5.745 1.00 97.31 181 SER A O 1
ATOM 1482 N N . LEU A 1 182 ? -5.798 -5.377 3.970 1.00 98.44 182 LEU A N 1
ATOM 1483 C CA . LEU A 1 182 ? -6.250 -3.988 3.872 1.00 98.44 182 LEU A CA 1
ATOM 1484 C C . LEU A 1 182 ? -7.000 -3.555 5.139 1.00 98.44 182 LEU A C 1
ATOM 1486 O O . LEU A 1 182 ? -6.734 -2.462 5.643 1.00 98.44 182 LEU A O 1
ATOM 1490 N N . ALA A 1 183 ? -7.895 -4.397 5.660 1.00 98.62 183 ALA A N 1
ATOM 1491 C CA . ALA A 1 183 ? -8.618 -4.134 6.899 1.00 98.62 183 ALA A CA 1
ATOM 1492 C C . ALA A 1 183 ? -7.655 -3.993 8.085 1.00 98.62 183 ALA A C 1
ATOM 1494 O O . ALA A 1 183 ? -7.659 -2.958 8.746 1.00 98.62 183 ALA A O 1
ATOM 1495 N N . ILE A 1 184 ? -6.742 -4.955 8.278 1.00 98.56 184 ILE A N 1
ATOM 1496 C CA . ILE A 1 184 ? -5.754 -4.917 9.370 1.00 98.56 184 ILE A CA 1
ATOM 1497 C C . ILE A 1 184 ? -4.928 -3.625 9.331 1.00 98.56 184 ILE A C 1
ATOM 1499 O O . ILE A 1 184 ? -4.812 -2.942 10.348 1.00 98.56 184 ILE A O 1
ATOM 1503 N N . VAL A 1 185 ? -4.383 -3.239 8.169 1.00 98.25 185 VAL A N 1
ATOM 1504 C CA . VAL A 1 185 ? -3.601 -1.991 8.074 1.00 98.25 185 VAL A CA 1
ATOM 1505 C C . VAL A 1 185 ? -4.470 -0.732 8.138 1.00 98.25 185 VAL A C 1
ATOM 1507 O O . VAL A 1 185 ? -3.948 0.353 8.365 1.00 98.25 185 VAL A O 1
ATOM 1510 N N . SER A 1 186 ? -5.784 -0.839 7.947 1.00 98.19 186 SER A N 1
ATOM 1511 C CA . SER A 1 186 ? -6.712 0.288 8.106 1.00 98.19 186 SER A CA 1
ATOM 1512 C C . SER A 1 186 ? -7.208 0.468 9.544 1.00 98.19 186 SER A C 1
ATOM 1514 O O . SER A 1 186 ? -7.808 1.504 9.817 1.00 98.19 186 SER A O 1
ATOM 1516 N N . SER A 1 187 ? -6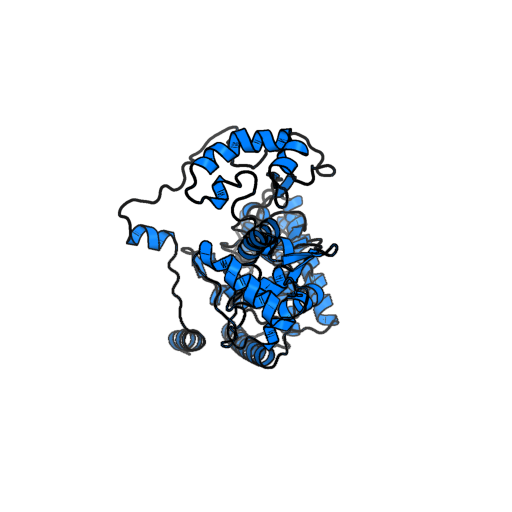.945 -0.491 10.438 1.00 98.31 187 SER A N 1
ATOM 1517 C CA . SER A 1 187 ? -7.358 -0.442 11.846 1.00 98.31 187 SER A CA 1
ATOM 1518 C C . SER A 1 187 ? -6.665 0.665 12.649 1.00 98.31 187 SER A C 1
ATOM 1520 O O . SER A 1 187 ? -5.539 1.082 12.344 1.00 98.31 187 SER A O 1
ATOM 1522 N N . SER A 1 188 ? -7.300 1.090 13.741 1.00 96.56 188 SER A N 1
ATOM 1523 C CA . SER A 1 188 ? -6.715 1.985 14.742 1.00 96.56 188 SER A CA 1
ATOM 1524 C C . SER A 1 188 ? -5.460 1.396 15.390 1.00 96.56 188 SER A C 1
ATOM 1526 O O . SER A 1 188 ? -4.510 2.139 15.629 1.00 96.56 188 SER A O 1
ATOM 1528 N N . ILE A 1 189 ? -5.386 0.071 15.566 1.00 97.88 189 ILE A N 1
ATOM 1529 C CA . ILE A 1 189 ? -4.198 -0.634 16.080 1.00 97.88 189 ILE A CA 1
ATOM 1530 C C . ILE A 1 189 ? -2.979 -0.369 15.183 1.00 97.88 189 ILE A C 1
ATOM 1532 O O . ILE A 1 189 ? -1.913 0.025 15.667 1.00 97.88 189 ILE A O 1
ATOM 1536 N N . HIS A 1 190 ? -3.125 -0.530 13.863 1.00 97.69 190 HIS A N 1
ATOM 1537 C CA . HIS A 1 190 ? -2.028 -0.242 12.933 1.00 97.69 190 HIS A CA 1
ATOM 1538 C C . HIS A 1 190 ? -1.764 1.256 12.789 1.00 97.69 190 HIS A C 1
ATOM 1540 O O . HIS A 1 190 ? -0.610 1.666 12.651 1.00 97.69 190 HIS A O 1
ATOM 1546 N N . ALA A 1 191 ? -2.801 2.095 12.828 1.00 95.25 191 ALA A N 1
ATOM 1547 C CA . ALA A 1 191 ? -2.637 3.546 12.785 1.00 95.25 191 ALA A CA 1
ATOM 1548 C C . ALA A 1 191 ? -1.814 4.056 13.980 1.00 95.25 191 ALA A C 1
ATOM 1550 O O . ALA A 1 191 ? -0.887 4.849 13.791 1.00 95.25 191 ALA A O 1
ATOM 1551 N N . LEU A 1 192 ? -2.097 3.548 15.181 1.00 94.88 192 LEU A N 1
ATOM 1552 C CA . LEU A 1 192 ? -1.364 3.841 16.407 1.00 94.88 192 LEU A CA 1
ATOM 1553 C C . LEU A 1 192 ? 0.089 3.364 16.314 1.00 94.88 192 LEU A C 1
ATOM 1555 O O . LEU A 1 192 ? 1.010 4.145 16.559 1.00 94.88 192 LEU A O 1
ATOM 1559 N N . TRP A 1 193 ? 0.313 2.121 15.874 1.00 94.69 193 TRP A N 1
ATOM 1560 C CA . TRP A 1 193 ? 1.660 1.604 15.618 1.00 94.69 193 TRP A CA 1
ATOM 1561 C C . TRP A 1 193 ? 2.436 2.493 14.644 1.00 94.69 193 TRP A C 1
ATOM 1563 O O . TRP A 1 193 ? 3.547 2.931 14.938 1.00 94.69 193 TRP A O 1
ATOM 1573 N N . ALA A 1 194 ? 1.838 2.798 13.494 1.00 93.12 194 ALA A N 1
ATOM 1574 C CA . ALA A 1 194 ? 2.461 3.583 12.442 1.00 93.12 194 ALA A CA 1
ATOM 1575 C C . ALA A 1 194 ? 2.763 5.020 12.879 1.00 93.12 194 ALA A C 1
ATOM 1577 O O . ALA A 1 194 ? 3.772 5.579 12.454 1.00 93.12 194 ALA A O 1
ATOM 1578 N N . MET A 1 195 ? 1.918 5.617 13.724 1.00 89.81 195 MET A N 1
ATOM 1579 C CA . MET A 1 195 ? 2.169 6.932 14.311 1.00 89.81 195 MET A CA 1
ATOM 1580 C C . MET A 1 195 ? 3.375 6.905 15.260 1.00 89.81 195 MET A C 1
ATOM 1582 O O . MET A 1 195 ? 4.157 7.852 15.269 1.00 89.81 195 MET A O 1
ATOM 1586 N N . ARG A 1 196 ? 3.544 5.832 16.044 1.00 89.75 196 ARG A N 1
ATOM 1587 C CA . ARG A 1 196 ? 4.618 5.720 17.046 1.00 89.75 196 ARG A CA 1
ATOM 1588 C C . ARG A 1 196 ? 5.962 5.280 16.471 1.00 89.75 196 ARG A C 1
ATOM 1590 O O . ARG A 1 196 ? 6.991 5.730 16.960 1.00 89.75 196 ARG A O 1
ATOM 1597 N N . THR A 1 197 ? 5.966 4.408 15.463 1.00 86.56 197 THR A N 1
ATOM 1598 C CA . THR A 1 197 ? 7.195 3.901 14.818 1.00 86.56 197 THR A CA 1
ATOM 1599 C C . THR A 1 197 ? 7.578 4.664 13.552 1.00 86.56 197 THR A C 1
ATOM 1601 O O . THR A 1 197 ? 8.697 4.535 13.053 1.00 86.56 197 THR A O 1
ATOM 1604 N N . GLY A 1 198 ? 6.647 5.449 13.010 1.00 82.31 198 GLY A N 1
ATOM 1605 C CA . GLY A 1 198 ? 6.872 6.322 11.868 1.00 82.31 198 GLY A CA 1
ATOM 1606 C C . GLY A 1 198 ? 7.758 7.523 12.182 1.00 82.31 198 GLY A C 1
ATOM 1607 O O . GLY A 1 198 ? 8.219 7.737 13.299 1.00 82.31 198 GLY A O 1
ATOM 1608 N N . ALA A 1 199 ? 7.998 8.326 11.150 1.00 83.25 199 ALA A N 1
ATOM 1609 C CA . ALA A 1 199 ? 8.690 9.602 11.277 1.00 83.25 199 ALA A CA 1
ATOM 1610 C C . ALA A 1 199 ? 7.698 10.760 11.112 1.00 83.25 199 ALA A C 1
ATOM 1612 O O . ALA A 1 199 ? 6.572 10.569 10.655 1.00 83.25 199 ALA A O 1
ATOM 1613 N N . MET A 1 200 ? 8.142 11.977 11.408 1.00 74.69 200 MET A N 1
ATOM 1614 C CA . MET A 1 200 ? 7.426 13.200 11.047 1.00 74.69 200 MET A CA 1
ATOM 1615 C C . MET A 1 200 ? 8.157 13.912 9.908 1.00 74.69 200 MET A C 1
ATOM 1617 O O . MET A 1 200 ? 9.388 13.952 9.871 1.00 74.69 200 MET A O 1
ATOM 1621 N N . LEU A 1 201 ? 7.399 14.476 8.970 1.00 76.25 201 LEU A N 1
ATOM 1622 C CA . LEU A 1 201 ? 7.888 15.482 8.034 1.00 76.25 201 LEU A CA 1
ATOM 1623 C C . LEU A 1 201 ? 7.212 16.801 8.393 1.00 76.25 201 LEU A C 1
ATOM 1625 O O . LEU A 1 201 ? 6.040 16.987 8.069 1.00 76.25 201 LEU A O 1
ATOM 1629 N N . GLU A 1 202 ? 7.962 17.682 9.056 1.00 82.56 202 GLU A N 1
ATOM 1630 C CA . GLU A 1 202 ? 7.417 18.883 9.699 1.00 82.56 202 GLU A CA 1
ATOM 1631 C C . GLU A 1 202 ? 6.349 18.475 10.728 1.00 82.56 202 GLU A C 1
ATOM 1633 O O . GLU A 1 202 ? 6.669 17.812 11.712 1.00 82.56 202 GLU A O 1
ATOM 1638 N N . ASP A 1 203 ? 5.090 18.811 10.475 1.00 80.06 203 ASP A N 1
ATOM 1639 C CA . ASP A 1 203 ? 3.919 18.519 11.298 1.00 80.06 203 ASP A CA 1
ATOM 1640 C C . ASP A 1 203 ? 3.112 17.303 10.806 1.00 80.06 203 ASP A C 1
ATOM 1642 O O . ASP A 1 203 ? 2.096 16.942 11.401 1.00 80.06 203 ASP A O 1
ATOM 1646 N N . ARG A 1 204 ? 3.532 16.661 9.706 1.00 80.00 204 ARG A N 1
ATOM 1647 C CA . ARG A 1 204 ? 2.769 15.586 9.057 1.00 80.00 204 ARG A CA 1
ATOM 1648 C C . ARG A 1 204 ? 3.392 14.207 9.274 1.00 80.00 204 ARG A C 1
ATOM 1650 O O . ARG A 1 204 ? 4.585 14.034 9.005 1.00 80.00 204 ARG A O 1
ATOM 1657 N N . PRO A 1 205 ? 2.583 13.186 9.619 1.00 86.19 205 PRO A N 1
ATOM 1658 C CA . PRO A 1 205 ? 3.044 11.806 9.692 1.00 86.19 205 PRO A CA 1
ATOM 1659 C C . PRO A 1 205 ? 3.670 11.316 8.383 1.00 86.19 205 PRO A C 1
ATOM 1661 O O . PRO A 1 205 ? 3.120 11.483 7.286 1.00 86.19 205 PRO A O 1
ATOM 1664 N N . ASN A 1 206 ? 4.823 10.664 8.514 1.00 89.31 206 ASN A N 1
ATOM 1665 C CA . ASN A 1 206 ? 5.559 10.016 7.442 1.00 89.31 206 ASN A CA 1
ATOM 1666 C C . ASN A 1 206 ? 5.678 8.512 7.708 1.00 89.31 206 ASN A C 1
ATOM 1668 O O . ASN A 1 206 ? 6.258 8.065 8.697 1.00 89.31 206 ASN A O 1
ATOM 1672 N N . TYR A 1 207 ? 5.162 7.720 6.778 1.00 91.00 207 TYR A N 1
ATOM 1673 C CA . TYR A 1 207 ? 5.151 6.272 6.880 1.00 91.00 207 TYR A CA 1
ATOM 1674 C C . TYR A 1 207 ? 6.367 5.667 6.202 1.00 91.00 207 TYR A C 1
ATOM 1676 O O . TYR A 1 207 ? 6.440 5.505 4.976 1.00 91.00 207 TYR A O 1
ATOM 1684 N N . ASN A 1 208 ? 7.330 5.302 7.033 1.00 85.50 208 ASN A N 1
ATOM 1685 C CA . ASN A 1 208 ? 8.484 4.549 6.602 1.00 85.50 208 ASN A CA 1
ATOM 1686 C C . ASN A 1 208 ? 8.119 3.063 6.539 1.00 85.50 208 ASN A C 1
ATOM 1688 O O . ASN A 1 208 ? 8.004 2.412 7.569 1.00 85.50 208 ASN A O 1
ATOM 1692 N N . HIS A 1 209 ? 7.966 2.520 5.330 1.00 84.44 209 HIS A N 1
ATOM 1693 C CA . HIS A 1 209 ? 7.592 1.117 5.115 1.00 84.44 209 HIS A CA 1
ATOM 1694 C C . HIS A 1 209 ? 8.405 0.104 5.942 1.00 84.44 209 HIS A C 1
ATOM 1696 O O . HIS A 1 209 ? 7.815 -0.849 6.433 1.00 84.44 209 HIS A O 1
ATOM 1702 N N . SER A 1 210 ? 9.711 0.300 6.148 1.00 86.50 210 SER A N 1
ATOM 1703 C CA . SER A 1 210 ? 10.523 -0.645 6.930 1.00 86.50 210 SER A CA 1
ATOM 1704 C C . SER A 1 210 ? 10.183 -0.641 8.420 1.00 86.50 210 SER A C 1
ATOM 1706 O O . SER A 1 210 ? 10.257 -1.684 9.056 1.00 86.50 210 SER A O 1
ATOM 1708 N N . GLU A 1 211 ? 9.811 0.514 8.969 1.00 86.69 211 GLU A N 1
ATOM 1709 C CA . GLU A 1 211 ? 9.519 0.686 10.397 1.00 86.69 211 GLU A CA 1
ATOM 1710 C C . GLU A 1 211 ? 8.035 0.450 10.684 1.00 86.69 211 GLU A C 1
ATOM 1712 O O . GLU A 1 211 ? 7.677 -0.328 11.562 1.00 86.69 211 GLU A O 1
ATOM 1717 N N . CYS A 1 212 ? 7.163 1.059 9.882 1.00 91.56 212 CYS A N 1
ATOM 1718 C CA . CYS A 1 212 ? 5.727 1.003 10.093 1.00 91.56 212 CYS A CA 1
ATOM 1719 C C . CYS A 1 212 ? 5.103 -0.305 9.603 1.00 91.56 212 CYS A C 1
ATOM 1721 O O . CYS A 1 212 ? 4.243 -0.837 10.286 1.00 91.56 212 CYS A O 1
ATOM 1723 N N . PHE A 1 213 ? 5.483 -0.816 8.426 1.00 94.19 213 PHE A N 1
ATOM 1724 C CA . PHE A 1 213 ? 4.926 -2.069 7.892 1.00 94.19 213 PHE A CA 1
ATOM 1725 C C . PHE A 1 213 ? 5.829 -3.261 8.214 1.00 94.19 213 PHE A C 1
ATOM 1727 O O . PHE A 1 213 ? 5.367 -4.272 8.723 1.00 94.19 213 PHE A O 1
ATOM 1734 N N . GLY A 1 214 ? 7.129 -3.136 7.937 1.00 90.12 214 GLY A N 1
ATOM 1735 C CA . GLY A 1 214 ? 8.085 -4.241 8.018 1.00 90.12 214 GLY A CA 1
ATOM 1736 C C . GLY A 1 214 ? 8.294 -4.807 9.422 1.00 90.12 214 GLY A C 1
ATOM 1737 O O . GLY A 1 214 ? 8.691 -5.959 9.538 1.00 90.12 214 GLY A O 1
ATOM 1738 N N . LYS A 1 215 ? 8.020 -4.018 10.468 1.00 90.62 215 LYS A N 1
ATOM 1739 C CA . LYS A 1 215 ? 8.101 -4.442 11.875 1.00 90.62 215 LYS A CA 1
ATOM 1740 C C . LYS A 1 215 ? 6.733 -4.591 12.540 1.00 90.62 215 LYS A C 1
ATOM 1742 O O . LYS A 1 215 ? 6.680 -4.836 13.737 1.00 90.62 215 LYS A O 1
ATOM 1747 N N . PHE A 1 216 ? 5.638 -4.382 11.809 1.00 95.94 216 PHE A N 1
ATOM 1748 C CA . PHE A 1 216 ? 4.309 -4.532 12.389 1.00 95.94 216 PHE A CA 1
ATOM 1749 C C . PHE A 1 216 ? 4.015 -6.021 12.613 1.00 95.94 216 PHE A C 1
ATOM 1751 O O . PHE A 1 216 ? 4.036 -6.789 11.645 1.00 95.94 216 PHE A O 1
ATOM 1758 N N . PRO A 1 217 ? 3.745 -6.454 13.856 1.00 95.62 217 PRO A N 1
ATOM 1759 C CA . PRO A 1 217 ? 3.447 -7.849 14.131 1.00 95.62 217 PRO A CA 1
ATOM 1760 C C . PRO A 1 217 ? 2.004 -8.155 13.713 1.00 95.62 217 PRO A C 1
ATOM 1762 O O . PRO A 1 217 ? 1.066 -7.950 14.481 1.00 95.62 217 PRO A O 1
ATOM 1765 N N . PHE A 1 218 ? 1.817 -8.632 12.481 1.00 96.81 218 PHE A N 1
ATOM 1766 C CA . PHE A 1 218 ? 0.496 -9.007 11.968 1.00 96.81 218 PHE A CA 1
ATOM 1767 C C . PHE A 1 218 ? -0.172 -10.091 12.839 1.00 96.81 218 PHE A C 1
ATOM 1769 O O . PHE A 1 218 ? 0.514 -11.034 13.269 1.00 96.81 218 PHE A O 1
ATOM 1776 N N . PRO A 1 219 ? -1.501 -10.005 13.060 1.00 95.94 219 PRO A N 1
ATOM 1777 C CA . PRO A 1 219 ? -2.238 -11.068 13.725 1.00 95.94 219 PRO A CA 1
ATOM 1778 C C . PRO A 1 219 ? -2.247 -12.325 12.848 1.00 95.94 219 PRO A C 1
ATOM 1780 O O . PRO A 1 219 ? -2.031 -12.262 11.635 1.00 95.94 219 PRO A O 1
ATOM 1783 N N . ASP A 1 220 ? -2.525 -13.472 13.462 1.00 90.56 220 ASP A N 1
ATOM 1784 C CA . ASP A 1 220 ? -2.667 -14.753 12.764 1.00 90.56 220 ASP A CA 1
ATOM 1785 C C . ASP A 1 220 ? -4.101 -15.283 12.938 1.00 90.56 220 ASP A C 1
ATOM 1787 O O . ASP A 1 220 ? -4.331 -16.200 13.727 1.00 90.56 220 ASP A O 1
ATOM 1791 N N . PRO A 1 221 ? -5.099 -14.648 12.285 1.00 90.88 221 PRO A N 1
ATOM 1792 C CA . PRO A 1 221 ? -6.497 -15.002 12.482 1.00 90.88 221 PRO A CA 1
ATOM 1793 C C . PRO A 1 221 ? -6.814 -16.385 11.916 1.00 90.88 221 PRO A C 1
ATOM 1795 O O . PRO A 1 221 ? -6.306 -16.775 10.856 1.00 90.88 221 PRO A O 1
ATOM 1798 N N . CYS A 1 222 ? -7.752 -17.071 12.573 1.00 88.31 222 CYS A N 1
ATOM 1799 C CA . CYS A 1 222 ? -8.430 -18.225 11.993 1.00 88.31 222 CYS A CA 1
ATOM 1800 C C . CYS A 1 222 ? -9.214 -17.827 10.730 1.00 88.31 222 CYS A C 1
ATOM 1802 O O . CYS A 1 222 ? -9.486 -16.646 10.490 1.00 88.31 222 CYS A O 1
ATOM 1804 N N . ASP A 1 223 ? -9.612 -18.812 9.926 1.00 89.00 223 ASP A N 1
ATOM 1805 C CA . ASP A 1 223 ? -10.238 -18.561 8.622 1.00 89.00 223 ASP A CA 1
ATOM 1806 C C . ASP A 1 223 ? -11.529 -17.739 8.713 1.00 89.00 223 ASP A C 1
ATOM 1808 O O . ASP A 1 223 ? -11.760 -16.866 7.876 1.00 89.00 223 ASP A O 1
ATOM 1812 N N . LEU A 1 224 ? -12.330 -17.945 9.764 1.00 86.38 224 LEU A N 1
ATOM 1813 C CA . LEU A 1 224 ? -13.560 -17.183 9.986 1.00 86.38 224 LEU A CA 1
ATOM 1814 C C . LEU A 1 224 ? -13.271 -15.691 10.214 1.00 86.38 224 LEU A C 1
ATOM 1816 O O . LEU A 1 224 ? -13.832 -14.841 9.524 1.00 86.38 224 LEU A O 1
ATOM 1820 N N . ALA A 1 225 ? -12.356 -15.371 11.134 1.00 89.50 225 ALA A N 1
ATOM 1821 C CA . ALA A 1 225 ? -11.959 -13.989 11.408 1.00 89.50 225 ALA A CA 1
ATOM 1822 C C . ALA A 1 225 ? -11.283 -13.343 10.187 1.00 89.50 225 ALA A C 1
ATOM 1824 O O . ALA A 1 225 ? -11.513 -12.174 9.879 1.00 89.50 225 ALA A O 1
ATOM 1825 N N . ARG A 1 226 ? -10.493 -14.119 9.435 1.00 93.94 226 ARG A N 1
ATOM 1826 C CA . ARG A 1 226 ? -9.873 -13.670 8.184 1.00 93.94 226 ARG A CA 1
ATOM 1827 C C . ARG A 1 226 ? -10.911 -13.338 7.112 1.00 93.94 226 ARG A C 1
ATOM 1829 O O . ARG A 1 226 ? -10.720 -12.359 6.395 1.00 93.94 226 ARG A O 1
ATOM 1836 N N . SER A 1 227 ? -11.980 -14.129 6.997 1.00 95.38 227 SER A N 1
ATOM 1837 C CA . SER A 1 227 ? -13.091 -13.856 6.076 1.00 95.38 227 SER A CA 1
ATOM 1838 C C . SER A 1 227 ? -13.833 -12.582 6.467 1.00 95.38 227 SER A C 1
ATOM 1840 O O . SER A 1 227 ? -14.006 -11.713 5.624 1.00 95.38 227 SER A O 1
ATOM 1842 N N . ALA A 1 228 ? -14.166 -12.409 7.748 1.00 96.38 228 ALA A N 1
ATOM 1843 C CA . ALA A 1 228 ? -14.833 -11.195 8.221 1.00 96.38 228 ALA A CA 1
ATOM 1844 C C . ALA A 1 228 ? -13.995 -9.930 7.951 1.00 96.38 228 ALA A C 1
ATOM 1846 O O . ALA A 1 228 ? -14.500 -8.938 7.430 1.00 96.38 228 ALA A O 1
ATOM 1847 N N . LEU A 1 229 ? -12.686 -9.978 8.230 1.00 98.44 229 LEU A N 1
ATOM 1848 C CA . LEU A 1 229 ? -11.759 -8.889 7.899 1.00 98.44 229 LEU A CA 1
ATOM 1849 C C . LEU A 1 229 ? -11.691 -8.617 6.392 1.00 98.44 229 LEU A C 1
ATOM 1851 O O . LEU A 1 229 ? -11.543 -7.468 5.983 1.00 98.44 229 LEU A O 1
ATOM 1855 N N . ARG A 1 230 ? -11.766 -9.659 5.560 1.00 98.44 230 ARG A N 1
ATOM 1856 C CA . ARG A 1 230 ? -11.779 -9.514 4.102 1.00 98.44 230 ARG A CA 1
ATOM 1857 C C . ARG A 1 230 ? -13.020 -8.766 3.644 1.00 98.44 230 ARG A C 1
ATOM 1859 O O . ARG A 1 230 ? -12.863 -7.782 2.931 1.00 98.44 230 ARG A O 1
ATOM 1866 N N . ASP A 1 231 ? -14.198 -9.186 4.088 1.00 98.56 231 ASP A N 1
ATOM 1867 C CA . ASP A 1 231 ? -15.470 -8.579 3.690 1.00 98.56 231 ASP A CA 1
ATOM 1868 C C . ASP A 1 231 ? -15.517 -7.095 4.088 1.00 98.56 231 ASP A C 1
ATOM 1870 O O . ASP A 1 231 ? -15.795 -6.234 3.253 1.00 98.56 231 ASP A O 1
ATOM 1874 N N . LEU A 1 232 ? -15.100 -6.777 5.319 1.00 98.75 232 LEU A N 1
ATOM 1875 C CA . LEU A 1 232 ? -14.976 -5.397 5.795 1.00 98.75 232 LEU A CA 1
ATOM 1876 C C . LEU A 1 232 ? -13.960 -4.578 4.983 1.00 98.75 232 LEU A C 1
ATOM 1878 O O . LEU A 1 232 ? -14.189 -3.404 4.691 1.00 98.75 232 LEU A O 1
ATOM 1882 N N . GLY A 1 233 ? -12.826 -5.179 4.614 1.00 98.56 233 GLY A N 1
ATOM 1883 C CA . GLY A 1 233 ? -11.810 -4.535 3.785 1.00 98.56 233 GLY A CA 1
ATOM 1884 C C . GLY A 1 233 ? -12.308 -4.219 2.371 1.00 98.56 233 GLY A C 1
ATOM 1885 O O . GLY A 1 233 ? -12.033 -3.127 1.867 1.00 98.56 233 GLY A O 1
ATOM 1886 N N . GLU A 1 234 ? -13.053 -5.137 1.745 1.00 98.62 234 GLU A N 1
ATOM 1887 C CA . GLU A 1 234 ? -13.679 -4.916 0.433 1.00 98.62 234 GLU A CA 1
ATOM 1888 C C . GLU A 1 234 ? -14.727 -3.807 0.509 1.00 98.62 234 GLU A C 1
ATOM 1890 O O . GLU A 1 234 ? -14.701 -2.878 -0.298 1.00 98.62 234 GLU A O 1
ATOM 1895 N N . GLU A 1 235 ? -15.619 -3.866 1.502 1.00 98.62 235 GLU A N 1
ATOM 1896 C CA . GLU A 1 235 ? -16.683 -2.877 1.672 1.00 98.62 235 GLU A CA 1
ATOM 1897 C C . GLU A 1 235 ? -16.113 -1.476 1.924 1.00 98.62 235 GLU A C 1
ATOM 1899 O O . GLU A 1 235 ? -16.593 -0.487 1.361 1.00 98.62 235 GLU A O 1
ATOM 1904 N N . LEU A 1 236 ? -15.036 -1.378 2.705 1.00 98.56 236 LEU A N 1
ATOM 1905 C CA . LEU A 1 236 ? -14.344 -0.123 2.972 1.00 98.56 236 LEU A CA 1
ATOM 1906 C C . LEU A 1 236 ? -13.729 0.494 1.709 1.00 98.56 236 LEU A C 1
ATOM 1908 O O . LEU A 1 236 ? -13.898 1.694 1.469 1.00 98.56 236 LEU A O 1
ATOM 1912 N N . ASP A 1 237 ? -13.008 -0.298 0.911 1.00 97.75 237 ASP A N 1
ATOM 1913 C CA . ASP A 1 237 ? -12.402 0.170 -0.342 1.00 97.75 237 ASP A CA 1
ATOM 1914 C C . ASP A 1 237 ? -13.484 0.553 -1.365 1.00 97.75 237 ASP A C 1
ATOM 1916 O O . ASP A 1 237 ? -13.434 1.643 -1.946 1.00 97.75 237 ASP A O 1
ATOM 1920 N N . ALA A 1 238 ? -14.515 -0.285 -1.512 1.00 97.12 238 ALA A N 1
ATOM 1921 C CA . ALA A 1 238 ? -15.637 -0.060 -2.418 1.00 97.12 238 ALA A CA 1
ATOM 1922 C C . ALA A 1 238 ? -16.452 1.186 -2.045 1.00 97.12 238 ALA A C 1
ATOM 1924 O O . ALA A 1 238 ? -16.780 1.991 -2.919 1.00 97.12 238 ALA A O 1
ATOM 1925 N N . THR A 1 239 ? -16.733 1.397 -0.756 1.00 97.50 239 THR A N 1
ATOM 1926 C CA . THR A 1 239 ? -17.468 2.575 -0.269 1.00 97.50 239 THR A CA 1
ATOM 1927 C C . THR A 1 239 ? -16.719 3.856 -0.609 1.00 97.50 239 THR A C 1
ATOM 1929 O O . THR A 1 239 ? -17.302 4.791 -1.161 1.00 97.50 239 THR A O 1
ATOM 1932 N N . ARG A 1 240 ? -15.408 3.901 -0.341 1.00 96.56 240 ARG A N 1
ATOM 1933 C CA . ARG A 1 240 ? -14.573 5.071 -0.647 1.00 96.56 240 ARG A CA 1
ATOM 1934 C C . ARG A 1 240 ? -14.529 5.360 -2.147 1.00 96.56 240 ARG A C 1
ATOM 1936 O O . ARG A 1 240 ? -14.728 6.508 -2.540 1.00 96.56 240 ARG A O 1
ATOM 1943 N N . LYS A 1 241 ? -14.325 4.331 -2.975 1.00 94.88 241 LYS A N 1
ATOM 1944 C CA . LYS A 1 241 ? -14.302 4.461 -4.440 1.00 94.88 241 LYS A CA 1
ATOM 1945 C C . LYS A 1 241 ? -15.650 4.916 -5.000 1.00 94.88 241 LYS A C 1
ATOM 1947 O O . LYS A 1 241 ? -15.680 5.806 -5.844 1.00 94.88 241 LYS A O 1
ATOM 1952 N N . THR A 1 242 ? -16.755 4.378 -4.483 1.00 95.38 242 THR A N 1
ATOM 1953 C CA . THR A 1 242 ? -18.119 4.782 -4.864 1.00 95.38 242 THR A CA 1
ATOM 1954 C C . THR A 1 242 ? -18.360 6.256 -4.554 1.00 95.38 242 THR A C 1
ATOM 1956 O O . THR A 1 242 ? -18.778 7.006 -5.429 1.00 95.38 242 THR A O 1
ATOM 1959 N N . VAL A 1 243 ? -18.012 6.704 -3.342 1.00 95.38 243 VAL A N 1
ATOM 1960 C CA . VAL A 1 243 ? -18.137 8.116 -2.949 1.00 95.38 243 VAL A CA 1
ATOM 1961 C C . VAL A 1 243 ? -17.305 9.025 -3.855 1.00 95.38 243 VAL A C 1
ATOM 1963 O O . VAL A 1 243 ? -17.799 10.058 -4.294 1.00 95.38 243 VAL A O 1
ATOM 1966 N N . GLN A 1 244 ? -16.059 8.659 -4.167 1.00 93.62 244 GLN A N 1
ATOM 1967 C CA . GLN A 1 244 ? -15.212 9.458 -5.060 1.00 93.62 244 GLN A CA 1
ATOM 1968 C C . GLN A 1 244 ? -15.730 9.492 -6.506 1.00 93.62 244 GLN A C 1
ATOM 1970 O O . GLN A 1 244 ? -15.550 10.500 -7.189 1.00 93.62 244 GLN A O 1
ATOM 1975 N N . ALA A 1 245 ? -16.371 8.417 -6.974 1.00 92.75 245 ALA A N 1
ATOM 1976 C CA . ALA A 1 245 ? -16.976 8.353 -8.302 1.00 92.75 245 ALA A CA 1
ATOM 1977 C C . ALA A 1 245 ? -18.254 9.206 -8.395 1.00 92.75 245 ALA A C 1
ATOM 1979 O O . ALA A 1 245 ? -18.419 9.961 -9.351 1.00 92.75 245 ALA A O 1
ATOM 1980 N N . GLU A 1 246 ? -19.133 9.127 -7.392 1.00 95.06 246 GLU A N 1
ATOM 1981 C CA . GLU A 1 246 ? -20.374 9.912 -7.318 1.00 95.06 246 GLU A CA 1
ATOM 1982 C C . GLU A 1 246 ? -20.114 11.399 -7.019 1.00 95.06 246 GLU A C 1
ATOM 1984 O O . GLU A 1 246 ? -20.865 12.279 -7.451 1.00 95.06 246 GLU A O 1
ATOM 1989 N N . HIS A 1 247 ? -19.046 11.701 -6.276 1.00 95.00 247 HIS A N 1
ATOM 1990 C CA . HIS A 1 247 ? -18.707 13.047 -5.817 1.00 95.00 247 HIS A CA 1
ATOM 1991 C C . HIS A 1 247 ? -17.217 13.365 -6.026 1.00 95.00 247 HIS A C 1
ATOM 1993 O O . HIS A 1 247 ? -16.443 13.378 -5.066 1.00 95.00 247 HIS A O 1
ATOM 1999 N N . PRO A 1 248 ? -16.793 13.676 -7.267 1.00 90.62 248 PRO A N 1
ATOM 2000 C CA . PRO A 1 248 ? -15.380 13.896 -7.592 1.00 90.62 248 PRO A CA 1
ATOM 2001 C C . PRO A 1 248 ? -14.729 15.107 -6.899 1.00 90.62 248 PRO A C 1
ATOM 2003 O O . PRO A 1 248 ? -13.504 15.236 -6.906 1.00 90.62 248 PRO A O 1
ATOM 2006 N N . ASP A 1 249 ? -15.526 16.015 -6.331 1.00 92.69 249 ASP A N 1
ATOM 2007 C CA . ASP A 1 249 ? -15.081 17.134 -5.492 1.00 92.69 249 ASP A CA 1
ATOM 2008 C C . ASP A 1 249 ? -14.694 16.703 -4.067 1.00 92.69 249 ASP A C 1
ATOM 2010 O O . ASP A 1 249 ? -13.957 17.422 -3.385 1.00 92.69 249 ASP A O 1
ATOM 2014 N N . LEU A 1 250 ? -15.147 15.530 -3.609 1.00 95.12 250 LEU A N 1
ATOM 2015 C CA . LEU A 1 250 ? -14.803 14.994 -2.299 1.00 95.12 250 LEU A CA 1
ATOM 2016 C C . LEU A 1 250 ? -13.481 14.225 -2.347 1.00 95.12 250 LEU A C 1
ATOM 2018 O O . LEU A 1 250 ? -13.248 13.333 -3.158 1.00 95.12 250 LEU A O 1
ATOM 2022 N N . THR A 1 251 ? -12.607 14.553 -1.400 1.00 94.81 251 THR A N 1
ATOM 2023 C CA . THR A 1 251 ? -11.336 13.853 -1.187 1.00 94.81 251 THR A CA 1
ATOM 2024 C C . THR A 1 251 ? -11.450 12.957 0.040 1.00 94.81 251 THR A C 1
ATOM 2026 O O . THR A 1 251 ? -12.110 13.321 1.013 1.00 94.81 251 THR A O 1
ATOM 2029 N N . LEU A 1 252 ? -10.737 11.833 0.083 1.00 95.38 252 LEU A N 1
ATOM 2030 C CA . LEU A 1 252 ? -10.635 11.032 1.304 1.00 95.38 252 LEU A CA 1
ATOM 2031 C C . LEU A 1 252 ? -10.079 11.869 2.461 1.00 95.38 252 LEU A C 1
ATOM 2033 O O . LEU A 1 252 ? -10.511 11.717 3.595 1.00 95.38 252 LEU A O 1
ATOM 2037 N N . THR A 1 253 ? -9.200 12.837 2.187 1.00 94.44 253 THR A N 1
ATOM 2038 C CA . THR A 1 253 ? -8.734 13.763 3.232 1.00 94.44 253 THR A CA 1
ATOM 2039 C C . THR A 1 253 ? -9.889 14.560 3.849 1.00 94.44 253 THR A C 1
ATOM 2041 O O . THR A 1 253 ? -9.945 14.689 5.071 1.00 94.44 253 THR A O 1
ATOM 2044 N N . SER A 1 254 ? -10.830 15.073 3.046 1.00 95.62 254 SER A N 1
ATOM 2045 C CA . SER A 1 254 ? -12.014 15.767 3.571 1.00 95.62 254 SER A CA 1
ATOM 2046 C C . SER A 1 254 ? -12.969 14.827 4.303 1.00 95.62 254 SER A C 1
ATOM 2048 O O . SER A 1 254 ? -13.452 15.208 5.365 1.00 95.62 254 SER A O 1
ATOM 2050 N N . LEU A 1 255 ? -13.180 13.602 3.802 1.00 97.31 255 LEU A N 1
ATOM 2051 C CA . LEU A 1 255 ? -14.017 12.602 4.482 1.00 97.31 255 LEU A CA 1
ATOM 2052 C C . LEU A 1 255 ? -13.478 12.293 5.883 1.00 97.31 255 LEU A C 1
ATOM 2054 O O . LEU A 1 255 ? -14.215 12.332 6.865 1.00 97.31 255 LEU A O 1
ATOM 2058 N N . TYR A 1 256 ? -12.169 12.064 5.986 1.00 97.19 256 TYR A N 1
ATOM 2059 C CA . TYR A 1 256 ? -11.519 11.727 7.248 1.00 97.19 256 TYR A CA 1
ATOM 2060 C C . TYR A 1 256 ? -11.391 12.910 8.206 1.00 97.19 256 TYR A C 1
ATOM 2062 O O . TYR A 1 256 ? -11.459 12.724 9.414 1.00 97.19 256 TYR A O 1
ATOM 2070 N N . ASN A 1 257 ? -11.266 14.144 7.708 1.00 96.94 257 ASN A N 1
ATOM 2071 C CA . ASN A 1 257 ? -11.356 15.319 8.580 1.00 96.94 257 ASN A CA 1
ATOM 2072 C C . ASN A 1 257 ? -12.714 15.386 9.296 1.00 96.94 257 ASN A C 1
ATOM 2074 O O . ASN A 1 257 ? -12.756 15.702 10.482 1.00 96.94 257 ASN A O 1
ATOM 2078 N N . VAL A 1 258 ? -13.808 15.089 8.588 1.00 98.00 258 VAL A N 1
ATOM 2079 C CA . VAL A 1 258 ? -15.153 15.064 9.180 1.00 98.00 258 VAL A CA 1
ATOM 2080 C C . VAL A 1 258 ? -15.334 13.850 10.089 1.00 98.00 258 VAL A C 1
ATOM 2082 O O . VAL A 1 258 ? -15.915 13.990 11.162 1.00 98.00 258 VAL A O 1
ATOM 2085 N N . LEU A 1 259 ? -14.786 12.688 9.720 1.00 97.88 259 LEU A N 1
ATOM 2086 C CA . LEU A 1 259 ? -14.781 11.498 10.577 1.00 97.88 259 LEU A CA 1
ATOM 2087 C C . LEU A 1 259 ? -14.145 11.783 11.946 1.00 97.88 259 LEU A C 1
ATOM 2089 O O . LEU A 1 259 ? -14.743 11.466 12.972 1.00 97.88 259 LEU A O 1
ATOM 2093 N N . GLU A 1 260 ? -12.981 12.435 11.969 1.00 96.88 260 GLU A N 1
ATOM 2094 C CA . GLU A 1 260 ? -12.302 12.802 13.217 1.00 96.88 260 GLU A CA 1
ATOM 2095 C C . GLU A 1 260 ? -13.107 13.820 14.039 1.00 96.88 260 GLU A C 1
ATOM 2097 O O . GLU A 1 260 ? -13.226 13.664 15.252 1.00 96.88 260 GLU A O 1
ATOM 2102 N N . LYS A 1 261 ? -13.747 14.815 13.401 1.00 97.81 261 LYS A N 1
ATOM 2103 C CA . LYS A 1 261 ? -14.663 15.738 14.102 1.00 97.81 261 LYS A CA 1
ATOM 2104 C C . LYS A 1 261 ? -15.830 14.995 14.758 1.00 97.81 261 LYS A C 1
ATOM 2106 O O . LYS A 1 261 ? -16.172 15.296 15.898 1.00 97.81 261 LYS A O 1
ATOM 2111 N N . ILE A 1 262 ? -16.411 14.014 14.062 1.00 97.62 262 ILE A N 1
ATOM 2112 C CA . ILE A 1 262 ? -17.498 13.176 14.592 1.00 97.62 262 ILE A CA 1
ATOM 2113 C C . ILE A 1 262 ? -17.009 12.349 15.784 1.00 97.62 262 ILE A C 1
ATOM 2115 O O . ILE A 1 262 ? -17.683 12.321 16.811 1.00 97.62 262 ILE A O 1
ATOM 2119 N N . ARG A 1 263 ? -15.839 11.707 15.674 1.00 95.81 263 ARG A N 1
ATOM 2120 C CA . ARG A 1 263 ? -15.234 10.931 16.771 1.00 95.81 263 ARG A CA 1
ATOM 2121 C C . ARG A 1 263 ? -14.942 11.797 17.997 1.00 95.81 263 ARG A C 1
ATOM 2123 O O . ARG A 1 263 ? -15.198 11.367 19.114 1.00 95.81 263 ARG A O 1
ATOM 2130 N N . ALA A 1 264 ? -14.485 13.029 17.784 1.00 96.56 264 ALA A N 1
ATOM 2131 C CA . ALA A 1 264 ? -14.202 13.992 18.844 1.00 96.56 264 ALA A CA 1
ATOM 2132 C C . ALA A 1 264 ? -15.451 14.698 19.413 1.00 96.56 264 ALA A C 1
ATOM 2134 O O . ALA A 1 264 ? -15.312 15.559 20.280 1.00 96.56 264 ALA A O 1
ATOM 2135 N N . GLY A 1 265 ? -16.659 14.420 18.905 1.00 96.44 265 GLY A N 1
ATOM 2136 C CA . GLY A 1 265 ? -17.879 15.129 19.313 1.00 96.44 265 GLY A CA 1
ATOM 2137 C C . GLY A 1 265 ? -17.871 16.628 18.976 1.00 96.44 265 GLY A C 1
ATOM 2138 O O . GLY A 1 265 ? -18.595 17.409 19.589 1.00 96.44 265 GLY A O 1
ATOM 2139 N N . THR A 1 266 ? -17.042 17.050 18.018 1.00 97.12 266 THR A N 1
ATOM 2140 C CA . THR A 1 266 ? -16.943 18.452 17.599 1.00 97.12 266 THR A CA 1
ATOM 2141 C C . THR A 1 266 ? -18.169 18.836 16.760 1.00 97.12 266 THR A C 1
ATOM 2143 O O . THR A 1 266 ? -18.507 18.100 15.827 1.00 97.12 266 THR A O 1
ATOM 2146 N N . PRO A 1 267 ? -18.829 19.982 17.030 1.00 96.38 267 PRO A N 1
ATOM 2147 C CA . PRO A 1 267 ? -19.931 20.463 16.203 1.00 96.38 267 PRO A CA 1
ATOM 2148 C C . PRO A 1 267 ? -19.521 20.605 14.733 1.00 96.38 267 PRO A C 1
ATOM 2150 O O . PRO A 1 267 ? -18.462 21.152 14.424 1.00 96.38 267 PRO A O 1
ATOM 2153 N N . LEU A 1 268 ? -20.367 20.110 13.830 1.00 97.62 268 LEU A N 1
ATOM 2154 C CA . LEU A 1 268 ? -20.141 20.174 12.386 1.00 97.62 268 LEU A CA 1
ATOM 2155 C C . LEU A 1 268 ? -20.805 21.424 11.805 1.00 97.62 268 LEU A C 1
ATOM 2157 O O . LEU A 1 268 ? -21.993 21.657 12.042 1.00 97.62 268 LEU A O 1
ATOM 2161 N N . ASP A 1 269 ? -20.055 22.197 11.021 1.00 97.25 269 ASP A N 1
ATOM 2162 C CA . ASP A 1 269 ? -20.606 23.319 10.257 1.00 97.25 269 ASP A CA 1
ATOM 2163 C C . ASP A 1 269 ? -21.401 22.839 9.022 1.00 97.25 269 ASP A C 1
ATOM 2165 O O . ASP A 1 269 ? -21.467 21.646 8.718 1.00 97.25 269 ASP A O 1
ATOM 2169 N N . ALA A 1 270 ? -22.021 23.760 8.277 1.00 97.44 270 ALA A N 1
ATOM 2170 C CA . ALA A 1 270 ? -22.824 23.407 7.101 1.00 97.44 270 ALA A CA 1
ATOM 2171 C C . ALA A 1 270 ? -22.024 22.661 6.011 1.00 97.44 270 ALA A C 1
ATOM 2173 O O . ALA A 1 270 ? -22.570 21.804 5.314 1.00 97.44 270 ALA A O 1
ATOM 2174 N N . LYS A 1 271 ? -20.724 22.953 5.870 1.00 96.69 271 LYS A N 1
ATOM 2175 C CA . LYS A 1 271 ? -19.847 22.280 4.907 1.00 96.69 271 LYS A CA 1
ATOM 2176 C C . LYS A 1 271 ? -19.512 20.870 5.385 1.00 96.69 271 LYS A C 1
ATOM 2178 O O . LYS A 1 271 ? -19.564 19.934 4.591 1.00 96.69 271 LYS A O 1
ATOM 2183 N N . ASP A 1 272 ? -19.199 20.708 6.665 1.00 97.62 272 ASP A N 1
ATOM 2184 C CA . ASP A 1 272 ? -18.952 19.407 7.276 1.00 97.62 272 ASP A CA 1
ATOM 2185 C C . ASP A 1 272 ? -20.189 18.504 7.195 1.00 97.62 272 ASP A C 1
ATOM 2187 O O . ASP A 1 272 ? -20.047 17.320 6.901 1.00 97.62 272 ASP A O 1
ATOM 2191 N N . GLN A 1 273 ? -21.397 19.044 7.405 1.00 97.75 273 GLN A N 1
ATOM 2192 C CA . GLN A 1 273 ? -22.644 18.282 7.258 1.00 97.75 273 GLN A CA 1
ATOM 2193 C C . GLN A 1 273 ? -22.851 17.817 5.812 1.00 97.75 273 GLN A C 1
ATOM 2195 O O . GLN A 1 273 ? -23.134 16.642 5.580 1.00 97.75 273 GLN A O 1
ATOM 2200 N N . ASN A 1 274 ? -22.598 18.687 4.827 1.00 97.19 274 ASN A N 1
ATOM 2201 C CA . ASN A 1 274 ? -22.659 18.304 3.415 1.00 97.19 274 ASN A CA 1
ATOM 2202 C C . ASN A 1 274 ? -21.666 17.176 3.078 1.00 97.19 274 ASN A C 1
ATOM 2204 O O . ASN A 1 274 ? -22.025 16.214 2.398 1.00 97.19 274 ASN A O 1
ATOM 2208 N N . VAL A 1 275 ? -20.430 17.267 3.585 1.00 97.81 275 VAL A N 1
ATOM 2209 C CA . VAL A 1 275 ? -19.408 16.221 3.418 1.00 97.81 275 VAL A CA 1
ATOM 2210 C C . VAL A 1 275 ? -19.806 14.938 4.149 1.00 97.81 275 VAL A C 1
ATOM 2212 O O . VAL A 1 275 ? -19.590 13.855 3.615 1.00 97.81 275 VAL A O 1
ATOM 2215 N N . LYS A 1 276 ? -20.401 15.028 5.341 1.00 97.94 276 LYS A N 1
ATOM 2216 C CA . LYS A 1 276 ? -20.876 13.872 6.110 1.00 97.94 276 LYS A CA 1
ATOM 2217 C C . LYS A 1 276 ? -21.920 13.069 5.336 1.00 97.94 276 LYS A C 1
ATOM 2219 O O . LYS A 1 276 ? -21.806 11.845 5.277 1.00 97.94 276 LYS A O 1
ATOM 2224 N N . GLU A 1 277 ? -22.907 13.754 4.763 1.00 96.81 277 GLU A N 1
ATOM 2225 C CA . GLU A 1 277 ? -24.022 13.151 4.027 1.00 96.81 277 GLU A CA 1
ATOM 2226 C C . GLU A 1 277 ? -23.558 12.542 2.701 1.00 96.81 277 GLU A C 1
ATOM 2228 O O . GLU A 1 277 ? -23.627 11.328 2.518 1.00 96.81 277 GLU A O 1
ATOM 2233 N N . ARG A 1 278 ? -23.002 13.368 1.805 1.00 97.50 278 ARG A N 1
ATOM 2234 C CA . ARG A 1 278 ? -22.524 12.937 0.478 1.00 97.50 278 ARG A CA 1
ATOM 2235 C C . ARG A 1 278 ? -21.374 11.941 0.580 1.00 97.50 278 ARG A C 1
ATOM 2237 O O . ARG A 1 278 ? -21.277 10.983 -0.176 1.00 97.50 278 ARG A O 1
ATOM 2244 N N . GLY A 1 279 ? -20.497 12.159 1.552 1.00 96.75 279 GLY A N 1
ATOM 2245 C CA . GLY A 1 279 ? -19.322 11.339 1.794 1.00 96.75 279 GLY A CA 1
ATOM 2246 C C . GLY A 1 279 ? -19.586 10.031 2.532 1.00 96.75 279 GLY A C 1
ATOM 2247 O O . GLY A 1 279 ? -18.632 9.299 2.789 1.00 96.75 279 GLY A O 1
ATOM 2248 N N . ARG A 1 280 ? -20.844 9.756 2.916 1.00 97.62 280 ARG A N 1
ATOM 2249 C CA . ARG A 1 280 ? -21.249 8.561 3.675 1.00 97.62 280 ARG A CA 1
ATOM 2250 C C . ARG A 1 280 ? -20.392 8.346 4.933 1.00 97.62 280 ARG A C 1
ATOM 2252 O O . ARG A 1 280 ? -20.046 7.221 5.289 1.00 97.62 280 ARG A O 1
ATOM 2259 N N . VAL A 1 281 ? -20.034 9.429 5.629 1.00 98.12 281 VAL A N 1
ATOM 2260 C CA . VAL A 1 281 ? -19.004 9.401 6.688 1.00 98.12 281 VAL A CA 1
ATOM 2261 C C . VAL A 1 281 ? -19.418 8.542 7.889 1.00 98.12 281 VAL A C 1
ATOM 2263 O O . VAL A 1 281 ? -18.561 7.957 8.543 1.00 98.12 281 VAL A O 1
ATOM 2266 N N . LEU A 1 282 ? -20.719 8.405 8.164 1.00 98.19 282 LEU A N 1
ATOM 2267 C CA . LEU A 1 282 ? -21.203 7.509 9.221 1.00 98.19 282 LEU A CA 1
ATOM 2268 C C . LEU A 1 282 ? -21.023 6.024 8.874 1.00 98.19 282 LEU A C 1
ATOM 2270 O O . LEU A 1 282 ? -20.681 5.255 9.763 1.00 98.19 282 LEU A O 1
ATOM 2274 N N . ILE A 1 283 ? -21.173 5.643 7.600 1.00 98.00 283 ILE A N 1
ATOM 2275 C CA . ILE A 1 283 ? -20.870 4.280 7.132 1.00 98.00 283 ILE A CA 1
ATOM 2276 C C . ILE A 1 283 ? -19.366 4.033 7.251 1.00 98.00 283 ILE A C 1
ATOM 2278 O O . ILE A 1 283 ? -18.948 3.018 7.791 1.00 98.00 283 ILE A O 1
ATOM 2282 N N . LEU A 1 284 ? -18.537 5.000 6.834 1.00 97.81 284 LEU A N 1
ATOM 2283 C CA . LEU A 1 284 ? -17.085 4.900 7.016 1.00 97.81 284 LEU A CA 1
ATOM 2284 C C . LEU A 1 284 ? -16.700 4.738 8.490 1.00 97.81 284 LEU A C 1
ATOM 2286 O O . LEU A 1 284 ? -15.817 3.941 8.794 1.00 97.81 284 LEU A O 1
ATOM 2290 N N . LYS A 1 285 ? -17.347 5.480 9.397 1.00 98.31 285 LYS A N 1
ATOM 2291 C CA . LYS A 1 285 ? -17.131 5.339 10.840 1.00 98.31 285 LYS A CA 1
ATOM 2292 C C . LYS A 1 285 ? -17.458 3.924 11.305 1.00 98.31 285 LYS A C 1
ATOM 2294 O O . LYS A 1 285 ? -16.624 3.309 11.954 1.00 98.31 285 LYS A O 1
ATOM 2299 N N . ASP A 1 286 ? -18.646 3.431 10.970 1.00 98.56 286 ASP A N 1
ATOM 2300 C CA . ASP A 1 286 ? -19.098 2.107 11.389 1.00 98.56 286 ASP A CA 1
ATOM 2301 C C . ASP A 1 286 ? -18.183 0.994 10.856 1.00 98.56 286 ASP A C 1
ATOM 2303 O O . ASP A 1 286 ? -17.760 0.134 11.623 1.00 98.56 286 ASP A O 1
ATOM 2307 N N . LEU A 1 287 ? -17.762 1.077 9.589 1.00 98.56 287 LEU A N 1
ATOM 2308 C CA . LEU A 1 287 ? -16.795 0.145 9.005 1.00 98.56 287 LEU A CA 1
ATOM 2309 C C . LEU A 1 287 ? -15.456 0.151 9.744 1.00 98.56 287 LEU A C 1
ATOM 2311 O O . LEU A 1 287 ? -14.909 -0.913 10.015 1.00 98.56 287 LEU A O 1
ATOM 2315 N N . HIS A 1 288 ? -14.927 1.324 10.101 1.00 98.44 288 HIS A N 1
ATOM 2316 C CA . HIS A 1 288 ? -13.702 1.399 10.906 1.00 98.44 288 HIS A CA 1
ATOM 2317 C C . HIS A 1 288 ? -13.892 0.790 12.295 1.00 98.44 288 HIS A C 1
ATOM 2319 O O . HIS A 1 288 ? -13.047 0.020 12.732 1.00 98.44 288 HIS A O 1
ATOM 2325 N N . ASP A 1 289 ? -15.012 1.063 12.963 1.00 98.31 289 ASP A N 1
ATOM 2326 C CA . ASP A 1 289 ? -15.295 0.508 14.290 1.00 98.31 289 ASP A CA 1
ATOM 2327 C C . ASP A 1 289 ? -15.497 -1.028 14.236 1.00 98.31 289 ASP A C 1
ATOM 2329 O O . ASP A 1 289 ? -15.158 -1.754 15.173 1.00 98.31 289 ASP A O 1
ATOM 2333 N N . GLN A 1 290 ? -16.046 -1.561 13.139 1.00 98.62 290 GLN A N 1
ATOM 2334 C CA . GLN A 1 290 ? -16.122 -3.004 12.882 1.00 98.62 290 GLN A CA 1
ATOM 2335 C C . GLN A 1 290 ? -14.742 -3.613 12.588 1.00 98.62 290 GLN A C 1
ATOM 2337 O O . GLN A 1 290 ? -14.408 -4.655 13.150 1.00 98.62 290 GLN A O 1
ATOM 2342 N N . ILE A 1 291 ? -13.918 -2.953 11.768 1.00 98.62 291 ILE A N 1
ATOM 2343 C CA . ILE A 1 291 ? -12.542 -3.380 11.468 1.00 98.62 291 ILE A CA 1
ATOM 2344 C C . ILE A 1 291 ? -11.684 -3.403 12.731 1.00 98.62 291 ILE A C 1
ATOM 2346 O O . ILE A 1 291 ? -10.911 -4.340 12.919 1.00 98.62 291 ILE A O 1
ATOM 2350 N N . ASP A 1 292 ? -11.821 -2.406 13.600 1.00 98.38 292 ASP A N 1
ATOM 2351 C CA . ASP A 1 292 ? -11.067 -2.313 14.848 1.00 98.38 292 ASP A CA 1
ATOM 2352 C C . ASP A 1 292 ? -11.392 -3.486 15.778 1.00 98.38 292 ASP A C 1
ATOM 2354 O O . ASP A 1 292 ? -10.479 -4.165 16.252 1.00 98.38 292 ASP A O 1
ATOM 2358 N N . ARG A 1 293 ? -12.683 -3.802 15.948 1.00 98.00 293 ARG A N 1
ATOM 2359 C CA . ARG A 1 293 ? -13.134 -4.977 16.715 1.00 98.00 293 ARG A CA 1
ATOM 2360 C C . ARG A 1 293 ? -12.647 -6.285 16.099 1.00 98.00 293 ARG A C 1
ATOM 2362 O O . ARG A 1 293 ? -12.028 -7.085 16.791 1.00 98.00 293 ARG A O 1
ATOM 2369 N N . ALA A 1 294 ? -12.829 -6.467 14.791 1.00 98.12 294 ALA A N 1
ATOM 2370 C CA . ALA A 1 294 ? -12.386 -7.673 14.092 1.00 98.12 294 ALA A CA 1
ATOM 2371 C C . ALA A 1 294 ? -10.855 -7.846 14.123 1.00 98.12 294 ALA A C 1
ATOM 2373 O O . ALA A 1 294 ? -10.347 -8.967 14.165 1.00 98.12 294 ALA A O 1
ATOM 2374 N N . THR A 1 295 ? -10.100 -6.745 14.123 1.00 98.31 295 THR A N 1
ATOM 2375 C CA . THR A 1 295 ? -8.639 -6.778 14.250 1.00 98.31 295 THR A CA 1
ATOM 2376 C C . THR A 1 295 ? -8.233 -7.140 15.677 1.00 98.31 295 THR A C 1
ATOM 2378 O O . THR A 1 295 ? -7.347 -7.974 15.850 1.00 98.31 295 THR A O 1
ATOM 2381 N N . ALA A 1 296 ? -8.894 -6.586 16.699 1.00 97.50 296 ALA A N 1
ATOM 2382 C CA . ALA A 1 296 ? -8.682 -6.988 18.089 1.00 97.50 296 ALA A CA 1
ATOM 2383 C C . ALA A 1 296 ? -9.005 -8.480 18.303 1.00 97.50 296 ALA A C 1
ATOM 2385 O O . ALA A 1 296 ? -8.194 -9.195 18.893 1.00 97.50 296 ALA A O 1
ATOM 2386 N N . ASP A 1 297 ? -10.102 -8.982 17.726 1.00 95.94 297 ASP A N 1
ATOM 2387 C CA . ASP A 1 297 ? -10.457 -10.408 17.736 1.00 95.94 297 ASP A CA 1
ATOM 2388 C C . ASP A 1 297 ? -9.388 -11.272 17.056 1.00 95.94 297 ASP A C 1
ATOM 2390 O O . ASP A 1 297 ? -9.012 -12.323 17.575 1.00 95.94 297 ASP A O 1
ATOM 2394 N N . ALA A 1 298 ? -8.829 -10.813 15.931 1.00 96.44 298 ALA A N 1
ATOM 2395 C CA . ALA A 1 298 ? -7.736 -11.497 15.238 1.00 96.44 298 ALA A CA 1
ATOM 2396 C C . ALA A 1 298 ? -6.449 -11.586 16.079 1.00 96.44 298 ALA A C 1
ATOM 2398 O O . ALA A 1 298 ? -5.668 -12.524 15.911 1.00 96.44 298 ALA A O 1
ATOM 2399 N N . TYR A 1 299 ? -6.227 -10.629 16.983 1.00 96.12 299 TYR A N 1
ATOM 2400 C CA . TYR A 1 299 ? -5.163 -10.683 17.987 1.00 96.12 299 TYR A CA 1
ATOM 2401 C C . TYR A 1 299 ? -5.548 -11.474 19.250 1.00 96.12 299 TYR A C 1
ATOM 2403 O O . TYR A 1 299 ? -4.673 -11.774 20.065 1.00 96.12 299 TYR A O 1
ATOM 2411 N N . GLY A 1 300 ? -6.829 -11.804 19.439 1.00 95.56 300 GLY A N 1
ATOM 2412 C CA . GLY A 1 300 ? -7.360 -12.372 20.680 1.00 95.56 300 GLY A CA 1
ATOM 2413 C C . GLY A 1 300 ? -7.370 -11.370 21.839 1.00 95.56 300 GLY A C 1
ATOM 2414 O O . GLY A 1 300 ? -7.130 -11.742 22.989 1.00 95.56 300 GLY A O 1
ATOM 2415 N N . TRP A 1 301 ? -7.554 -10.082 21.548 1.00 96.44 301 TRP A N 1
ATOM 2416 C CA . TRP A 1 301 ? -7.502 -8.999 22.528 1.00 96.44 301 TRP A CA 1
ATOM 2417 C C . TRP A 1 301 ? -8.896 -8.462 22.881 1.00 96.44 301 TRP A C 1
ATOM 2419 O O . TRP A 1 301 ? -9.786 -8.474 22.034 1.00 96.44 301 TRP A O 1
ATOM 2429 N N . PRO A 1 302 ? -9.086 -7.936 24.108 1.00 96.31 302 PRO A N 1
ATOM 2430 C CA . PRO A 1 302 ? -10.261 -7.133 24.441 1.00 96.31 302 PRO A CA 1
ATOM 2431 C C . PRO A 1 302 ? -10.388 -5.900 23.537 1.00 96.31 302 PRO A C 1
ATOM 2433 O O . PRO A 1 302 ? -9.396 -5.404 23.002 1.00 96.31 302 PRO A O 1
ATOM 2436 N N . HIS A 1 303 ? -11.610 -5.387 23.389 1.00 94.88 303 HIS A N 1
ATOM 2437 C CA . HIS A 1 303 ? -11.902 -4.240 22.515 1.00 94.88 303 HIS A CA 1
ATOM 2438 C C . HIS A 1 303 ? -11.737 -2.882 23.211 1.00 94.88 303 HIS A C 1
ATOM 2440 O O . HIS A 1 303 ? -11.760 -1.853 22.549 1.00 94.88 303 HIS A O 1
ATOM 2446 N N . ASP A 1 304 ? -11.583 -2.869 24.534 1.00 94.00 304 ASP A N 1
ATOM 2447 C CA . ASP A 1 304 ? -11.527 -1.682 25.397 1.00 94.00 304 ASP A CA 1
ATOM 2448 C C . ASP A 1 304 ? -10.102 -1.325 25.855 1.00 94.00 304 ASP A C 1
ATOM 2450 O O . ASP A 1 304 ? -9.912 -0.606 26.837 1.00 94.00 304 ASP A O 1
ATOM 2454 N N . LEU A 1 305 ? -9.086 -1.826 25.147 1.00 95.31 305 LEU A N 1
ATOM 2455 C CA . LEU A 1 305 ? -7.689 -1.534 25.452 1.00 95.31 305 LEU A CA 1
ATOM 2456 C C . LEU A 1 305 ? -7.348 -0.061 25.196 1.00 95.31 305 LEU A C 1
ATOM 2458 O O . LEU A 1 305 ? -7.717 0.503 24.167 1.00 95.31 305 LEU A O 1
ATOM 2462 N N . SER A 1 306 ? -6.569 0.536 26.101 1.00 96.56 306 SER A N 1
ATOM 2463 C CA . SER A 1 306 ? -5.979 1.858 25.872 1.00 96.56 306 SER A CA 1
ATOM 2464 C C . SER A 1 306 ? -4.865 1.802 24.824 1.00 96.56 306 SER A C 1
ATOM 2466 O O . SER A 1 306 ? -4.263 0.749 24.587 1.00 96.56 306 SER A O 1
ATOM 2468 N N . ASP A 1 307 ? -4.524 2.956 24.250 1.00 95.50 307 ASP A N 1
ATOM 2469 C CA . ASP A 1 307 ? -3.409 3.091 23.311 1.00 95.50 307 ASP A CA 1
ATOM 2470 C C . ASP A 1 307 ? -2.098 2.516 23.881 1.00 95.50 307 ASP A C 1
ATOM 2472 O O . ASP A 1 307 ? -1.364 1.798 23.199 1.00 95.50 307 ASP A O 1
ATOM 2476 N N . GLU A 1 308 ? -1.800 2.782 25.153 1.00 94.56 308 GLU A N 1
ATOM 2477 C CA . GLU A 1 308 ? -0.607 2.262 25.825 1.00 94.56 308 GLU A CA 1
ATOM 2478 C C . GLU A 1 308 ? -0.624 0.735 25.923 1.00 94.56 308 GLU A C 1
ATOM 2480 O O . GLU A 1 308 ? 0.397 0.097 25.662 1.00 94.56 308 GLU A O 1
ATOM 2485 N N . GLN A 1 309 ? -1.775 0.142 26.252 1.00 97.06 309 GLN A N 1
ATOM 2486 C CA . GLN A 1 309 ? -1.923 -1.311 26.349 1.00 97.06 309 GLN A CA 1
ATOM 2487 C C . GLN A 1 309 ? -1.794 -1.983 24.978 1.00 97.06 309 GLN A C 1
ATOM 2489 O O . GLN A 1 309 ? -1.160 -3.034 24.867 1.00 97.06 309 GLN A O 1
ATOM 2494 N N . ILE A 1 310 ? -2.356 -1.376 23.928 1.00 97.19 310 ILE A N 1
ATOM 2495 C CA . ILE A 1 310 ? -2.194 -1.841 22.544 1.00 97.19 310 ILE A CA 1
ATOM 2496 C C . ILE A 1 310 ? -0.708 -1.836 22.169 1.00 97.19 310 ILE A C 1
ATOM 2498 O O . ILE A 1 310 ? -0.188 -2.841 21.682 1.00 97.19 310 ILE A O 1
ATOM 2502 N N . LEU A 1 311 ? 0.002 -0.735 22.429 1.00 96.31 311 LEU A N 1
ATOM 2503 C CA . LEU A 1 311 ? 1.426 -0.611 22.110 1.00 96.31 311 LEU A CA 1
ATOM 2504 C C . LEU A 1 311 ? 2.291 -1.603 22.890 1.00 96.31 311 LEU A C 1
ATOM 2506 O O . LEU A 1 311 ? 3.179 -2.220 22.302 1.00 96.31 311 LEU A O 1
ATOM 2510 N N . GLU A 1 312 ? 2.032 -1.788 24.185 1.00 95.62 312 GLU A N 1
ATOM 2511 C CA . GLU A 1 312 ? 2.743 -2.765 25.013 1.00 95.62 312 GLU A CA 1
ATOM 2512 C C . GLU A 1 312 ? 2.586 -4.184 24.454 1.00 95.62 312 GLU A C 1
ATOM 2514 O O . GLU A 1 312 ? 3.581 -4.890 24.261 1.00 95.62 312 GLU A O 1
ATOM 2519 N N . ARG A 1 313 ? 1.356 -4.577 24.103 1.00 97.62 313 ARG A N 1
ATOM 2520 C CA . ARG A 1 313 ? 1.080 -5.891 23.511 1.00 97.62 313 ARG A CA 1
ATOM 2521 C C . ARG A 1 313 ? 1.712 -6.058 22.131 1.00 97.62 313 ARG A C 1
ATOM 2523 O O . ARG A 1 313 ? 2.245 -7.127 21.847 1.00 97.62 313 ARG A O 1
ATOM 2530 N N . LEU A 1 314 ? 1.704 -5.025 21.284 1.00 96.88 314 LEU A N 1
ATOM 2531 C CA . LEU A 1 314 ? 2.385 -5.062 19.984 1.00 96.88 314 LEU A CA 1
ATOM 2532 C C . LEU A 1 314 ? 3.900 -5.232 20.148 1.00 96.88 314 LEU A C 1
ATOM 2534 O O . LEU A 1 314 ? 4.512 -6.012 19.424 1.00 96.88 314 LEU A O 1
ATOM 2538 N N . VAL A 1 315 ? 4.521 -4.536 21.104 1.00 93.81 315 VAL A N 1
ATOM 2539 C CA . VAL A 1 315 ? 5.961 -4.678 21.372 1.00 93.81 315 VAL A CA 1
ATOM 2540 C C . VAL A 1 315 ? 6.288 -6.086 21.869 1.00 93.81 315 VAL A C 1
ATOM 2542 O O . VAL A 1 315 ? 7.240 -6.688 21.369 1.00 93.81 315 VAL A O 1
ATOM 2545 N N . ALA A 1 316 ? 5.491 -6.623 22.797 1.00 95.06 316 ALA A N 1
ATOM 2546 C CA . ALA A 1 316 ? 5.642 -7.993 23.284 1.00 95.06 316 ALA A CA 1
ATOM 2547 C C . ALA A 1 316 ? 5.502 -9.012 22.142 1.00 95.06 316 ALA A C 1
ATOM 2549 O O . ALA A 1 316 ? 6.409 -9.812 21.917 1.00 95.06 316 ALA A O 1
ATOM 2550 N N . LEU A 1 317 ? 4.439 -8.902 21.339 1.00 95.50 317 LEU A N 1
ATOM 2551 C CA . LEU A 1 317 ? 4.206 -9.787 20.200 1.00 95.50 317 LEU A CA 1
ATOM 2552 C C . LEU A 1 317 ? 5.327 -9.684 19.161 1.00 95.50 317 LEU A C 1
ATOM 2554 O O . LEU A 1 317 ? 5.753 -10.690 18.607 1.00 95.50 317 LEU A O 1
ATOM 2558 N N . ASN A 1 318 ? 5.848 -8.488 18.895 1.00 93.56 318 ASN A N 1
ATOM 2559 C CA . ASN A 1 318 ? 6.972 -8.323 17.979 1.00 93.56 318 ASN A CA 1
ATOM 2560 C C . ASN A 1 318 ? 8.256 -8.995 18.506 1.00 93.56 318 ASN A C 1
ATOM 2562 O O . ASN A 1 318 ? 9.008 -9.569 17.719 1.00 93.56 318 ASN A O 1
ATOM 2566 N N . ALA A 1 319 ? 8.505 -8.966 19.820 1.00 92.06 319 ALA A N 1
ATOM 2567 C CA . ALA A 1 319 ? 9.614 -9.703 20.428 1.00 92.06 319 ALA A CA 1
ATOM 2568 C C . ALA A 1 319 ? 9.423 -11.225 20.305 1.00 92.06 319 ALA A C 1
ATOM 2570 O O . ALA A 1 319 ? 10.373 -11.931 19.962 1.00 92.06 319 ALA A O 1
ATOM 2571 N N . GLU A 1 320 ? 8.196 -11.718 20.496 1.00 93.94 320 GLU A N 1
ATOM 2572 C CA . GLU A 1 320 ? 7.841 -13.120 20.247 1.00 93.94 320 GLU A CA 1
ATOM 2573 C C . GLU A 1 320 ? 8.076 -13.502 18.780 1.00 93.94 320 GLU A C 1
ATOM 2575 O O . GLU A 1 320 ? 8.752 -14.493 18.514 1.00 93.94 320 GLU A O 1
ATOM 2580 N N . ARG A 1 321 ? 7.623 -12.685 17.815 1.00 91.94 321 ARG A N 1
ATOM 2581 C CA . ARG A 1 321 ? 7.857 -12.935 16.380 1.00 91.94 321 ARG A CA 1
ATOM 2582 C C . ARG A 1 321 ? 9.338 -12.945 16.030 1.00 91.94 321 ARG A C 1
ATOM 2584 O O . ARG A 1 321 ? 9.775 -13.811 15.283 1.00 91.94 321 ARG A O 1
ATOM 2591 N N . ALA A 1 322 ? 10.129 -12.044 16.605 1.00 89.94 322 ALA A N 1
ATOM 2592 C CA . ALA A 1 322 ? 11.574 -12.051 16.403 1.00 89.94 322 ALA A CA 1
ATOM 2593 C C . ALA A 1 322 ? 12.235 -13.334 16.948 1.00 89.94 322 ALA A C 1
ATOM 2595 O O . ALA A 1 322 ? 13.172 -13.847 16.334 1.00 89.94 322 ALA A O 1
ATOM 2596 N N . ALA A 1 323 ? 11.751 -13.866 18.076 1.00 90.75 323 ALA A N 1
ATOM 2597 C CA . ALA A 1 323 ? 12.224 -15.133 18.631 1.00 90.75 323 ALA A CA 1
ATOM 2598 C C . ALA A 1 323 ? 11.790 -16.340 17.776 1.00 90.75 323 ALA A C 1
ATOM 2600 O O . ALA A 1 323 ? 12.612 -17.217 17.509 1.00 90.75 323 ALA A O 1
ATOM 2601 N N . GLU A 1 324 ? 10.542 -16.362 17.293 1.00 89.75 324 GLU A N 1
ATOM 2602 C CA . GLU A 1 324 ? 10.043 -17.368 16.345 1.00 89.75 324 GLU A CA 1
ATOM 2603 C C . GLU A 1 324 ? 10.886 -17.383 15.061 1.00 89.75 324 GLU A C 1
ATOM 2605 O O . GLU A 1 324 ? 11.365 -18.439 14.642 1.00 89.75 324 GLU A O 1
ATOM 2610 N N . GLU A 1 325 ? 11.145 -16.211 14.473 1.00 89.88 325 GLU A N 1
ATOM 2611 C CA . GLU A 1 325 ? 11.971 -16.068 13.273 1.00 89.88 325 GLU A CA 1
ATOM 2612 C C . GLU A 1 325 ? 13.406 -16.557 13.507 1.00 89.88 325 GLU A C 1
ATOM 2614 O O . GLU A 1 325 ? 13.960 -17.260 12.660 1.00 89.88 325 GLU A O 1
ATOM 2619 N N . ALA A 1 326 ? 13.998 -16.242 14.665 1.00 85.75 326 ALA A N 1
ATOM 2620 C CA . ALA A 1 326 ? 15.323 -16.731 15.049 1.00 85.75 326 ALA A CA 1
ATOM 2621 C C . ALA A 1 326 ? 15.360 -18.260 15.225 1.00 85.75 326 ALA A C 1
ATOM 2623 O O . ALA A 1 326 ? 16.384 -18.883 14.940 1.00 85.75 326 ALA A O 1
ATOM 2624 N N . ALA A 1 327 ? 14.245 -18.867 15.638 1.00 88.06 327 ALA A N 1
ATOM 2625 C CA . ALA A 1 327 ? 14.057 -20.316 15.689 1.00 88.06 327 ALA A CA 1
ATOM 2626 C C . ALA A 1 327 ? 13.703 -20.940 14.319 1.00 88.06 327 ALA A C 1
ATOM 2628 O O . ALA A 1 327 ? 13.575 -22.158 14.211 1.00 88.06 327 ALA A O 1
ATOM 2629 N N . GLY A 1 328 ? 13.569 -20.133 13.260 1.00 86.38 328 GLY A N 1
ATOM 2630 C CA . GLY A 1 328 ? 13.238 -20.580 11.903 1.00 86.38 328 GLY A CA 1
ATOM 2631 C C . GLY A 1 328 ? 11.737 -20.655 11.599 1.00 86.38 328 GLY A C 1
ATOM 2632 O O . GLY A 1 328 ? 11.357 -21.050 10.494 1.00 86.38 328 GLY A O 1
ATOM 2633 N N . HIS A 1 329 ? 10.879 -20.247 12.533 1.00 88.00 329 HIS A N 1
ATOM 2634 C CA . HIS A 1 329 ? 9.432 -20.166 12.357 1.00 88.00 329 HIS A CA 1
ATOM 2635 C C . HIS A 1 329 ? 9.044 -18.773 11.850 1.00 88.00 329 HIS A C 1
ATOM 2637 O O . HIS A 1 329 ? 8.877 -17.835 12.618 1.00 88.00 329 HIS A O 1
ATOM 2643 N N . VAL A 1 330 ? 8.899 -18.625 10.531 1.00 89.50 330 VAL A N 1
ATOM 2644 C CA . VAL A 1 330 ? 8.505 -17.346 9.920 1.00 89.50 330 VAL A CA 1
ATOM 2645 C C . VAL A 1 330 ? 7.025 -17.370 9.544 1.00 89.50 330 VAL A C 1
ATOM 2647 O O . VAL A 1 330 ? 6.593 -18.205 8.745 1.00 89.50 330 VAL A O 1
ATOM 2650 N N . ARG A 1 331 ? 6.252 -16.415 10.071 1.00 89.38 331 ARG A N 1
ATOM 2651 C CA . ARG A 1 331 ? 4.849 -16.197 9.688 1.00 89.38 331 ARG A CA 1
ATOM 2652 C C . ARG A 1 331 ? 4.767 -15.359 8.404 1.00 89.38 331 ARG A C 1
ATOM 2654 O O . ARG A 1 331 ? 4.792 -14.131 8.431 1.00 89.38 331 ARG A O 1
ATOM 2661 N N . TRP A 1 332 ? 4.706 -16.031 7.256 1.00 90.56 332 TRP A N 1
ATOM 2662 C CA . TRP A 1 332 ? 4.680 -15.387 5.937 1.00 90.56 332 TRP A CA 1
ATOM 2663 C C . TRP A 1 332 ? 3.300 -14.810 5.590 1.00 90.56 332 TRP A C 1
ATOM 2665 O O . TRP A 1 332 ? 2.309 -15.531 5.597 1.00 90.56 332 TRP A O 1
ATOM 2675 N N . LEU A 1 333 ? 3.247 -13.542 5.169 1.00 91.88 333 LEU A N 1
ATOM 2676 C CA . LEU A 1 333 ? 2.021 -12.908 4.653 1.00 91.88 333 LEU A CA 1
ATOM 2677 C C . LEU A 1 333 ? 1.674 -13.359 3.227 1.00 91.88 333 LEU A C 1
ATOM 2679 O O . LEU A 1 333 ? 0.513 -13.377 2.834 1.00 91.88 333 LEU A O 1
ATOM 2683 N N . ARG A 1 334 ? 2.688 -13.729 2.438 1.00 91.81 334 ARG A N 1
ATOM 2684 C CA . ARG A 1 334 ? 2.554 -14.322 1.101 1.00 91.81 334 ARG A CA 1
ATOM 2685 C C . ARG A 1 334 ? 3.457 -15.546 0.974 1.00 91.81 334 ARG A C 1
ATOM 2687 O O . ARG A 1 334 ? 4.484 -15.463 0.293 1.00 91.81 334 ARG A O 1
ATOM 2694 N N . PRO A 1 335 ? 3.083 -16.688 1.577 1.00 89.38 335 PRO A N 1
ATOM 2695 C CA . PRO A 1 335 ? 3.890 -17.908 1.568 1.00 89.38 335 PRO A CA 1
ATOM 2696 C C . PRO A 1 335 ? 4.381 -18.297 0.164 1.00 89.38 335 PRO A C 1
ATOM 2698 O O . PRO A 1 335 ? 5.579 -18.486 -0.038 1.00 89.38 335 PRO A O 1
ATOM 2701 N N . ASN A 1 336 ? 3.491 -18.285 -0.836 1.00 88.38 336 ASN A N 1
ATOM 2702 C CA . ASN A 1 336 ? 3.803 -18.664 -2.223 1.00 88.38 336 ASN A CA 1
ATOM 2703 C C . ASN A 1 336 ? 4.852 -17.758 -2.891 1.00 88.38 336 ASN A C 1
ATOM 2705 O O . ASN A 1 336 ? 5.648 -18.216 -3.708 1.00 88.38 336 ASN A O 1
ATOM 2709 N N . TYR A 1 337 ? 4.882 -16.469 -2.542 1.00 89.31 337 TYR A N 1
ATOM 2710 C CA . TYR A 1 337 ? 5.875 -15.529 -3.066 1.00 89.31 337 TYR A CA 1
ATOM 2711 C C . TYR A 1 337 ? 7.169 -15.550 -2.242 1.00 89.31 337 TYR A C 1
ATOM 2713 O O . TYR A 1 337 ? 8.267 -15.503 -2.807 1.00 89.31 337 TYR A O 1
ATOM 2721 N N . GLN A 1 338 ? 7.038 -15.603 -0.914 1.00 90.06 338 GLN A N 1
ATOM 2722 C CA . GLN A 1 338 ? 8.123 -15.367 0.029 1.00 90.06 338 GLN A CA 1
ATOM 2723 C C . GLN A 1 338 ? 8.951 -16.621 0.321 1.00 90.06 338 GLN A C 1
ATOM 2725 O O . GLN A 1 338 ? 10.177 -16.534 0.300 1.00 90.06 338 GLN A O 1
ATOM 2730 N N . ILE A 1 339 ? 8.329 -17.786 0.537 1.00 87.81 339 ILE A N 1
ATOM 2731 C CA . ILE A 1 339 ? 9.046 -19.020 0.903 1.00 87.81 339 ILE A CA 1
ATOM 2732 C C . ILE A 1 339 ? 10.097 -19.393 -0.155 1.00 87.81 339 ILE A C 1
ATOM 2734 O O . ILE A 1 339 ? 11.266 -19.543 0.218 1.00 87.81 339 ILE A O 1
ATOM 2738 N N . PRO A 1 340 ? 9.775 -19.458 -1.466 1.00 88.81 340 PRO A N 1
ATOM 2739 C CA . PRO A 1 340 ? 10.764 -19.831 -2.480 1.00 88.81 340 PRO A CA 1
ATOM 2740 C C . PRO A 1 340 ? 11.944 -18.854 -2.576 1.00 88.81 340 PRO A C 1
ATOM 2742 O O . PRO A 1 340 ? 13.037 -19.244 -2.986 1.00 88.81 340 PRO A O 1
ATOM 2745 N N . ARG A 1 341 ? 11.728 -17.583 -2.208 1.00 86.19 341 ARG A N 1
ATOM 2746 C CA . ARG A 1 341 ? 12.708 -16.497 -2.348 1.00 86.19 341 ARG A CA 1
ATOM 2747 C C . ARG A 1 341 ? 13.554 -16.279 -1.094 1.00 86.19 341 ARG A C 1
ATOM 2749 O O . ARG A 1 341 ? 14.725 -15.931 -1.224 1.00 86.19 341 ARG A O 1
ATOM 2756 N N . PHE A 1 342 ? 12.987 -16.473 0.098 1.00 84.38 342 PHE A N 1
ATOM 2757 C CA . PHE A 1 342 ? 13.585 -16.006 1.354 1.00 84.38 342 PHE A CA 1
ATOM 2758 C C . PHE A 1 342 ? 13.786 -17.096 2.414 1.00 84.38 342 PHE A C 1
ATOM 2760 O O . PHE A 1 342 ? 14.645 -16.924 3.278 1.00 84.38 342 PHE A O 1
ATOM 2767 N N . ALA A 1 343 ? 13.089 -18.240 2.350 1.00 77.31 343 ALA A N 1
ATOM 2768 C CA . ALA A 1 343 ? 13.164 -19.254 3.413 1.00 77.31 343 ALA A CA 1
ATOM 2769 C C . ALA A 1 343 ? 14.577 -19.843 3.599 1.00 77.31 343 ALA A C 1
ATOM 2771 O O . ALA A 1 343 ? 15.007 -20.097 4.722 1.00 77.31 343 ALA A O 1
ATOM 2772 N N . LYS A 1 344 ? 15.351 -19.991 2.512 1.00 66.25 344 LYS A N 1
ATOM 2773 C CA . LYS A 1 344 ? 16.747 -20.475 2.571 1.00 66.25 344 LYS A CA 1
ATOM 2774 C C . LYS A 1 344 ? 17.709 -19.487 3.245 1.00 66.25 344 LYS A C 1
ATOM 2776 O O . LYS A 1 344 ? 18.753 -19.907 3.739 1.00 66.25 344 LYS A O 1
ATOM 2781 N N . THR A 1 345 ? 17.372 -18.199 3.246 1.00 56.12 345 THR A N 1
ATOM 2782 C CA . THR A 1 345 ? 18.165 -17.132 3.874 1.00 56.12 345 THR A CA 1
ATOM 2783 C C . THR A 1 345 ? 17.750 -16.933 5.333 1.00 56.12 345 THR A C 1
ATOM 2785 O O . THR A 1 345 ? 18.616 -16.754 6.181 1.00 56.12 345 THR A O 1
ATOM 2788 N N . ALA A 1 346 ? 16.457 -17.076 5.651 1.00 51.75 346 ALA A N 1
ATOM 2789 C CA . ALA A 1 346 ? 15.928 -16.956 7.014 1.00 51.75 346 ALA A CA 1
ATOM 2790 C C . ALA A 1 346 ? 16.593 -17.933 8.007 1.00 51.75 346 ALA A C 1
ATOM 2792 O O . ALA A 1 346 ? 16.952 -17.536 9.107 1.00 51.75 346 ALA A O 1
ATOM 2793 N N . SER A 1 347 ? 16.889 -19.170 7.585 1.00 48.62 347 SER A N 1
ATOM 2794 C CA . SER A 1 347 ? 17.607 -20.157 8.415 1.00 48.62 347 SER A CA 1
ATOM 2795 C C . SER A 1 347 ? 19.091 -19.821 8.674 1.00 48.62 347 SER A C 1
ATOM 2797 O O . SER A 1 347 ? 19.711 -20.467 9.516 1.00 48.62 347 SER A O 1
ATOM 2799 N N . LYS A 1 348 ? 19.689 -18.855 7.958 1.00 44.50 348 LYS A N 1
ATOM 2800 C CA . LYS A 1 348 ? 21.115 -18.485 8.079 1.00 44.50 348 LYS A CA 1
ATOM 2801 C C . LYS A 1 348 ? 21.355 -17.086 8.652 1.00 44.50 348 LYS A C 1
ATOM 2803 O O . LYS A 1 348 ? 22.505 -16.751 8.927 1.00 44.50 348 LYS A O 1
ATOM 2808 N N . THR A 1 349 ? 20.318 -16.269 8.821 1.00 42.06 349 THR A N 1
ATOM 2809 C CA . THR A 1 349 ? 20.458 -14.844 9.151 1.00 42.06 349 THR A CA 1
ATOM 2810 C C . THR A 1 349 ? 19.700 -14.514 10.433 1.00 42.06 349 THR A C 1
ATOM 2812 O O . THR A 1 349 ? 18.693 -13.814 10.430 1.00 42.06 349 THR A O 1
ATOM 2815 N N . SER A 1 350 ? 20.216 -14.999 11.560 1.00 44.09 350 SER A N 1
ATOM 2816 C CA . SER A 1 350 ? 19.887 -14.454 12.874 1.00 44.09 350 SER A CA 1
ATOM 2817 C C . SER A 1 350 ? 20.338 -12.986 12.935 1.00 44.09 350 SER A C 1
ATOM 2819 O O . SER A 1 350 ? 21.534 -12.704 13.002 1.00 44.09 350 SER A O 1
ATOM 2821 N N . GLY A 1 351 ? 19.389 -12.048 12.907 1.00 41.16 351 GLY A N 1
ATOM 2822 C CA . GLY A 1 351 ? 19.611 -10.692 13.414 1.00 41.16 351 GLY A CA 1
ATOM 2823 C C . GLY A 1 351 ? 20.131 -9.631 12.439 1.00 41.16 351 GLY A C 1
ATOM 2824 O O . GLY A 1 351 ? 20.965 -8.827 12.828 1.00 41.16 351 GLY A O 1
ATOM 2825 N N . ALA A 1 352 ? 19.607 -9.540 11.219 1.00 34.69 352 ALA A N 1
ATOM 2826 C CA . ALA A 1 352 ? 19.550 -8.270 10.487 1.00 34.69 352 ALA A CA 1
ATOM 2827 C C . ALA A 1 352 ? 18.508 -8.386 9.374 1.00 34.69 352 ALA A C 1
ATOM 2829 O O . ALA A 1 352 ? 18.599 -9.278 8.535 1.00 34.69 352 ALA A O 1
ATOM 2830 N N . LEU A 1 353 ? 17.540 -7.466 9.337 1.00 40.28 353 LEU A N 1
ATOM 2831 C CA . LEU A 1 353 ? 16.801 -7.183 8.106 1.00 40.28 353 LEU A CA 1
ATOM 2832 C C . LEU A 1 353 ? 17.799 -6.553 7.129 1.00 40.28 353 LEU A C 1
ATOM 2834 O O . LEU A 1 353 ? 17.904 -5.332 7.018 1.00 40.28 353 LEU A O 1
ATOM 2838 N N . ASP A 1 354 ? 18.585 -7.403 6.476 1.00 36.12 354 ASP A N 1
ATOM 2839 C CA . ASP A 1 354 ? 19.443 -7.025 5.370 1.00 36.12 354 ASP A CA 1
ATOM 2840 C C . ASP A 1 354 ? 18.543 -6.768 4.160 1.00 36.12 354 ASP A C 1
ATOM 2842 O O . ASP A 1 354 ? 18.167 -7.670 3.408 1.00 36.12 354 ASP A O 1
ATOM 2846 N N . LEU A 1 355 ? 18.175 -5.499 3.965 1.00 41.19 355 LEU A N 1
ATOM 2847 C CA . LEU A 1 355 ? 17.588 -5.012 2.717 1.00 41.19 355 LEU A CA 1
ATOM 2848 C C . LEU A 1 355 ? 18.650 -4.911 1.606 1.00 41.19 355 LEU A C 1
ATOM 2850 O O . LEU A 1 355 ? 18.657 -3.971 0.814 1.00 41.19 355 LEU A O 1
ATOM 2854 N N . GLY A 1 356 ? 19.451 -5.962 1.473 1.00 34.19 356 GLY A N 1
ATOM 2855 C CA . GLY A 1 356 ? 20.351 -6.283 0.387 1.00 34.19 356 GLY A CA 1
ATOM 2856 C C . GLY A 1 356 ? 21.682 -5.555 0.432 1.00 34.19 356 GLY A C 1
ATOM 2857 O O . GLY A 1 356 ? 21.769 -4.411 0.005 1.00 34.19 356 GLY A O 1
ATOM 2858 N N . ASP A 1 357 ? 22.723 -6.327 0.702 1.00 33.16 357 ASP A N 1
ATOM 2859 C CA . ASP A 1 357 ? 23.616 -6.765 -0.365 1.00 33.16 357 ASP A CA 1
ATOM 2860 C C . ASP A 1 357 ? 23.937 -8.253 -0.188 1.00 33.16 357 ASP A C 1
ATOM 2862 O O . ASP A 1 357 ? 24.267 -8.705 0.900 1.00 33.16 357 ASP A O 1
ATOM 2866 N N . ASN A 1 358 ? 23.846 -9.037 -1.268 1.00 37.62 358 ASN A N 1
ATOM 2867 C CA . ASN A 1 358 ? 24.236 -10.450 -1.264 1.00 37.62 358 ASN A CA 1
ATOM 2868 C C . ASN A 1 358 ? 25.714 -10.593 -0.857 1.00 37.62 358 ASN A C 1
ATOM 2870 O O . ASN A 1 358 ? 26.601 -10.557 -1.714 1.00 37.62 358 ASN A O 1
ATOM 2874 N N . VAL A 1 359 ? 25.985 -10.810 0.428 1.00 30.06 359 VAL A N 1
ATOM 2875 C CA . VAL A 1 359 ? 27.297 -11.239 0.910 1.00 30.06 359 VAL A CA 1
ATOM 2876 C C . VAL A 1 359 ? 27.266 -12.757 1.035 1.00 30.06 359 VAL A C 1
ATOM 2878 O O . VAL A 1 359 ? 26.821 -13.331 2.025 1.00 30.06 359 VAL A O 1
ATOM 2881 N N . VAL A 1 360 ? 27.726 -13.421 -0.025 1.00 35.19 360 VAL A N 1
ATOM 2882 C CA . VAL A 1 360 ? 28.043 -14.851 -0.004 1.00 35.19 360 VAL A CA 1
ATOM 2883 C C . VAL A 1 360 ? 29.140 -15.062 1.042 1.00 35.19 360 VAL A C 1
ATOM 2885 O O . VAL A 1 360 ? 30.202 -14.445 0.954 1.00 35.19 360 VAL A O 1
ATOM 2888 N N . ALA A 1 361 ? 28.870 -15.907 2.038 1.00 34.44 361 ALA A N 1
ATOM 2889 C CA . ALA A 1 361 ? 29.828 -16.275 3.075 1.00 34.44 361 ALA A CA 1
ATOM 2890 C C . ALA A 1 361 ? 31.166 -16.716 2.451 1.00 34.44 361 ALA A C 1
ATOM 2892 O O . ALA A 1 361 ? 31.203 -17.567 1.561 1.00 34.44 361 ALA A O 1
ATOM 2893 N N . PHE A 1 362 ? 32.264 -16.105 2.898 1.00 35.28 362 PHE A N 1
ATOM 2894 C CA . PHE A 1 362 ? 33.602 -16.357 2.373 1.00 35.28 362 PHE A CA 1
ATOM 2895 C C . PHE A 1 362 ? 34.148 -17.680 2.917 1.00 35.28 362 PHE A C 1
ATOM 2897 O O . PHE A 1 362 ? 34.495 -17.767 4.095 1.00 35.28 362 PHE A O 1
ATOM 2904 N N . ASP A 1 363 ? 34.309 -18.676 2.051 1.00 43.31 363 ASP A N 1
ATOM 2905 C CA . ASP A 1 363 ? 35.204 -19.795 2.332 1.00 43.31 363 ASP A CA 1
ATOM 2906 C C . ASP A 1 363 ? 36.658 -19.278 2.317 1.00 43.31 363 ASP A C 1
ATOM 2908 O O . ASP A 1 363 ? 37.122 -18.689 1.334 1.00 43.31 363 ASP A O 1
ATOM 2912 N N . ARG A 1 364 ? 37.370 -19.428 3.443 1.00 47.56 364 ARG A N 1
ATOM 2913 C CA . ARG A 1 364 ? 38.759 -18.960 3.613 1.00 47.56 364 ARG A CA 1
ATOM 2914 C C . ARG A 1 364 ? 39.777 -19.817 2.849 1.00 47.56 364 ARG A C 1
ATOM 2916 O O . ARG A 1 364 ? 40.926 -19.397 2.755 1.00 47.56 364 ARG A O 1
ATOM 2923 N N . SER A 1 365 ? 39.369 -20.965 2.306 1.00 66.06 365 SER A N 1
ATOM 2924 C CA . SER A 1 365 ? 40.237 -21.900 1.579 1.00 66.06 365 SER A CA 1
ATOM 2925 C C . SER A 1 365 ? 40.325 -21.643 0.066 1.00 66.06 365 SER A C 1
ATOM 2927 O O . SER A 1 365 ? 41.187 -22.214 -0.608 1.00 66.06 365 SER A O 1
ATOM 2929 N N . LEU A 1 366 ? 39.461 -20.778 -0.484 1.00 79.69 366 LEU A N 1
ATOM 2930 C CA . LEU A 1 366 ? 39.421 -20.495 -1.920 1.00 79.69 366 LEU A CA 1
ATOM 2931 C C . LEU A 1 366 ? 40.466 -19.445 -2.345 1.00 79.69 366 LEU A C 1
ATOM 2933 O O . LEU A 1 366 ? 40.691 -18.466 -1.623 1.00 79.69 366 LEU A O 1
ATOM 2937 N N . PRO A 1 367 ? 41.076 -19.595 -3.537 1.00 83.31 367 PRO A N 1
ATOM 2938 C CA . PRO A 1 367 ? 42.023 -18.622 -4.079 1.00 83.31 367 PRO A CA 1
ATOM 2939 C C . PRO A 1 367 ? 41.356 -17.265 -4.347 1.00 83.31 367 PRO A C 1
ATOM 2941 O O . PRO A 1 367 ? 40.173 -17.183 -4.677 1.00 83.31 367 PRO A O 1
ATOM 2944 N N . VAL A 1 368 ? 42.114 -16.173 -4.230 1.00 87.69 368 VAL A N 1
ATOM 2945 C CA . VAL A 1 368 ? 41.635 -14.817 -4.554 1.00 87.69 368 VAL A CA 1
ATOM 2946 C C . VAL A 1 368 ? 41.673 -14.610 -6.068 1.00 87.69 368 VAL A C 1
ATOM 2948 O O . VAL A 1 368 ? 42.674 -14.924 -6.703 1.00 87.69 368 VAL A O 1
ATOM 2951 N N . PHE A 1 369 ? 40.606 -14.054 -6.652 1.00 90.31 369 PHE A N 1
ATOM 2952 C CA . PHE A 1 369 ? 40.615 -13.690 -8.070 1.00 90.31 369 PHE A CA 1
ATOM 2953 C C . PHE A 1 369 ? 41.508 -12.452 -8.300 1.00 90.31 369 PHE A C 1
ATOM 2955 O O . PHE A 1 369 ? 41.239 -11.412 -7.682 1.00 90.31 369 PHE A O 1
ATOM 2962 N N . PRO A 1 370 ? 42.540 -12.517 -9.165 1.00 88.44 370 PRO A N 1
ATOM 2963 C CA . PRO A 1 370 ? 43.481 -11.413 -9.355 1.00 88.44 370 PRO A CA 1
ATOM 2964 C C . PRO A 1 370 ? 42.816 -10.107 -9.808 1.00 88.44 370 PRO A C 1
ATOM 2966 O O . PRO A 1 370 ? 41.840 -10.096 -10.568 1.00 88.44 370 PRO A O 1
ATOM 2969 N N . LYS A 1 371 ? 43.348 -8.969 -9.345 1.00 85.19 371 LYS A N 1
ATOM 2970 C CA . LYS A 1 371 ? 42.910 -7.637 -9.802 1.00 85.19 371 LYS A CA 1
ATOM 2971 C C . LYS A 1 371 ? 43.515 -7.281 -11.159 1.00 85.19 371 LYS A C 1
ATOM 2973 O O . LYS A 1 371 ? 42.816 -6.679 -11.972 1.00 85.19 371 LYS A O 1
ATOM 2978 N N . ASP A 1 372 ? 44.759 -7.685 -11.409 1.00 86.00 372 ASP A N 1
ATOM 2979 C CA . ASP A 1 372 ? 45.417 -7.488 -12.698 1.00 86.00 372 ASP A CA 1
ATOM 2980 C C . ASP A 1 372 ? 44.749 -8.353 -13.781 1.00 86.00 372 ASP A C 1
ATOM 2982 O O . ASP A 1 372 ? 44.401 -9.512 -13.554 1.00 86.00 372 ASP A O 1
ATOM 2986 N N . LYS A 1 373 ? 44.502 -7.770 -14.958 1.00 81.94 373 LYS A N 1
ATOM 2987 C CA . LYS A 1 373 ? 43.942 -8.455 -16.133 1.00 81.94 373 LYS A CA 1
ATOM 2988 C C . LYS A 1 373 ? 44.924 -9.443 -16.751 1.00 81.94 373 LYS A C 1
ATOM 2990 O O . LYS A 1 373 ? 44.465 -10.432 -17.315 1.00 81.94 373 LYS A O 1
ATOM 2995 N N . SER A 1 374 ? 46.227 -9.204 -16.618 1.00 81.75 374 SER A N 1
ATOM 2996 C CA . SER A 1 374 ? 47.262 -10.093 -17.153 1.00 81.75 374 SER A CA 1
ATOM 2997 C C . SER A 1 374 ? 47.303 -11.453 -16.426 1.00 81.75 374 SER A C 1
ATOM 2999 O O . SER A 1 374 ? 47.536 -12.485 -17.050 1.00 81.75 374 SER A O 1
ATOM 3001 N N . GLU A 1 375 ? 46.972 -11.471 -15.129 1.00 84.94 375 GLU A N 1
ATOM 3002 C CA . GLU A 1 375 ? 47.045 -12.653 -14.253 1.00 84.94 375 GLU A CA 1
ATOM 3003 C C . GLU A 1 375 ? 45.757 -13.501 -14.234 1.00 84.94 375 GLU A C 1
ATOM 3005 O O . GLU A 1 375 ? 45.773 -14.678 -13.866 1.00 84.94 375 GLU A O 1
ATOM 3010 N N . GLN A 1 376 ? 44.619 -12.927 -14.639 1.00 91.12 376 GLN A N 1
ATOM 3011 C CA . GLN A 1 376 ? 43.307 -13.596 -14.610 1.00 91.12 376 GLN A CA 1
ATOM 3012 C C . GLN A 1 376 ? 43.239 -14.885 -15.450 1.00 91.12 376 GLN A C 1
ATOM 3014 O O . GLN A 1 376 ? 42.695 -15.873 -14.947 1.00 91.12 376 GLN A O 1
ATOM 3019 N N . PRO A 1 377 ? 43.786 -14.941 -16.684 1.00 89.88 377 PRO A N 1
ATOM 3020 C CA . PRO A 1 377 ? 43.797 -16.170 -17.477 1.00 89.88 377 PRO A CA 1
ATOM 3021 C C . PRO A 1 377 ? 44.539 -17.322 -16.785 1.00 89.88 377 PRO A C 1
ATOM 3023 O O . PRO A 1 377 ? 44.048 -18.450 -16.771 1.00 89.88 377 PRO A O 1
ATOM 3026 N N . LEU A 1 378 ? 45.687 -17.047 -16.157 1.00 87.12 378 LEU A N 1
ATOM 3027 C CA . LEU A 1 378 ? 46.474 -18.065 -15.450 1.00 87.12 378 LEU A CA 1
ATOM 3028 C C . LEU A 1 378 ? 45.735 -18.593 -14.215 1.00 87.12 378 LEU A C 1
ATOM 3030 O O . LEU A 1 378 ? 45.692 -19.802 -13.992 1.00 87.12 378 LEU A O 1
ATOM 3034 N N . ALA A 1 379 ? 45.083 -17.707 -13.458 1.00 88.94 379 ALA A N 1
ATOM 3035 C CA . ALA A 1 379 ? 44.286 -18.101 -12.300 1.00 88.94 379 ALA A CA 1
ATOM 3036 C C . ALA A 1 379 ? 43.097 -19.003 -12.685 1.00 88.94 379 ALA A C 1
ATOM 3038 O O . ALA A 1 379 ? 42.831 -20.001 -12.016 1.00 88.94 379 ALA A O 1
ATOM 3039 N N . ILE A 1 380 ? 42.394 -18.687 -13.779 1.00 90.19 380 ILE A N 1
ATOM 3040 C CA . ILE A 1 380 ? 41.270 -19.496 -14.285 1.00 90.19 380 ILE A CA 1
ATOM 3041 C C . ILE A 1 380 ? 41.745 -20.858 -14.785 1.00 90.19 380 ILE A C 1
ATOM 3043 O O . ILE A 1 380 ? 41.110 -21.877 -14.510 1.00 90.19 380 ILE A O 1
ATOM 3047 N N . ARG A 1 381 ? 42.885 -20.891 -15.478 1.00 86.94 381 ARG A N 1
ATOM 3048 C CA . ARG A 1 381 ? 43.505 -22.136 -15.928 1.00 86.94 381 ARG A CA 1
ATOM 3049 C C . ARG A 1 381 ? 43.845 -23.053 -14.750 1.00 86.94 381 ARG A C 1
ATOM 3051 O O . ARG A 1 381 ? 43.482 -24.223 -14.791 1.00 86.94 381 ARG A O 1
ATOM 3058 N N . ALA A 1 382 ? 44.448 -22.520 -13.687 1.00 86.31 382 ALA A N 1
ATOM 3059 C CA . ALA A 1 382 ? 44.778 -23.293 -12.490 1.00 86.31 382 ALA A CA 1
ATOM 3060 C C . ALA A 1 382 ? 43.532 -23.893 -11.809 1.00 86.31 382 ALA A C 1
ATOM 3062 O O . ALA A 1 382 ? 43.576 -25.019 -11.315 1.00 86.31 382 ALA A O 1
ATOM 3063 N N . VAL A 1 383 ? 42.401 -23.175 -11.813 1.00 89.50 383 VAL A N 1
ATOM 3064 C CA . VAL A 1 383 ? 41.114 -23.693 -11.313 1.00 89.50 383 VAL A CA 1
ATOM 3065 C C . VAL A 1 383 ? 40.616 -24.861 -12.165 1.00 89.50 383 VAL A C 1
ATOM 3067 O O . VAL A 1 383 ? 40.247 -25.898 -11.616 1.00 89.50 383 VAL A O 1
ATOM 3070 N N . LEU A 1 384 ? 40.640 -24.720 -13.493 1.00 87.31 384 LEU A N 1
ATOM 3071 C CA . LEU A 1 384 ? 40.226 -25.780 -14.414 1.00 87.31 384 LEU A CA 1
ATOM 3072 C C . LEU A 1 384 ? 41.119 -27.023 -14.288 1.00 87.31 384 LEU A C 1
ATOM 3074 O O . LEU A 1 384 ? 40.598 -28.134 -14.191 1.00 87.31 384 LEU A O 1
ATOM 3078 N N . GLU A 1 385 ? 42.439 -26.844 -14.213 1.00 85.25 385 GLU A N 1
ATOM 3079 C CA . GLU A 1 385 ? 43.409 -27.932 -14.031 1.00 85.25 385 GLU A CA 1
ATOM 3080 C C . GLU A 1 385 ? 43.215 -28.646 -12.687 1.00 85.25 385 GLU A C 1
ATOM 3082 O O . GLU A 1 385 ? 43.107 -29.871 -12.653 1.00 85.25 385 GLU A O 1
ATOM 3087 N N . ARG A 1 386 ? 43.072 -27.894 -11.586 1.00 83.88 386 ARG A N 1
ATOM 3088 C CA . ARG A 1 386 ? 42.827 -28.457 -10.248 1.00 83.88 386 ARG A CA 1
ATOM 3089 C C . ARG A 1 386 ? 41.499 -29.209 -10.162 1.00 83.88 386 ARG A C 1
ATOM 3091 O O . ARG A 1 386 ? 41.402 -30.183 -9.422 1.00 83.88 386 ARG A O 1
ATOM 3098 N N . SER A 1 387 ? 40.473 -28.749 -10.878 1.00 83.81 387 SER A N 1
ATOM 3099 C CA . SER A 1 387 ? 39.153 -29.386 -10.863 1.00 83.81 387 SER A CA 1
ATOM 3100 C C . SER A 1 387 ? 39.129 -30.739 -11.581 1.00 83.81 387 SER A C 1
ATOM 3102 O O . SER A 1 387 ? 38.272 -31.569 -11.285 1.00 83.81 387 SER A O 1
ATOM 3104 N N . GLY A 1 388 ? 40.027 -30.946 -12.553 1.00 81.44 388 GLY A N 1
ATOM 3105 C CA . GLY A 1 388 ? 40.091 -32.156 -13.375 1.00 81.44 388 GLY A CA 1
ATOM 3106 C C . GLY A 1 388 ? 38.847 -32.436 -14.234 1.00 81.44 388 GLY A C 1
ATOM 3107 O O . GLY A 1 388 ? 38.789 -33.490 -14.871 1.00 81.44 388 GLY A O 1
ATOM 3108 N N . ARG A 1 389 ? 37.863 -31.523 -14.272 1.00 87.94 389 ARG A N 1
ATOM 3109 C CA . ARG A 1 389 ? 36.578 -31.676 -14.971 1.00 87.94 389 ARG A CA 1
ATOM 3110 C C . ARG A 1 389 ? 36.245 -30.454 -15.822 1.00 87.94 389 ARG A C 1
ATOM 3112 O O . ARG A 1 389 ? 36.786 -29.373 -15.619 1.00 87.94 389 ARG A O 1
ATOM 3119 N N . ALA A 1 390 ? 35.305 -30.621 -16.748 1.00 87.75 390 ALA A N 1
ATOM 3120 C CA . ALA A 1 390 ? 34.736 -29.487 -17.462 1.00 87.75 390 ALA A CA 1
ATOM 3121 C C . ALA A 1 390 ? 33.874 -28.631 -16.518 1.00 87.75 390 ALA A C 1
ATOM 3123 O O . ALA A 1 390 ? 33.093 -29.175 -15.725 1.00 87.75 390 ALA A O 1
ATOM 3124 N N . MET A 1 391 ? 34.019 -27.310 -16.612 1.00 86.25 391 MET A N 1
ATOM 3125 C CA . MET A 1 391 ? 33.293 -26.338 -15.791 1.00 86.25 391 MET A CA 1
ATOM 3126 C C . MET A 1 391 ? 32.708 -25.217 -16.651 1.00 86.25 391 MET A C 1
ATOM 3128 O O . MET A 1 391 ? 33.335 -24.795 -17.623 1.00 86.25 391 MET A O 1
ATOM 3132 N N . ASP A 1 392 ? 31.531 -24.711 -16.291 1.00 88.25 392 ASP A N 1
ATOM 3133 C CA . ASP A 1 392 ? 30.994 -23.482 -16.886 1.00 88.25 392 ASP A CA 1
ATOM 3134 C C . ASP A 1 392 ? 31.589 -22.212 -16.234 1.00 88.25 392 ASP A C 1
ATOM 3136 O O . ASP A 1 392 ? 32.282 -22.258 -15.211 1.00 88.25 392 ASP A O 1
ATOM 3140 N N . ALA A 1 393 ? 31.339 -21.042 -16.830 1.00 85.19 393 ALA A N 1
ATOM 3141 C CA . ALA A 1 393 ? 31.888 -19.776 -16.341 1.00 85.19 393 ALA A CA 1
ATOM 3142 C C . ALA A 1 393 ? 31.413 -19.402 -14.921 1.00 85.19 393 ALA A C 1
ATOM 3144 O O . ALA A 1 393 ? 32.159 -18.762 -14.173 1.00 85.19 393 ALA A O 1
ATOM 3145 N N . ILE A 1 394 ? 30.205 -19.813 -14.525 1.00 84.50 394 ILE A N 1
ATOM 3146 C CA . ILE A 1 394 ? 29.632 -19.551 -13.199 1.00 84.50 394 ILE A CA 1
ATOM 3147 C C . ILE A 1 394 ? 30.299 -20.452 -12.158 1.00 84.50 394 ILE A C 1
ATOM 3149 O O . ILE A 1 394 ? 30.639 -19.988 -11.067 1.00 84.50 394 ILE A O 1
ATOM 3153 N N . GLU A 1 395 ? 30.511 -21.724 -12.482 1.00 84.31 395 GLU A N 1
ATOM 3154 C CA . GLU A 1 395 ? 31.234 -22.682 -11.651 1.00 84.31 395 GLU A CA 1
ATOM 3155 C C . GLU A 1 395 ? 32.679 -22.229 -11.417 1.00 84.31 395 GLU A C 1
ATOM 3157 O O . GLU A 1 395 ? 33.145 -22.230 -10.277 1.00 84.31 395 GLU A O 1
ATOM 3162 N N . ILE A 1 396 ? 33.368 -21.768 -12.466 1.00 88.06 396 ILE A N 1
ATOM 3163 C CA . ILE A 1 396 ? 34.732 -21.226 -12.368 1.00 88.06 396 ILE A CA 1
ATOM 3164 C C . ILE A 1 396 ? 34.739 -19.951 -11.523 1.00 88.06 396 ILE A C 1
ATOM 3166 O O . ILE A 1 396 ? 35.585 -19.794 -10.644 1.00 88.06 396 ILE A O 1
ATOM 3170 N N . ALA A 1 397 ? 33.775 -19.049 -11.727 1.00 89.38 397 ALA A N 1
ATOM 3171 C CA . ALA A 1 397 ? 33.657 -17.838 -10.924 1.00 89.38 397 ALA A CA 1
ATOM 3172 C C . ALA A 1 397 ? 33.422 -18.152 -9.439 1.00 89.38 397 ALA A C 1
ATOM 3174 O O . ALA A 1 397 ? 33.938 -17.439 -8.585 1.00 89.38 397 ALA A O 1
ATOM 3175 N N . ARG A 1 398 ? 32.674 -19.209 -9.107 1.00 87.88 398 ARG A N 1
ATOM 3176 C CA . ARG A 1 398 ? 32.427 -19.641 -7.719 1.00 87.88 398 ARG A CA 1
ATOM 3177 C C . ARG A 1 398 ? 33.633 -20.313 -7.057 1.00 87.88 398 ARG A C 1
ATOM 3179 O O . ARG A 1 398 ? 33.653 -20.403 -5.835 1.00 87.88 398 ARG A O 1
ATOM 3186 N N . ALA A 1 399 ? 34.636 -20.734 -7.825 1.00 86.75 399 ALA A N 1
ATOM 3187 C CA . ALA A 1 399 ? 35.865 -21.328 -7.299 1.00 86.75 399 ALA A CA 1
ATOM 3188 C C . ALA A 1 399 ? 36.854 -20.298 -6.712 1.00 86.75 399 ALA A C 1
ATOM 3190 O O . ALA A 1 399 ? 37.895 -20.684 -6.183 1.00 86.75 399 ALA A O 1
ATOM 3191 N N . PHE A 1 400 ? 36.543 -18.998 -6.781 1.00 88.12 400 PHE A N 1
ATOM 3192 C CA . PHE A 1 400 ? 37.342 -17.927 -6.185 1.00 88.12 400 PHE A CA 1
ATOM 3193 C C . PHE A 1 400 ? 36.666 -17.323 -4.950 1.00 88.12 400 PHE A C 1
ATOM 3195 O O . PHE A 1 400 ? 35.440 -17.238 -4.852 1.00 88.12 400 PHE A O 1
ATOM 3202 N N . LYS A 1 401 ? 37.476 -16.823 -4.015 1.00 83.56 401 LYS A N 1
ATOM 3203 C CA . LYS A 1 401 ? 37.015 -16.094 -2.830 1.00 83.56 401 LYS A CA 1
ATOM 3204 C C . LYS A 1 401 ? 36.203 -14.866 -3.244 1.00 83.56 401 LYS A C 1
ATOM 3206 O O . LYS A 1 401 ? 36.668 -14.063 -4.051 1.00 83.56 401 LYS A O 1
ATOM 3211 N N . ALA A 1 402 ? 35.013 -14.701 -2.658 1.00 72.69 402 ALA A N 1
ATOM 3212 C CA . ALA A 1 402 ? 34.055 -13.648 -3.037 1.00 72.69 402 ALA A CA 1
ATOM 3213 C C . ALA A 1 402 ? 33.594 -13.713 -4.508 1.00 72.69 402 ALA A C 1
ATOM 3215 O O . ALA A 1 402 ? 33.144 -12.712 -5.073 1.00 72.69 402 ALA A O 1
ATOM 3216 N N . GLY A 1 403 ? 33.772 -14.872 -5.143 1.00 73.31 403 GLY A N 1
ATOM 3217 C CA . GLY A 1 403 ? 33.462 -15.102 -6.540 1.00 73.31 403 GLY A CA 1
ATOM 3218 C C . GLY A 1 403 ? 31.968 -15.296 -6.821 1.00 73.31 403 GLY A C 1
ATOM 3219 O O . GLY A 1 403 ? 31.113 -15.145 -5.950 1.00 73.31 403 GLY A O 1
ATOM 3220 N N . GLY A 1 404 ? 31.636 -15.602 -8.075 1.00 79.94 404 GLY A N 1
ATOM 3221 C CA . GLY A 1 404 ? 30.262 -15.703 -8.583 1.00 79.94 404 GLY A CA 1
ATOM 3222 C C . GLY A 1 404 ? 29.919 -14.592 -9.580 1.00 79.94 404 GLY A C 1
ATOM 3223 O O . GLY A 1 404 ? 30.804 -14.077 -10.265 1.00 79.94 404 GLY A O 1
ATOM 3224 N N . LYS A 1 405 ? 28.640 -14.189 -9.650 1.00 76.94 405 LYS A N 1
ATOM 3225 C CA . LYS A 1 405 ? 28.114 -13.285 -10.700 1.00 76.94 405 LYS A CA 1
ATOM 3226 C C . LYS A 1 405 ? 28.890 -11.973 -10.870 1.00 76.94 405 LYS A C 1
ATOM 3228 O O . LYS A 1 405 ? 28.934 -11.415 -11.958 1.00 76.94 405 LYS A O 1
ATOM 3233 N N . ARG A 1 406 ? 29.521 -11.466 -9.804 1.00 82.94 406 ARG A N 1
ATOM 3234 C CA . ARG A 1 406 ? 30.290 -10.210 -9.836 1.00 82.94 406 ARG A CA 1
ATOM 3235 C C . ARG A 1 406 ? 31.553 -10.299 -10.699 1.00 82.94 406 ARG A C 1
ATOM 3237 O O . ARG A 1 406 ? 31.939 -9.301 -11.302 1.00 82.94 406 ARG A O 1
ATOM 3244 N N . ILE A 1 407 ? 32.215 -11.455 -10.722 1.00 85.25 407 ILE A N 1
ATOM 3245 C CA . ILE A 1 407 ? 33.452 -11.663 -11.493 1.00 85.25 407 ILE A CA 1
ATOM 3246 C C . ILE A 1 407 ? 33.219 -12.482 -12.764 1.00 85.25 407 ILE A C 1
ATOM 3248 O O . ILE A 1 407 ? 34.103 -12.534 -13.610 1.00 85.25 407 ILE A O 1
ATOM 3252 N N . GLU A 1 408 ? 32.031 -13.066 -12.924 1.00 86.31 408 GLU A N 1
ATOM 3253 C CA . GLU A 1 408 ? 31.632 -13.867 -14.083 1.00 86.31 408 GLU A CA 1
ATOM 3254 C C . GLU A 1 408 ? 31.926 -13.185 -15.437 1.00 86.31 408 GLU A C 1
ATOM 3256 O O . GLU A 1 408 ? 32.569 -13.830 -16.263 1.00 86.31 408 GLU A O 1
ATOM 3261 N N . PRO A 1 409 ? 31.637 -11.884 -15.672 1.00 85.75 409 PRO A N 1
ATOM 3262 C CA . PRO A 1 409 ? 31.996 -11.240 -16.942 1.00 85.75 409 PRO A CA 1
ATOM 3263 C C . PRO A 1 409 ? 33.509 -11.219 -17.215 1.00 85.75 409 PRO A C 1
ATOM 3265 O O . PRO A 1 409 ? 33.949 -11.379 -18.352 1.00 85.75 409 PRO A O 1
ATOM 3268 N N . ARG A 1 410 ? 34.323 -11.057 -16.162 1.00 88.12 410 ARG A N 1
ATOM 3269 C CA . ARG A 1 410 ? 35.794 -11.069 -16.254 1.00 88.12 410 ARG A CA 1
ATOM 3270 C C . ARG A 1 410 ? 36.327 -12.483 -16.474 1.00 88.12 410 ARG A C 1
ATOM 3272 O O . ARG A 1 410 ? 37.282 -12.661 -17.224 1.00 88.12 410 ARG A O 1
ATOM 3279 N N . VAL A 1 411 ? 35.686 -13.482 -15.866 1.00 88.94 411 VAL A N 1
ATOM 3280 C CA . VAL A 1 411 ? 35.976 -14.901 -16.104 1.00 88.94 411 VAL A CA 1
ATOM 3281 C C . VAL A 1 411 ? 35.673 -15.270 -17.554 1.00 88.94 411 VAL A C 1
ATOM 3283 O O . VAL A 1 411 ? 36.538 -15.830 -18.216 1.00 88.94 411 VAL A O 1
ATOM 3286 N N . ILE A 1 412 ? 34.514 -14.871 -18.084 1.00 87.94 412 ILE A N 1
ATOM 3287 C CA . ILE A 1 412 ? 34.144 -15.080 -19.492 1.00 87.94 412 ILE A CA 1
ATOM 3288 C C . ILE A 1 412 ? 35.173 -14.434 -20.428 1.00 87.94 412 ILE A C 1
ATOM 3290 O O . ILE A 1 412 ? 35.667 -15.088 -21.346 1.00 87.94 412 ILE A O 1
ATOM 3294 N N . GLN A 1 413 ? 35.556 -13.177 -20.176 1.00 86.12 413 GLN A N 1
ATOM 3295 C CA . GLN A 1 413 ? 36.552 -12.483 -20.996 1.00 86.12 413 GLN A CA 1
ATOM 3296 C C . GLN A 1 413 ? 37.900 -13.220 -21.019 1.00 86.12 413 GLN A C 1
ATOM 3298 O O . GLN A 1 413 ? 38.509 -13.374 -22.076 1.00 86.12 413 GLN A O 1
ATOM 3303 N N . ALA A 1 414 ? 38.364 -13.703 -19.867 1.00 87.75 414 ALA A N 1
ATOM 3304 C CA . ALA A 1 414 ? 39.612 -14.446 -19.775 1.00 87.75 414 ALA A CA 1
ATOM 3305 C C . ALA A 1 414 ? 39.512 -15.867 -20.368 1.00 87.75 414 ALA A C 1
ATOM 3307 O O . ALA A 1 414 ? 40.478 -16.326 -20.972 1.00 87.75 414 ALA A O 1
ATOM 3308 N N . LEU A 1 415 ? 38.356 -16.537 -20.282 1.00 87.56 415 LEU A N 1
ATOM 3309 C CA . LEU A 1 415 ? 38.106 -17.822 -20.949 1.00 87.56 415 LEU A CA 1
ATOM 3310 C C . LEU A 1 415 ? 38.213 -17.695 -22.471 1.00 87.56 415 LEU A C 1
ATOM 3312 O O . LEU A 1 415 ? 38.875 -18.520 -23.097 1.00 87.56 415 LEU A O 1
ATOM 3316 N N . TYR A 1 416 ? 37.659 -16.634 -23.066 1.00 83.56 416 TYR A N 1
ATOM 3317 C CA . TYR A 1 416 ? 37.828 -16.373 -24.499 1.00 83.56 416 TYR A CA 1
ATOM 3318 C C . TYR A 1 416 ? 39.295 -16.179 -24.889 1.00 83.56 416 TYR A C 1
ATOM 3320 O O . TYR A 1 416 ? 39.733 -16.703 -25.912 1.00 83.56 416 TYR A O 1
ATOM 3328 N N . THR A 1 417 ? 40.075 -15.487 -24.056 1.00 84.06 417 THR A N 1
ATOM 3329 C CA . THR A 1 417 ? 41.525 -15.354 -24.247 1.00 84.06 417 THR A CA 1
ATOM 3330 C C . THR A 1 417 ? 42.214 -16.722 -24.212 1.00 84.06 417 THR A C 1
ATOM 3332 O O . THR A 1 417 ? 42.979 -17.045 -25.116 1.00 84.06 417 THR A O 1
ATOM 3335 N N . LEU A 1 418 ? 41.903 -17.570 -23.227 1.00 84.06 418 LEU A N 1
ATOM 3336 C CA . LEU A 1 418 ? 42.485 -18.912 -23.092 1.00 84.06 418 LEU A CA 1
ATOM 3337 C C . LEU A 1 418 ? 42.119 -19.851 -24.253 1.00 84.06 418 LEU A C 1
ATOM 3339 O O . LEU A 1 418 ? 42.972 -20.612 -24.710 1.00 84.06 418 LEU A O 1
ATOM 3343 N N . VAL A 1 419 ? 40.877 -19.786 -24.745 1.00 84.44 419 VAL A N 1
ATOM 3344 C CA . VAL A 1 419 ? 40.430 -20.535 -25.933 1.00 84.44 419 VAL A CA 1
ATOM 3345 C C . VAL A 1 419 ? 41.177 -20.055 -27.174 1.00 84.44 419 VAL A C 1
ATOM 3347 O O . VAL A 1 419 ? 41.687 -20.872 -27.935 1.00 84.44 419 VAL A O 1
ATOM 3350 N N . ARG A 1 420 ? 41.310 -18.735 -27.356 1.00 79.25 420 ARG A N 1
ATOM 3351 C CA . ARG A 1 420 ? 42.006 -18.139 -28.506 1.00 79.25 420 ARG A CA 1
ATOM 3352 C C . ARG A 1 420 ? 43.474 -18.560 -28.592 1.00 79.25 420 ARG A C 1
ATOM 3354 O O . ARG A 1 420 ? 43.977 -18.758 -29.692 1.00 79.25 420 ARG A O 1
ATOM 3361 N N . TYR A 1 421 ? 44.143 -18.714 -27.449 1.00 81.81 421 TYR A N 1
ATOM 3362 C CA . TYR A 1 421 ? 45.527 -19.197 -27.375 1.00 81.81 421 TYR A CA 1
ATOM 3363 C C . TYR A 1 421 ? 45.646 -20.730 -27.278 1.00 81.81 421 TYR A C 1
ATOM 3365 O O . TYR A 1 421 ? 46.751 -21.253 -27.145 1.00 81.81 421 TYR A O 1
ATOM 3373 N N . GLY A 1 422 ? 44.534 -21.470 -27.363 1.00 79.38 422 GLY A N 1
ATOM 3374 C CA . GLY A 1 422 ? 44.526 -22.936 -27.400 1.00 79.38 422 GLY A CA 1
ATOM 3375 C C . GLY A 1 422 ? 44.931 -23.614 -26.085 1.00 79.38 422 GLY A C 1
ATOM 3376 O O . GLY A 1 422 ? 45.400 -24.756 -26.096 1.00 79.38 422 GLY A O 1
ATOM 3377 N N . TRP A 1 423 ? 44.793 -22.918 -24.953 1.00 78.94 423 TRP A N 1
ATOM 3378 C CA . TRP A 1 423 ? 45.175 -23.426 -23.627 1.00 78.94 423 TRP A CA 1
ATOM 3379 C C . TRP A 1 423 ? 44.051 -24.205 -22.934 1.00 78.94 423 TRP A C 1
ATOM 3381 O O . TRP A 1 423 ? 44.322 -25.016 -22.051 1.00 78.94 423 TRP A O 1
ATOM 3391 N N . ILE A 1 424 ? 42.801 -23.998 -23.349 1.00 87.19 424 ILE A N 1
ATOM 3392 C CA . ILE A 1 424 ? 41.622 -24.741 -22.884 1.00 87.19 424 ILE A CA 1
ATOM 3393 C C . ILE A 1 424 ? 40.728 -25.089 -24.076 1.00 87.19 424 ILE A C 1
ATOM 3395 O O . ILE A 1 424 ? 40.797 -24.437 -25.118 1.00 87.19 424 ILE A O 1
ATOM 3399 N N . THR A 1 425 ? 39.880 -26.102 -23.918 1.00 85.50 425 THR A N 1
ATOM 3400 C CA . THR A 1 425 ? 38.944 -26.542 -24.963 1.00 85.50 425 THR A CA 1
ATOM 3401 C C . THR A 1 425 ? 37.513 -26.160 -24.577 1.00 85.50 425 THR A C 1
ATOM 3403 O O . THR A 1 425 ? 37.074 -26.552 -23.491 1.00 85.50 425 THR A O 1
ATOM 3406 N N . PRO A 1 426 ? 36.781 -25.406 -25.419 1.00 86.31 426 PRO A N 1
ATOM 3407 C CA . PRO A 1 426 ? 35.347 -25.221 -25.246 1.00 86.31 426 PRO A CA 1
ATOM 3408 C C . PRO A 1 426 ? 34.600 -26.492 -25.678 1.00 86.31 426 PRO A C 1
ATOM 3410 O O . PRO A 1 426 ? 34.940 -27.109 -26.687 1.00 86.31 426 PRO A O 1
ATOM 3413 N N . LEU A 1 427 ? 33.584 -26.882 -24.917 1.00 82.19 427 LEU A N 1
ATOM 3414 C CA . LEU A 1 427 ? 32.694 -28.000 -25.217 1.00 82.19 427 LEU A CA 1
ATOM 3415 C C . LEU A 1 427 ? 31.367 -27.487 -25.795 1.00 82.19 427 LEU A C 1
ATOM 3417 O O . LEU A 1 427 ? 30.983 -26.335 -25.590 1.00 82.19 427 LEU A O 1
ATOM 3421 N N . SER A 1 428 ? 30.649 -28.353 -26.511 1.00 66.25 428 SER A N 1
ATOM 3422 C CA . SER A 1 428 ? 29.377 -28.021 -27.174 1.00 66.25 428 SER A CA 1
ATOM 3423 C C . SER A 1 428 ? 28.240 -27.657 -26.213 1.00 66.25 428 SER A C 1
ATOM 3425 O O . SER A 1 428 ? 27.256 -27.056 -26.631 1.00 66.25 428 SER A O 1
ATOM 3427 N N . ASP A 1 429 ? 28.377 -27.987 -24.930 1.00 67.06 429 ASP A N 1
ATOM 3428 C CA . ASP A 1 429 ? 27.412 -27.704 -23.866 1.00 67.06 429 ASP A CA 1
ATOM 3429 C C . ASP A 1 429 ? 27.703 -26.395 -23.104 1.00 67.06 429 ASP A C 1
ATOM 3431 O O . ASP A 1 429 ? 27.080 -26.121 -22.079 1.00 67.06 429 ASP A O 1
ATOM 3435 N N . GLY A 1 430 ? 28.649 -25.582 -23.589 1.00 74.31 430 GLY A N 1
ATOM 3436 C CA . GLY A 1 430 ? 29.009 -24.297 -22.984 1.00 74.31 430 GLY A CA 1
ATOM 3437 C C . GLY A 1 430 ? 29.992 -24.392 -21.812 1.00 74.31 430 GLY A C 1
ATOM 3438 O O . GLY A 1 430 ? 30.263 -23.377 -21.165 1.00 74.31 430 GLY A O 1
ATOM 3439 N N . ARG A 1 431 ? 30.551 -25.578 -21.535 1.00 86.94 431 ARG A N 1
ATOM 3440 C CA . ARG A 1 431 ? 31.607 -25.775 -20.529 1.00 86.94 431 ARG A CA 1
ATOM 3441 C C . ARG A 1 431 ? 33.006 -25.701 -21.134 1.00 86.94 431 ARG A C 1
ATOM 3443 O O . ARG A 1 431 ? 33.205 -25.850 -22.336 1.00 86.94 431 ARG A O 1
ATOM 3450 N N . PHE A 1 432 ? 33.997 -25.510 -20.274 1.00 88.50 432 PHE A N 1
ATOM 3451 C CA . PHE A 1 432 ? 35.407 -25.417 -20.633 1.00 88.50 432 PHE A CA 1
ATOM 3452 C C . PHE A 1 432 ? 36.200 -26.493 -19.900 1.00 88.50 432 PHE A C 1
ATOM 3454 O O . PHE A 1 432 ? 35.997 -26.710 -18.706 1.00 88.50 432 PHE A O 1
ATOM 3461 N N . ALA A 1 433 ? 37.118 -27.152 -20.602 1.00 86.38 433 ALA A N 1
ATOM 3462 C CA . ALA A 1 433 ? 38.011 -28.155 -20.030 1.00 86.38 433 ALA A CA 1
ATOM 3463 C C . ALA A 1 433 ? 39.478 -27.735 -20.190 1.00 86.38 433 ALA A C 1
ATOM 3465 O O . ALA A 1 433 ? 39.882 -27.228 -21.242 1.00 86.38 433 ALA A O 1
ATOM 3466 N N . ALA A 1 434 ? 40.290 -27.975 -19.155 1.00 83.06 434 ALA A N 1
ATOM 3467 C CA . ALA A 1 434 ? 41.740 -27.862 -19.270 1.00 83.06 434 ALA A CA 1
ATOM 3468 C C . ALA A 1 434 ? 42.261 -28.882 -20.292 1.00 83.06 434 ALA A C 1
ATOM 3470 O O . ALA A 1 434 ? 41.799 -30.026 -20.345 1.00 83.06 434 ALA A O 1
ATOM 3471 N N . ARG A 1 435 ? 43.236 -28.479 -21.107 1.00 74.62 435 ARG A N 1
ATOM 3472 C CA . ARG A 1 435 ? 43.900 -29.397 -22.032 1.00 74.62 435 ARG A CA 1
ATOM 3473 C C . ARG A 1 435 ? 44.762 -30.364 -21.217 1.00 74.62 435 ARG A C 1
ATOM 3475 O O . ARG A 1 435 ? 45.698 -29.931 -20.553 1.00 74.62 435 ARG A O 1
ATOM 3482 N N . ARG A 1 436 ? 44.458 -31.666 -21.253 1.00 57.59 436 ARG A N 1
ATOM 3483 C CA . ARG A 1 436 ? 45.365 -32.685 -20.702 1.00 57.59 436 ARG A CA 1
ATOM 3484 C C . ARG A 1 436 ? 46.637 -32.696 -21.553 1.00 57.59 436 ARG A C 1
ATOM 3486 O O . ARG A 1 436 ? 46.542 -32.780 -22.777 1.00 57.59 436 ARG A O 1
ATOM 3493 N N . ALA A 1 437 ? 47.798 -32.559 -20.915 1.00 38.22 437 ALA A N 1
ATOM 3494 C CA . ALA A 1 437 ? 49.063 -32.900 -21.554 1.00 38.22 437 ALA A CA 1
ATOM 3495 C C . ALA A 1 437 ? 49.005 -34.388 -21.937 1.00 38.22 437 ALA A C 1
ATOM 3497 O O . ALA A 1 437 ? 48.560 -35.202 -21.124 1.00 38.22 437 ALA A O 1
ATOM 3498 N N . ALA A 1 438 ? 49.347 -34.693 -23.189 1.00 32.09 438 ALA A N 1
ATOM 3499 C CA . ALA A 1 438 ? 49.616 -36.056 -23.633 1.00 32.09 438 ALA A CA 1
ATOM 3500 C C . ALA A 1 438 ? 50.973 -36.512 -23.094 1.00 32.09 438 ALA A C 1
ATOM 3502 O O . ALA A 1 438 ? 51.859 -35.631 -22.976 1.00 32.09 438 ALA A O 1
#